Protein AF-0000000079823232 (afdb_homodimer)

Secondary structure (DSSP, 8-state):
--PPPPPEEEEESSEEETTS--EEEEESPPTT-EEEEEEEEE-TT--EEEEEEEEE--TTS-EETTTSPB-EES--B--TTHHHHT-EEPTTPPTT-------TTS-EEEEEEEEESS--TTSS---EEEEEEEEEESS-TT-EEEEE-STT--EEEEE-SSS-PEEEEEEE--TT-S---HHHHHHHHTT-EEEEE--SS-TTSSS-TTS----HHHHHHHHHHHHTSTTEEEEEEEEEE-THHHHHHHHHHHHHHTT--S---EEEE---S-HHHHHHHHHHTT-GGGEEEE--TT--S---SSSS---SEEEEE-SSS-EEEE----HHHHHHHHHHHHHHHHHHHIIIII-/--PPPPPEEEEESSEEETTS--EEEEESPPTT-EEEEEEEEE-TT--EEEEEEEEE--TTS-EETTTSPB-EES--B--TTHHHHT-EEPTTPPTT-------TTS-EEEEEEEEESS--TTSS---EEEEEEEEEESS-TT-EEEEE-STT--EEEEE-SSS-PEEEEEEE--TT-S---HHHHHHHHTT-EEEEE--SS-TTSSS-TTS----HHHHHHHHHHHHTSTTEEEEEEEEEE-THHHHHHHHHHHHHHTT--S---B-EE---S-HHHHHHHHHHTT-GGG--EE--TT--S---SSSS---SEEEEE-SSS-EEEE----HHHHHHHHHHHHHHHHHHHIIIII-

Organism: NCBI:txid1841481

InterPro domains:
  IPR006862 Acyl-CoA thioester hydrolase/bile acid-CoA amino acid N-acetyltransferase [PF04775] (19-150)
  IPR014940 BAAT/Acyl-CoA thioester hydrolase C-terminal [PF08840] (217-260)
  IPR014940 BAAT/Acyl-CoA thioester hydrolase C-terminal [PF08840] (276-353)
  IPR016662 Acyl-CoA thioesterase, long chain [PIRSF016521] (7-354)
  IPR029058 Alpha/Beta hydrolase fold [G3DSA:3.40.50.1820] (140-261)
  IPR029058 Alpha/Beta hydrolase fold [G3DSA:3.40.50.1820] (262-355)
  IPR029058 Alpha/Beta hydrolase fold [SSF53474] (69-354)
  IPR042490 Acyl-CoA thioester hydrolase/BAAT, N-terminal [G3DSA:2.60.40.2240] (2-139)

Foldseek 3Di:
DDDDAFKEWDWVPQEDALQDFIKIKIAPAAAQFKKKKKKWFAAPVRFIWIWMFIFTHHNRGMDILQPGFTPDTLDTGRDRLCRAQSIDGDPPTDPFDDGAHDDQPFWTKMKMFMWGHPDDPPPDDTDTRYIGIGTHHLADPQKDWAADPPPLWGKIKIAAHDQALFFEEEEAEDLLFDFGCSQQRNCNNVGYIYITTTQAQDPSHPDDRNDGPDDLVRVLVSLVVQLVDPSHPNLQYAYDYAHVGLVSRLVNCLVCCVVNVDLHQDEDEACVPPPVVSCVSCVVVVNNVSYDYDDQPQAFRDQDAASHYDDQKGFSDVPPHTDIDGRTGDSVSNRVSSSVVVVVVVVVSCVRRVD/DDDDAFKEWDWVPQEDALQDFIKIKIAPAAAQFKKKKKKWFAAPVRFIWIWMFIFTHHNRGMDILQPGFTPDTLDTGRDRLCRAQSIDGDPPTDPFDDGAHDDQPFWTKMKMFMWGHPDDPPPDDTDTRYIGIGTHHLADPQKDWAADPPPQWGKIKIAAHDQALFFEEEEAEDLLFDFGCSQQRNCNNVGHIYITTTQAQDPSHPDDRNDGPDDLVRVLVSLVVQLVDPSHPNLQYEYEYAAVGLVSRLVNCLVCVVVNVHPHQYDDAPHPPPPPVSCVSCVVVVNNVSDDYDDQPQAFRDQDAASHYDDQKGFSDVPPHTDIDGRTGDSPSNRVVSSVVVVVVVVVSCVRRVD

Sequence (710 aa):
MIQLPAPLLTAAPARALIDEQISIKGRFLPPHCPVTVCARMHSEDDDLWEAFAHYNTNADGTVNLTKDHSVGGSYLGCEPMGLFWGLQPAPGAREGLRLRKKNVEIPYVVHMSLLEGHVSPGEGQSTELAAVTTERWYTAPGVKRIKIRQNGIVGTLFLPPGPGPFPAMLDLWGMGGALVEYRSALFASRGYASLSIAYIGHKELPGPQNRINVGASYFNSAFDLLRDHRQVCADRVGIIGLSFGVYLALRIATETGAKVRQKVQCLFLNLQLDQYIIEETLRAADKSQLFTRLSYPGAGHLIEPPYSPNSRISLWSVKPKKLITLWGGHLAPHAAAQEDAWKKILDFMENNLRRMIQLPAPLLTAAPARALIDEQISIKGRFLPPHCPVTVCARMHSEDDDLWEAFAHYNTNADGTVNLTKDHSVGGSYLGCEPMGLFWGLQPAPGAREGLRLRKKNVEIPYVVHMSLLEGHVSPGEGQSTELAAVTTERWYTAPGVKRIKIRQNGIVGTLFLPPGPGPFPAMLDLWGMGGALVEYRSALFASRGYASLSIAYIGHKELPGPQNRINVGASYFNSAFDLLRDHRQVCADRVGIIGLSFGVYLALRIATETGAKVRQKVQCLFLNLQLDQYIIEETLRAADKSQLFTRLSYPGAGHLIEPPYSPNSRISLWSVKPKKLITLWGGHLAPHAAAQEDAWKKILDFMENNLRR

Solvent-accessible surface area (backbone atoms only — not comparable to full-atom values): 37005 Å² total; per-residue (Å²): 129,89,67,73,42,39,37,47,40,46,50,48,60,36,38,40,48,40,77,53,87,45,41,42,37,38,36,75,41,67,51,68,34,52,26,17,44,34,28,36,32,58,47,98,86,65,48,53,30,35,18,35,33,20,37,61,24,36,86,84,8,31,41,39,36,63,74,41,53,27,80,31,71,64,48,69,40,64,44,48,53,41,56,38,32,38,26,35,71,35,93,87,53,74,82,40,63,66,86,69,76,80,63,49,88,51,56,49,56,38,43,32,38,35,30,61,33,76,63,56,90,88,65,69,91,73,52,69,39,18,18,36,32,35,37,35,21,37,48,46,62,60,46,43,81,41,84,38,79,55,96,84,36,47,33,38,38,20,36,32,40,52,65,42,28,20,22,31,33,40,42,31,55,41,85,86,32,33,74,67,47,44,69,30,32,37,37,8,55,70,58,23,24,14,39,19,48,39,62,28,42,37,89,90,48,67,73,63,45,90,42,71,69,68,57,70,67,55,56,52,49,50,50,46,54,53,35,66,33,87,44,31,21,58,82,20,64,48,70,46,46,37,73,59,11,37,58,51,41,52,50,48,45,60,62,42,42,73,69,40,89,62,89,71,75,48,83,50,73,48,62,79,57,64,53,62,52,52,50,47,51,29,46,72,65,73,42,51,88,39,62,47,84,50,81,48,80,51,34,32,56,80,75,48,75,30,56,43,48,70,56,37,45,25,55,73,34,67,73,91,56,73,35,73,42,79,41,40,46,40,72,68,46,25,47,52,40,13,46,53,50,44,53,48,50,53,50,49,46,46,57,66,36,65,92,131,88,67,73,42,39,36,46,40,47,52,48,59,36,36,38,49,38,78,51,88,46,42,42,37,40,36,75,41,69,51,69,33,53,25,17,46,35,28,37,33,57,48,98,84,67,48,53,30,35,18,36,31,20,36,61,23,36,86,85,6,31,42,40,37,64,75,40,53,27,80,30,71,63,48,69,42,65,43,50,52,42,56,37,33,38,25,36,72,34,91,86,51,77,81,40,64,66,83,69,77,80,62,50,89,52,57,49,57,37,43,32,37,34,30,61,32,75,65,56,90,87,65,69,94,73,52,69,39,19,19,34,32,34,36,36,22,36,47,47,63,60,47,42,79,42,83,37,80,55,96,85,39,46,34,39,38,20,36,32,40,52,66,41,30,20,22,32,33,41,42,32,56,41,85,86,32,34,74,67,48,43,68,30,31,38,38,9,55,70,57,22,24,14,38,20,50,41,63,28,44,40,89,89,48,66,75,60,44,88,43,71,69,68,57,69,68,54,56,53,48,49,51,48,53,55,38,67,33,88,43,30,22,57,83,20,55,37,47,42,33,38,73,58,11,37,58,51,42,52,50,46,46,59,61,41,42,74,72,40,90,61,85,68,59,60,66,61,68,51,59,82,57,61,58,59,55,55,51,48,50,29,45,71,67,73,41,51,87,62,62,62,85,60,84,52,81,51,34,31,50,80,74,50,74,29,56,44,50,69,55,38,45,26,56,73,34,66,74,93,55,74,36,73,43,78,42,41,45,41,71,67,45,26,47,52,40,13,44,53,50,46,53,49,51,54,50,50,46,46,58,67,35,67,93

pLDDT: mean 89.73, std 12.45, range [43.75, 98.94]

Structure (mmCIF, N/CA/C/O backbone):
data_AF-0000000079823232-model_v1
#
loop_
_entity.id
_entity.type
_entity.pdbx_description
1 polymer 'Bile acid-CoA:amino acid N-acyltransferase-like'
#
loop_
_atom_site.group_PDB
_atom_site.id
_atom_site.type_symbol
_atom_site.label_atom_id
_atom_site.label_alt_id
_atom_site.label_comp_id
_atom_site.label_asym_id
_atom_site.label_entity_id
_atom_site.label_seq_id
_atom_site.pdbx_PDB_ins_code
_atom_site.Cartn_x
_atom_site.Cartn_y
_atom_site.Cartn_z
_atom_site.occupancy
_atom_site.B_iso_or_equiv
_atom_site.auth_seq_id
_atom_site.auth_comp_id
_atom_site.auth_asym_id
_atom_site.auth_atom_id
_atom_site.pdbx_PDB_model_num
ATOM 1 N N . MET A 1 1 ? 25.531 -28.984 -12.523 1 52.41 1 MET A N 1
ATOM 2 C CA . MET A 1 1 ? 25.469 -28.375 -11.195 1 52.41 1 MET A CA 1
ATOM 3 C C . MET A 1 1 ? 24.094 -27.766 -10.945 1 52.41 1 MET A C 1
ATOM 5 O O . MET A 1 1 ? 23.516 -27.156 -11.844 1 52.41 1 MET A O 1
ATOM 9 N N . ILE A 1 2 ? 23.391 -28.188 -9.922 1 69 2 ILE A N 1
ATOM 10 C CA . ILE A 1 2 ? 22.047 -27.766 -9.602 1 69 2 ILE A CA 1
ATOM 11 C C . ILE A 1 2 ? 22.031 -26.25 -9.336 1 69 2 ILE A C 1
ATOM 13 O O . ILE A 1 2 ? 22.812 -25.75 -8.523 1 69 2 ILE A O 1
ATOM 17 N N . GLN A 1 3 ? 21.484 -25.484 -10.227 1 81.5 3 GLN A N 1
ATOM 18 C CA . GLN A 1 3 ? 21.344 -24.031 -10.047 1 81.5 3 GLN A CA 1
ATOM 19 C C . GLN A 1 3 ? 20.328 -23.703 -8.961 1 81.5 3 GLN A C 1
ATOM 21 O O . GLN A 1 3 ? 19.25 -24.297 -8.906 1 81.5 3 GLN A O 1
ATOM 26 N N . LEU A 1 4 ? 20.781 -22.922 -7.898 1 88.31 4 LEU A N 1
ATOM 27 C CA . LEU A 1 4 ? 19.891 -22.453 -6.852 1 88.31 4 LEU A CA 1
ATOM 28 C C . LEU A 1 4 ? 19.281 -21.094 -7.207 1 88.31 4 LEU A C 1
ATOM 30 O O . LEU A 1 4 ? 19.953 -20.266 -7.832 1 88.31 4 LEU A O 1
ATOM 34 N N . PRO A 1 5 ? 18.031 -20.906 -6.832 1 94.69 5 PRO A N 1
ATOM 35 C CA . PRO A 1 5 ? 17.438 -19.594 -7.082 1 94.69 5 PRO A CA 1
ATOM 36 C C . PRO A 1 5 ? 18.172 -18.469 -6.352 1 94.69 5 PRO A C 1
ATOM 38 O O . PRO A 1 5 ? 18.797 -18.703 -5.324 1 94.69 5 PRO A O 1
ATOM 41 N N . ALA A 1 6 ? 18.031 -17.297 -6.895 1 96.38 6 ALA A N 1
ATOM 42 C CA . ALA A 1 6 ? 18.562 -16.109 -6.246 1 96.38 6 ALA A CA 1
ATOM 43 C C . ALA A 1 6 ? 17.828 -15.82 -4.938 1 96.38 6 ALA A C 1
ATOM 45 O O . ALA A 1 6 ? 16.688 -16.25 -4.75 1 96.38 6 ALA A O 1
ATOM 46 N N . PRO A 1 7 ? 18.469 -15.141 -4 1 97.81 7 PRO A N 1
ATOM 47 C CA . PRO A 1 7 ? 17.797 -14.695 -2.773 1 97.81 7 PRO A CA 1
ATOM 48 C C . PRO A 1 7 ? 16.562 -13.836 -3.045 1 97.81 7 PRO A C 1
ATOM 50 O O . PRO A 1 7 ? 16.297 -13.484 -4.195 1 97.81 7 PRO A O 1
ATOM 53 N N . LEU A 1 8 ? 15.852 -13.641 -1.99 1 98.31 8 LEU A N 1
ATOM 54 C CA . LEU A 1 8 ? 14.617 -12.859 -2.074 1 98.31 8 LEU A CA 1
ATOM 55 C C . LEU A 1 8 ? 14.695 -11.625 -1.187 1 98.31 8 LEU A C 1
ATOM 57 O O . LEU A 1 8 ? 15.141 -11.703 -0.04 1 98.31 8 LEU A O 1
ATOM 61 N N . LEU A 1 9 ? 14.359 -10.453 -1.717 1 98.75 9 LEU A N 1
ATOM 62 C CA . LEU A 1 9 ? 14.18 -9.219 -0.961 1 98.75 9 LEU A CA 1
ATOM 63 C C . LEU A 1 9 ? 12.719 -8.773 -0.996 1 98.75 9 LEU A C 1
ATOM 65 O O . LEU A 1 9 ? 12.117 -8.695 -2.066 1 98.75 9 LEU A O 1
ATOM 69 N N . THR A 1 10 ? 12.141 -8.516 0.191 1 98.31 10 THR A N 1
ATOM 70 C CA . THR A 1 10 ? 10.727 -8.141 0.249 1 98.31 10 THR A CA 1
ATOM 71 C C . THR A 1 10 ? 10.547 -6.848 1.041 1 98.31 10 THR A C 1
ATOM 73 O O . THR A 1 10 ? 11.375 -6.508 1.888 1 98.31 10 THR A O 1
ATOM 76 N N . ALA A 1 11 ? 9.57 -6.109 0.674 1 98.12 11 ALA A N 1
ATOM 77 C CA . ALA A 1 11 ? 9.07 -4.949 1.41 1 98.12 11 ALA A CA 1
ATOM 78 C C . ALA A 1 11 ? 7.586 -5.113 1.742 1 98.12 11 ALA A C 1
ATOM 80 O O . ALA A 1 11 ? 6.77 -5.379 0.857 1 98.12 11 ALA A O 1
ATOM 81 N N . ALA A 1 12 ? 7.254 -4.965 2.951 1 96.5 12 ALA A N 1
ATOM 82 C CA . ALA A 1 12 ? 5.875 -5.16 3.389 1 96.5 12 ALA A CA 1
ATOM 83 C C . ALA A 1 12 ? 5.441 -4.055 4.344 1 96.5 12 ALA A C 1
ATOM 85 O O . ALA A 1 12 ? 5.977 -3.932 5.449 1 96.5 12 ALA A O 1
ATOM 86 N N . PRO A 1 13 ? 4.438 -3.213 4.039 1 96.44 13 PRO A N 1
ATOM 87 C CA . PRO A 1 13 ? 3.807 -3.232 2.717 1 96.44 13 PRO A CA 1
ATOM 88 C C . PRO A 1 13 ? 4.695 -2.629 1.632 1 96.44 13 PRO A C 1
ATOM 90 O O . PRO A 1 13 ? 5.578 -1.821 1.931 1 96.44 13 PRO A O 1
ATOM 93 N N . ALA A 1 14 ? 4.449 -2.99 0.4 1 97.88 14 ALA A N 1
ATOM 94 C CA . ALA A 1 14 ? 5.223 -2.469 -0.724 1 97.88 14 ALA A CA 1
ATOM 95 C C . ALA A 1 14 ? 4.762 -1.062 -1.101 1 97.88 14 ALA A C 1
ATOM 97 O O . ALA A 1 14 ? 5.508 -0.306 -1.727 1 97.88 14 ALA A O 1
ATOM 98 N N . ARG A 1 15 ? 3.531 -0.755 -0.81 1 98.56 15 ARG A N 1
ATOM 99 C CA . ARG A 1 15 ? 2.957 0.576 -0.976 1 98.56 15 ARG A CA 1
ATOM 100 C C . ARG A 1 15 ? 2.449 1.123 0.354 1 98.56 15 ARG A C 1
ATOM 102 O O . ARG A 1 15 ? 1.581 0.52 0.989 1 98.56 15 ARG A O 1
ATOM 109 N N . ALA A 1 16 ? 3.033 2.254 0.768 1 98.06 16 ALA A N 1
ATOM 110 C CA . ALA A 1 16 ? 2.664 2.799 2.072 1 98.06 16 ALA A CA 1
ATOM 111 C C . ALA A 1 16 ? 2.75 4.32 2.074 1 98.06 16 ALA A C 1
ATOM 113 O O . ALA A 1 16 ? 3.416 4.914 1.221 1 98.06 16 ALA A O 1
ATOM 114 N N . LEU A 1 17 ? 2.037 4.902 2.947 1 98.25 17 LEU A N 1
ATOM 115 C CA . LEU A 1 17 ? 2.23 6.328 3.199 1 98.25 17 LEU A CA 1
ATOM 116 C C . LEU A 1 17 ? 3.643 6.602 3.705 1 98.25 17 LEU A C 1
ATOM 118 O O . LEU A 1 17 ? 4.258 5.742 4.336 1 98.25 17 LEU A O 1
ATOM 122 N N . ILE A 1 18 ? 4.086 7.77 3.502 1 98.12 18 ILE A N 1
ATOM 123 C CA . ILE A 1 18 ? 5.469 8.156 3.766 1 98.12 18 ILE A CA 1
ATOM 124 C C . ILE A 1 18 ? 5.758 8.047 5.262 1 98.12 18 ILE A C 1
ATOM 126 O O . ILE A 1 18 ? 6.887 7.77 5.664 1 98.12 18 ILE A O 1
ATOM 130 N N . ASP A 1 19 ? 4.723 8.219 6.094 1 98 19 ASP A N 1
ATOM 131 C CA . ASP A 1 19 ? 4.938 8.25 7.539 1 98 19 ASP A CA 1
ATOM 132 C C . ASP A 1 19 ? 4.672 6.879 8.164 1 98 19 ASP A C 1
ATOM 134 O O . ASP A 1 19 ? 4.504 6.766 9.375 1 98 19 ASP A O 1
ATOM 138 N N . GLU A 1 20 ? 4.535 5.867 7.363 1 97.5 20 GLU A N 1
ATOM 139 C CA . GLU A 1 20 ? 4.375 4.5 7.844 1 97.5 20 GLU A CA 1
ATOM 140 C C . GLU A 1 20 ? 5.68 3.719 7.73 1 97.5 20 GLU A C 1
ATOM 142 O O . GLU A 1 20 ? 6.383 3.818 6.723 1 97.5 20 GLU A O 1
ATOM 147 N N . GLN A 1 21 ? 5.973 3.006 8.781 1 97.75 21 GLN A N 1
ATOM 148 C CA . GLN A 1 21 ? 7.117 2.105 8.695 1 97.75 21 GLN A CA 1
ATOM 149 C C . GLN A 1 21 ? 6.785 0.868 7.867 1 97.75 21 GLN A C 1
ATOM 151 O O . GLN A 1 21 ? 5.641 0.409 7.859 1 97.75 21 GLN A O 1
ATOM 156 N N . ILE A 1 22 ? 7.73 0.386 7.164 1 97.62 22 ILE A N 1
ATOM 157 C CA . ILE A 1 22 ? 7.59 -0.881 6.457 1 97.62 22 ILE A CA 1
ATOM 158 C C . ILE A 1 22 ? 8.734 -1.816 6.84 1 97.62 22 ILE A C 1
ATOM 160 O O . ILE A 1 22 ? 9.742 -1.379 7.402 1 97.62 22 ILE A O 1
ATOM 164 N N . SER A 1 23 ? 8.555 -3.041 6.59 1 97.88 23 SER A N 1
ATOM 165 C CA . SER A 1 23 ? 9.562 -4.055 6.875 1 97.88 23 SER A CA 1
ATOM 166 C C . SER A 1 23 ? 10.273 -4.5 5.602 1 97.88 23 SER A C 1
ATOM 168 O O . SER A 1 23 ? 9.633 -4.898 4.633 1 97.88 23 SER A O 1
ATOM 170 N N . ILE A 1 24 ? 11.586 -4.387 5.613 1 98.62 24 ILE A N 1
ATOM 171 C CA . ILE A 1 24 ? 12.422 -4.883 4.527 1 98.62 24 ILE A CA 1
ATOM 172 C C . ILE A 1 24 ? 13.188 -6.121 4.988 1 98.62 24 ILE A C 1
ATOM 174 O O . ILE A 1 24 ? 13.875 -6.086 6.008 1 98.62 24 ILE A O 1
ATOM 178 N N . LYS A 1 25 ? 13.062 -7.211 4.211 1 98.62 25 LYS A N 1
ATOM 179 C CA . LYS A 1 25 ? 13.656 -8.469 4.645 1 98.62 25 LYS A CA 1
ATOM 180 C C . LYS A 1 25 ? 14.312 -9.203 3.477 1 98.62 25 LYS A C 1
ATOM 182 O O . LYS A 1 25 ? 13.75 -9.266 2.381 1 98.62 25 LYS A O 1
ATOM 187 N N . GLY A 1 26 ? 15.531 -9.648 3.684 1 98.69 26 GLY A N 1
ATOM 188 C CA . GLY A 1 26 ? 16.188 -10.578 2.787 1 98.69 26 GLY A CA 1
ATOM 189 C C . GLY A 1 26 ? 16.156 -12.008 3.277 1 98.69 26 GLY A C 1
ATOM 190 O O . GLY A 1 26 ? 16.297 -12.266 4.477 1 98.69 26 GLY A O 1
ATOM 191 N N . ARG A 1 27 ? 15.93 -12.938 2.324 1 98.25 27 ARG A N 1
ATOM 192 C CA . ARG A 1 27 ? 15.859 -14.352 2.67 1 98.25 27 ARG A CA 1
ATOM 193 C C . ARG A 1 27 ? 16.625 -15.203 1.662 1 98.25 27 ARG A C 1
ATOM 195 O O . ARG A 1 27 ? 16.938 -14.742 0.561 1 98.25 27 ARG A O 1
ATOM 202 N N . PHE A 1 28 ? 16.859 -16.453 2.105 1 97.62 28 PHE A N 1
ATOM 203 C CA . PHE A 1 28 ? 17.531 -17.469 1.295 1 97.62 28 PHE A CA 1
ATOM 204 C C . PHE A 1 28 ? 18.969 -17.062 0.982 1 97.62 28 PHE A C 1
ATOM 206 O O . PHE A 1 28 ? 19.438 -17.234 -0.145 1 97.62 28 PHE A O 1
ATOM 213 N N . LEU A 1 29 ? 19.562 -16.391 1.953 1 97.94 29 LEU A N 1
ATOM 214 C CA . LEU A 1 29 ? 20.953 -15.984 1.868 1 97.94 29 LEU A CA 1
ATOM 215 C C . LEU A 1 29 ? 21.844 -16.953 2.631 1 97.94 29 LEU A C 1
ATOM 217 O O . LEU A 1 29 ? 21.375 -17.688 3.502 1 97.94 29 LEU A O 1
ATOM 221 N N . PRO A 1 30 ? 23.172 -17.031 2.258 1 96.81 30 PRO A N 1
ATOM 222 C CA . PRO A 1 30 ? 24.078 -17.781 3.133 1 96.81 30 PRO A CA 1
ATOM 223 C C . PRO A 1 30 ? 24.156 -17.188 4.535 1 96.81 30 PRO A C 1
ATOM 225 O O . PRO A 1 30 ? 24.078 -15.961 4.699 1 96.81 30 PRO A O 1
ATOM 228 N N . PRO A 1 31 ? 24.312 -18.016 5.586 1 98 31 PRO A N 1
ATOM 229 C CA . PRO A 1 31 ? 24.391 -17.516 6.965 1 98 31 PRO A CA 1
ATOM 230 C C . PRO A 1 31 ? 25.688 -16.766 7.254 1 98 31 PRO A C 1
ATOM 232 O O . PRO A 1 31 ? 26.734 -17.109 6.707 1 98 31 PRO A O 1
ATOM 235 N N . HIS A 1 32 ? 25.609 -15.773 8.117 1 98.25 32 HIS A N 1
ATOM 236 C CA . HIS A 1 32 ? 26.734 -15.016 8.656 1 98.25 32 HIS A CA 1
ATOM 237 C C . HIS A 1 32 ? 27.609 -14.461 7.535 1 98.25 32 HIS A C 1
ATOM 239 O O . HIS A 1 32 ? 28.828 -14.555 7.59 1 98.25 32 HIS A O 1
ATOM 245 N N . CYS A 1 33 ? 26.984 -13.992 6.504 1 98.06 33 CYS A N 1
ATOM 246 C CA . CYS A 1 33 ? 27.688 -13.406 5.371 1 98.06 33 CYS A CA 1
ATOM 247 C C . CYS A 1 33 ? 27.422 -11.914 5.266 1 98.06 33 CYS A C 1
ATOM 249 O O . CYS A 1 33 ? 26.312 -11.453 5.582 1 98.06 33 CYS A O 1
ATOM 251 N N . PRO A 1 34 ? 28.406 -11.156 4.84 1 98.56 34 PRO A N 1
ATOM 252 C CA . PRO A 1 34 ? 28.203 -9.719 4.641 1 98.56 34 PRO A CA 1
ATOM 253 C C . PRO A 1 34 ? 27.328 -9.406 3.434 1 98.56 34 PRO A C 1
ATOM 255 O O . PRO A 1 34 ? 27.5 -10 2.367 1 98.56 34 PRO A O 1
ATOM 258 N N . VAL A 1 35 ? 26.359 -8.562 3.607 1 98.69 35 VAL A N 1
ATOM 259 C CA . VAL A 1 35 ? 25.516 -8.086 2.514 1 98.69 35 VAL A CA 1
ATOM 260 C C . VAL A 1 35 ? 25.297 -6.582 2.652 1 98.69 35 VAL A C 1
ATOM 262 O O . VAL A 1 35 ? 25.438 -6.023 3.742 1 98.69 35 VAL A O 1
ATOM 265 N N . THR A 1 36 ? 24.969 -5.902 1.58 1 98.69 36 THR A N 1
ATOM 266 C CA . THR A 1 36 ? 24.594 -4.496 1.537 1 98.69 36 THR A CA 1
ATOM 267 C C . THR A 1 36 ? 23.172 -4.332 0.998 1 98.69 36 THR A C 1
ATOM 269 O O . THR A 1 36 ? 22.812 -4.961 0.002 1 98.69 36 THR A O 1
ATOM 272 N N . VAL A 1 37 ? 22.375 -3.652 1.687 1 98.75 37 VAL A N 1
ATOM 273 C CA . VAL A 1 37 ? 21.094 -3.229 1.134 1 98.75 37 VAL A CA 1
ATOM 274 C C . VAL A 1 37 ? 21.172 -1.763 0.714 1 98.75 37 VAL A C 1
ATOM 276 O O . VAL A 1 37 ? 21.594 -0.906 1.5 1 98.75 37 VAL A O 1
ATOM 279 N N . CYS A 1 38 ? 20.781 -1.51 -0.512 1 98.12 38 CYS A N 1
ATOM 280 C CA . CYS A 1 38 ? 20.875 -0.175 -1.091 1 98.12 38 CYS A CA 1
ATOM 281 C C . CYS A 1 38 ? 19.516 0.321 -1.557 1 98.12 38 CYS A C 1
ATOM 283 O O . CYS A 1 38 ? 18.703 -0.461 -2.051 1 98.12 38 CYS A O 1
ATOM 285 N N . ALA A 1 39 ? 19.25 1.568 -1.344 1 98.44 39 ALA A N 1
ATOM 286 C CA . ALA A 1 39 ? 18.047 2.238 -1.851 1 98.44 39 ALA A CA 1
ATOM 287 C C . ALA A 1 39 ? 18.422 3.355 -2.824 1 98.44 39 ALA A C 1
ATOM 289 O O . ALA A 1 39 ? 19.344 4.137 -2.562 1 98.44 39 ALA A O 1
ATOM 290 N N . ARG A 1 40 ? 17.703 3.404 -3.924 1 97.88 40 ARG A N 1
ATOM 291 C CA . ARG A 1 40 ? 17.859 4.461 -4.918 1 97.88 40 ARG A CA 1
ATOM 292 C C . ARG A 1 40 ? 16.516 5.008 -5.352 1 97.88 40 ARG A C 1
ATOM 294 O O . ARG A 1 40 ? 15.547 4.254 -5.5 1 97.88 40 ARG A O 1
ATOM 301 N N . MET A 1 41 ? 16.438 6.254 -5.527 1 97.44 41 MET A N 1
ATOM 302 C CA . MET A 1 41 ? 15.219 6.902 -5.988 1 97.44 41 MET A CA 1
ATOM 303 C C . MET A 1 41 ? 15.547 8.156 -6.801 1 97.44 41 MET A C 1
ATOM 305 O O . MET A 1 41 ? 16.562 8.812 -6.559 1 97.44 41 MET A O 1
ATOM 309 N N . HIS A 1 42 ? 14.727 8.43 -7.801 1 97.25 42 HIS A N 1
ATOM 310 C CA . HIS A 1 42 ? 14.805 9.695 -8.531 1 97.25 42 HIS A CA 1
ATOM 311 C C . HIS A 1 42 ? 13.711 10.656 -8.086 1 97.25 42 HIS A C 1
ATOM 313 O O . HIS A 1 42 ? 12.539 10.281 -7.988 1 97.25 42 HIS A O 1
ATOM 319 N N . SER A 1 43 ? 14.172 11.828 -7.781 1 96.06 43 SER A N 1
ATOM 320 C CA . SER A 1 43 ? 13.188 12.867 -7.484 1 96.06 43 SER A CA 1
ATOM 321 C C . SER A 1 43 ? 12.422 13.273 -8.734 1 96.06 43 SER A C 1
ATOM 323 O O . SER A 1 43 ? 12.695 12.781 -9.828 1 96.06 43 SER A O 1
ATOM 325 N N . GLU A 1 44 ? 11.445 14.133 -8.57 1 96.19 44 GLU A N 1
ATOM 326 C CA . GLU A 1 44 ? 10.641 14.617 -9.688 1 96.19 44 GLU A CA 1
ATOM 327 C C . GLU A 1 44 ? 11.477 15.461 -10.641 1 96.19 44 GLU A C 1
ATOM 329 O O . GLU A 1 44 ? 11.102 15.633 -11.805 1 96.19 44 GLU A O 1
ATOM 334 N N . ASP A 1 45 ? 12.641 15.969 -10.219 1 94.19 45 ASP A N 1
ATOM 335 C CA . ASP A 1 45 ? 13.578 16.719 -11.062 1 94.19 45 ASP A CA 1
ATOM 336 C C . ASP A 1 45 ? 14.656 15.797 -11.633 1 94.19 45 ASP A C 1
ATOM 338 O O . ASP A 1 45 ? 15.68 16.266 -12.133 1 94.19 45 ASP A O 1
ATOM 342 N N . ASP A 1 46 ? 14.547 14.547 -11.336 1 95.19 46 ASP A N 1
ATOM 343 C CA . ASP A 1 46 ? 15.383 13.484 -11.883 1 95.19 46 ASP A CA 1
ATOM 344 C C . ASP A 1 46 ? 16.75 13.453 -11.211 1 95.19 46 ASP A C 1
ATOM 346 O O . ASP A 1 46 ? 17.734 13.008 -11.812 1 95.19 46 ASP A O 1
ATOM 350 N N . ASP A 1 47 ? 16.828 14.055 -10.047 1 95.75 47 ASP A N 1
ATOM 351 C CA . ASP A 1 47 ? 18.031 13.883 -9.242 1 95.75 47 ASP A CA 1
ATOM 352 C C . ASP A 1 47 ? 18.062 12.508 -8.586 1 95.75 47 ASP A C 1
ATOM 354 O O . ASP A 1 47 ? 17.047 12.023 -8.086 1 95.75 47 ASP A O 1
ATOM 358 N N . LEU A 1 48 ? 19.203 11.914 -8.57 1 96.19 48 LEU A N 1
ATOM 359 C CA . LEU A 1 48 ? 19.359 10.586 -7.973 1 96.19 48 LEU A CA 1
ATOM 360 C C . LEU A 1 48 ? 19.703 10.695 -6.488 1 96.19 48 LEU A C 1
ATOM 362 O O . LEU A 1 48 ? 20.609 11.445 -6.109 1 96.19 48 LEU A O 1
ATOM 366 N N . TRP A 1 49 ? 18.969 10.023 -5.648 1 96.88 49 TRP A N 1
ATOM 367 C CA . TRP A 1 49 ? 19.203 9.891 -4.215 1 96.88 49 TRP A CA 1
ATOM 368 C C . TRP A 1 49 ? 19.547 8.445 -3.857 1 96.88 49 TRP A C 1
ATOM 370 O O . TRP A 1 49 ? 18.953 7.508 -4.402 1 96.88 49 TRP A O 1
ATOM 380 N N . GLU A 1 50 ? 20.5 8.297 -2.928 1 96.56 50 GLU A N 1
ATOM 381 C CA . GLU A 1 50 ? 20.969 6.949 -2.605 1 96.56 50 GLU A CA 1
ATOM 382 C C . GLU A 1 50 ? 21.281 6.816 -1.118 1 96.56 50 GLU A C 1
ATOM 384 O O . GLU A 1 50 ? 21.719 7.777 -0.483 1 96.56 50 GLU A O 1
ATOM 389 N N . ALA A 1 51 ? 21.031 5.715 -0.582 1 97.44 51 ALA A N 1
ATOM 390 C CA . ALA A 1 51 ? 21.453 5.281 0.749 1 97.44 51 ALA A CA 1
ATOM 391 C C . ALA A 1 51 ? 21.781 3.795 0.76 1 97.44 51 ALA A C 1
ATOM 393 O O . ALA A 1 51 ? 21.312 3.037 -0.093 1 97.44 51 ALA A O 1
ATOM 394 N N . PHE A 1 52 ? 22.641 3.387 1.591 1 97.88 52 PHE A N 1
ATOM 395 C CA . PHE A 1 52 ? 22.953 1.966 1.72 1 97.88 52 PHE A CA 1
ATOM 396 C C . PHE A 1 52 ? 23.391 1.635 3.141 1 97.88 52 PHE A C 1
ATOM 398 O O . PHE A 1 52 ? 23.797 2.523 3.893 1 97.88 52 PHE A O 1
ATOM 405 N N . ALA A 1 53 ? 23.281 0.409 3.531 1 98.5 53 ALA A N 1
ATOM 406 C CA . ALA A 1 53 ? 23.656 -0.073 4.855 1 98.5 53 ALA A CA 1
ATOM 407 C C . ALA A 1 53 ? 24.234 -1.483 4.777 1 98.5 53 ALA A C 1
ATOM 409 O O . ALA A 1 53 ? 23.828 -2.287 3.939 1 98.5 53 ALA A O 1
ATOM 410 N N . HIS A 1 54 ? 25.188 -1.727 5.625 1 98.69 54 HIS A N 1
ATOM 411 C CA . HIS A 1 54 ? 25.859 -3.016 5.699 1 98.69 54 HIS A CA 1
ATOM 412 C C . HIS A 1 54 ? 25.266 -3.889 6.801 1 98.69 54 HIS A C 1
ATOM 414 O O . HIS A 1 54 ? 25.094 -3.434 7.93 1 98.69 54 HIS A O 1
ATOM 420 N N . TYR A 1 55 ? 24.969 -5.148 6.461 1 98.81 55 TYR A N 1
ATOM 421 C CA . TYR A 1 55 ? 24.469 -6.129 7.41 1 98.81 55 TYR A CA 1
ATOM 422 C C . TYR A 1 55 ? 25.234 -7.441 7.309 1 98.81 55 TYR A C 1
ATOM 424 O O . TYR A 1 55 ? 25.922 -7.688 6.316 1 98.81 55 TYR A O 1
ATOM 432 N N . ASN A 1 56 ? 25.203 -8.148 8.359 1 98.81 56 ASN A N 1
ATOM 433 C CA . ASN A 1 56 ? 25.531 -9.57 8.336 1 98.81 56 ASN A CA 1
ATOM 434 C C . ASN A 1 56 ? 24.281 -10.43 8.461 1 98.81 56 ASN A C 1
ATOM 436 O O . ASN A 1 56 ? 23.453 -10.203 9.352 1 98.81 56 ASN A O 1
ATOM 440 N N . THR A 1 57 ? 24.172 -11.375 7.551 1 98.75 57 THR A N 1
ATOM 441 C CA . THR A 1 57 ? 22.984 -12.219 7.605 1 98.75 57 THR A CA 1
ATOM 442 C C . THR A 1 57 ? 22.969 -13.047 8.883 1 98.75 57 THR A C 1
ATOM 444 O O . THR A 1 57 ? 24.016 -13.375 9.43 1 98.75 57 THR A O 1
ATOM 447 N N . ASN A 1 58 ? 21.797 -13.375 9.344 1 98.69 58 ASN A N 1
ATOM 448 C CA . ASN A 1 58 ? 21.594 -14.203 10.523 1 98.69 58 ASN A CA 1
ATOM 449 C C . ASN A 1 58 ? 21.906 -15.672 10.242 1 98.69 58 ASN A C 1
ATOM 451 O O . ASN A 1 58 ? 22.156 -16.047 9.094 1 98.69 58 ASN A O 1
ATOM 455 N N . ALA A 1 59 ? 21.797 -16.531 11.297 1 98.38 59 ALA A N 1
ATOM 456 C CA . ALA A 1 59 ? 22.094 -17.969 11.211 1 98.38 59 ALA A CA 1
ATOM 457 C C . ALA A 1 59 ? 21.125 -18.672 10.266 1 98.38 59 ALA A C 1
ATOM 459 O O . ALA A 1 59 ? 21.469 -19.672 9.648 1 98.38 59 ALA A O 1
ATOM 460 N N . ASP A 1 60 ? 20.016 -18.141 10.109 1 97.62 60 ASP A N 1
ATOM 461 C CA . ASP A 1 60 ? 19.016 -18.766 9.266 1 97.62 60 ASP A CA 1
ATOM 462 C C . ASP A 1 60 ? 19.031 -18.203 7.852 1 97.62 60 ASP A C 1
ATOM 464 O O . ASP A 1 60 ? 18.109 -18.438 7.066 1 97.62 60 ASP A O 1
ATOM 468 N N . GLY A 1 61 ? 19.984 -17.359 7.551 1 97.94 61 GLY A N 1
ATOM 469 C CA . GLY A 1 61 ? 20.141 -16.828 6.203 1 97.94 61 GLY A CA 1
ATOM 470 C C . GLY A 1 61 ? 19.219 -15.672 5.906 1 97.94 61 GLY A C 1
ATOM 471 O O . GLY A 1 61 ? 18.75 -15.523 4.773 1 97.94 61 GLY A O 1
ATOM 472 N N . THR A 1 62 ? 18.906 -14.875 6.922 1 98.62 62 THR A N 1
ATOM 473 C CA . THR A 1 62 ? 17.984 -13.758 6.734 1 98.62 62 THR A CA 1
ATOM 474 C C . THR A 1 62 ? 18.641 -12.453 7.184 1 98.62 62 THR A C 1
ATOM 476 O O . THR A 1 62 ? 19.625 -12.461 7.926 1 98.62 62 THR A O 1
ATOM 479 N N . VAL A 1 63 ? 18.172 -11.398 6.688 1 98.75 63 VAL A N 1
ATOM 480 C CA . VAL A 1 63 ? 18.406 -10.055 7.211 1 98.75 63 VAL A CA 1
ATOM 481 C C . VAL A 1 63 ? 17.078 -9.312 7.324 1 98.75 63 VAL A C 1
ATOM 483 O O . VAL A 1 63 ? 16.234 -9.375 6.414 1 98.75 63 VAL A O 1
ATOM 486 N N . ASN A 1 64 ? 16.797 -8.797 8.406 1 98.75 64 ASN A N 1
ATOM 487 C CA . ASN A 1 64 ? 15.586 -8.039 8.711 1 98.75 64 ASN A CA 1
ATOM 488 C C . ASN A 1 64 ? 15.914 -6.641 9.211 1 98.75 64 ASN A C 1
ATOM 490 O O . ASN A 1 64 ? 16.375 -6.469 10.344 1 98.75 64 ASN A O 1
ATOM 494 N N . LEU A 1 65 ? 15.586 -5.645 8.461 1 98.56 65 LEU A N 1
ATOM 495 C CA . LEU A 1 65 ? 16.047 -4.293 8.758 1 98.56 65 LEU A CA 1
ATOM 496 C C . LEU A 1 65 ? 15.297 -3.715 9.953 1 98.56 65 LEU A C 1
ATOM 498 O O . LEU A 1 65 ? 15.703 -2.699 10.516 1 98.56 65 LEU A O 1
ATOM 502 N N . THR A 1 66 ? 14.203 -4.305 10.32 1 97.88 66 THR A N 1
ATOM 503 C CA . THR A 1 66 ? 13.445 -3.852 11.477 1 97.88 66 THR A CA 1
ATOM 504 C C . THR A 1 66 ? 14.125 -4.277 12.773 1 97.88 66 THR A C 1
ATOM 506 O O . THR A 1 66 ? 13.93 -3.652 13.82 1 97.88 66 THR A O 1
ATOM 509 N N . LYS A 1 67 ? 14.93 -5.332 12.703 1 98.06 67 LYS A N 1
ATOM 510 C CA . LYS A 1 67 ? 15.445 -5.895 13.953 1 98.06 67 LYS A CA 1
ATOM 511 C C . LYS A 1 67 ? 16.969 -5.945 13.945 1 98.06 67 LYS A C 1
ATOM 513 O O . LYS A 1 67 ? 17.609 -5.883 15 1 98.06 67 LYS A O 1
ATOM 518 N N . ASP A 1 68 ? 17.547 -6.109 12.789 1 98.5 68 ASP A N 1
ATOM 519 C CA . ASP A 1 68 ? 19 -6.328 12.695 1 98.5 68 ASP A CA 1
ATOM 520 C C . ASP A 1 68 ? 19.75 -5 12.695 1 98.5 68 ASP A C 1
ATOM 522 O O . ASP A 1 68 ? 19.203 -3.967 12.305 1 98.5 68 ASP A O 1
ATOM 526 N N . HIS A 1 69 ? 21 -5.02 13.07 1 98.25 69 HIS A N 1
ATOM 527 C CA . HIS A 1 69 ? 21.828 -3.826 13.195 1 98.25 69 HIS A CA 1
ATOM 528 C C . HIS A 1 69 ? 22.719 -3.639 11.969 1 98.25 69 HIS A C 1
ATOM 530 O O . HIS A 1 69 ? 23.469 -4.547 11.594 1 98.25 69 HIS A O 1
ATOM 536 N N . SER A 1 70 ? 22.578 -2.473 11.406 1 98.5 70 SER A N 1
ATOM 537 C CA . SER A 1 70 ? 23.562 -2.109 10.383 1 98.5 70 SER A CA 1
ATOM 538 C C . SER A 1 70 ? 24.938 -1.867 11 1 98.5 70 SER A C 1
ATOM 540 O O . SER A 1 70 ? 25.047 -1.222 12.047 1 98.5 70 SER A O 1
ATOM 542 N N . VAL A 1 71 ? 25.969 -2.285 10.328 1 98.5 71 VAL A N 1
ATOM 543 C CA . VAL A 1 71 ? 27.312 -2.162 10.875 1 98.5 71 VAL A CA 1
ATOM 544 C C . VAL A 1 71 ? 28.125 -1.159 10.047 1 98.5 71 VAL A C 1
ATOM 546 O O . VAL A 1 71 ? 29.312 -0.981 10.273 1 98.5 71 VAL A O 1
ATOM 549 N N . GLY A 1 72 ? 27.469 -0.523 9.078 1 97.75 72 GLY A N 1
ATOM 550 C CA . GLY A 1 72 ? 28.125 0.469 8.242 1 97.75 72 GLY A CA 1
ATOM 551 C C . GLY A 1 72 ? 27.219 1.016 7.148 1 97.75 72 GLY A C 1
ATOM 552 O O . GLY A 1 72 ? 26.078 0.58 7.004 1 97.75 72 GLY A O 1
ATOM 553 N N . GLY A 1 73 ? 27.766 1.974 6.43 1 96.81 73 GLY A N 1
ATOM 554 C CA . GLY A 1 73 ? 27.016 2.635 5.375 1 96.81 73 GLY A CA 1
ATOM 555 C C . GLY A 1 73 ? 26.484 3.998 5.781 1 96.81 73 GLY A C 1
ATOM 556 O O . GLY A 1 73 ? 27.172 4.758 6.461 1 96.81 73 GLY A O 1
ATOM 557 N N . SER A 1 74 ? 25.281 4.281 5.348 1 96.19 74 SER A N 1
ATOM 558 C CA . SER A 1 74 ? 24.688 5.594 5.559 1 96.19 74 SER A CA 1
ATOM 559 C C . SER A 1 74 ? 24.281 5.793 7.016 1 96.19 74 SER A C 1
ATOM 561 O O . SER A 1 74 ? 24.109 6.926 7.469 1 96.19 74 SER A O 1
ATOM 563 N N . TYR A 1 75 ? 24.109 4.715 7.715 1 96.69 75 TYR A N 1
ATOM 564 C CA . TYR A 1 75 ? 23.734 4.766 9.125 1 96.69 75 TYR A CA 1
ATOM 565 C C . TYR A 1 75 ? 24.188 3.51 9.852 1 96.69 75 TYR A C 1
ATOM 567 O O . TYR A 1 75 ? 24.594 2.525 9.227 1 96.69 75 TYR A O 1
ATOM 575 N N . LEU A 1 76 ? 24.125 3.568 11.203 1 97.38 76 LEU A N 1
ATOM 576 C CA . LEU A 1 76 ? 24.453 2.455 12.086 1 97.38 76 LEU A CA 1
ATOM 577 C C . LEU A 1 76 ? 23.266 2.115 12.992 1 97.38 76 LEU A C 1
ATOM 579 O O . LEU A 1 76 ? 22.391 2.953 13.227 1 97.38 76 LEU A O 1
ATOM 583 N N . GLY A 1 77 ? 23.25 0.82 13.406 1 97.56 77 GLY A N 1
ATOM 584 C CA . GLY A 1 77 ? 22.266 0.425 14.406 1 97.56 77 GLY A CA 1
ATOM 585 C C . GLY A 1 77 ? 20.984 -0.105 13.805 1 97.56 77 GLY A C 1
ATOM 586 O O . GLY A 1 77 ? 20.953 -0.476 12.625 1 97.56 77 GLY A O 1
ATOM 587 N N . CYS A 1 78 ? 20.016 -0.296 14.648 1 97.94 78 CYS A N 1
ATOM 588 C CA . CYS A 1 78 ? 18.719 -0.811 14.211 1 97.94 78 CYS A CA 1
ATOM 589 C C . CYS A 1 78 ? 17.812 0.32 13.75 1 97.94 78 CYS A C 1
ATOM 591 O O . CYS A 1 78 ? 17.203 1.015 14.57 1 97.94 78 CYS A O 1
ATOM 593 N N . GLU A 1 79 ? 17.75 0.527 12.477 1 97.56 79 GLU A N 1
ATOM 594 C CA . GLU A 1 79 ? 17 1.61 11.852 1 97.56 79 GLU A CA 1
ATOM 595 C C . GLU A 1 79 ? 16.078 1.08 10.758 1 97.56 79 GLU A C 1
ATOM 597 O O . GLU A 1 79 ? 16.422 1.085 9.578 1 97.56 79 GLU A O 1
ATOM 602 N N . PRO A 1 80 ? 14.867 0.737 11.156 1 97.56 80 PRO A N 1
ATOM 603 C CA . PRO A 1 80 ? 13.953 0.134 10.188 1 97.56 80 PRO A CA 1
ATOM 604 C C . PRO A 1 80 ? 13.758 0.998 8.938 1 97.56 80 PRO A C 1
ATOM 606 O O . PRO A 1 80 ? 13.562 0.47 7.84 1 97.56 80 PRO A O 1
ATOM 609 N N . MET A 1 81 ? 13.836 2.305 9.117 1 98.5 81 MET A N 1
ATOM 610 C CA . MET A 1 81 ? 13.555 3.205 8 1 98.5 81 MET A CA 1
ATOM 611 C C . MET A 1 81 ? 14.82 3.936 7.555 1 98.5 81 MET A C 1
ATOM 613 O O . MET A 1 81 ? 14.742 4.957 6.875 1 98.5 81 MET A O 1
ATOM 617 N N . GLY A 1 82 ? 15.93 3.424 7.902 1 98.38 82 GLY A N 1
ATOM 618 C CA . GLY A 1 82 ? 17.203 4.082 7.637 1 98.38 82 GLY A CA 1
ATOM 619 C C . GLY A 1 82 ? 17.453 4.316 6.156 1 98.38 82 GLY A C 1
ATOM 620 O O . GLY A 1 82 ? 18.016 5.34 5.773 1 98.38 82 GLY A O 1
ATOM 621 N N . LEU A 1 83 ? 17.031 3.408 5.309 1 98.5 83 LEU A N 1
ATOM 622 C CA . LEU A 1 83 ? 17.266 3.494 3.875 1 98.5 83 LEU A CA 1
ATOM 623 C C . LEU A 1 83 ? 16.422 4.59 3.242 1 98.5 83 LEU A C 1
ATOM 625 O O . LEU A 1 83 ? 16.609 4.938 2.076 1 98.5 83 LEU A O 1
ATOM 629 N N . PHE A 1 84 ? 15.469 5.129 4.008 1 98.38 84 PHE A N 1
ATOM 630 C CA . PHE A 1 84 ? 14.609 6.195 3.502 1 98.38 84 PHE A CA 1
ATOM 631 C C . PHE A 1 84 ? 15.086 7.555 4.004 1 98.38 84 PHE A C 1
ATOM 633 O O . PHE A 1 84 ? 15.406 8.438 3.209 1 98.38 84 PHE A O 1
ATOM 640 N N . TRP A 1 85 ? 15.18 7.668 5.328 1 97.5 85 TRP A N 1
ATOM 641 C CA . TRP A 1 85 ? 15.641 8.953 5.84 1 97.5 85 TRP A CA 1
ATOM 642 C C . TRP A 1 85 ? 17.125 9.156 5.551 1 97.5 85 TRP A C 1
ATOM 644 O O . TRP A 1 85 ? 17.625 10.289 5.594 1 97.5 85 TRP A O 1
ATOM 654 N N . GLY A 1 86 ? 17.891 8.094 5.199 1 97.19 86 GLY A N 1
ATOM 655 C CA . GLY A 1 86 ? 19.312 8.156 4.922 1 97.19 86 GLY A CA 1
ATOM 656 C C . GLY A 1 86 ? 19.625 8.531 3.488 1 97.19 86 GLY A C 1
ATOM 657 O O . GLY A 1 86 ? 20.781 8.75 3.139 1 97.19 86 GLY A O 1
ATOM 658 N N . LEU A 1 87 ? 18.641 8.633 2.656 1 97.25 87 LEU A N 1
ATOM 659 C CA . LEU A 1 87 ? 18.859 9.008 1.264 1 97.25 87 LEU A CA 1
ATOM 660 C C . LEU A 1 87 ? 19.531 10.375 1.168 1 97.25 87 LEU A C 1
ATOM 662 O O . LEU A 1 87 ? 19.109 11.328 1.828 1 97.25 87 LEU A O 1
ATOM 666 N N . GLN A 1 88 ? 20.531 10.461 0.397 1 95.31 88 GLN A N 1
ATOM 667 C CA . GLN A 1 88 ? 21.266 11.68 0.074 1 95.31 88 GLN A CA 1
ATOM 668 C C . GLN A 1 88 ? 21.5 11.797 -1.428 1 95.31 88 GLN A C 1
ATOM 670 O O . GLN A 1 88 ? 21.438 10.797 -2.15 1 95.31 88 GLN A O 1
ATOM 675 N N . PRO A 1 89 ? 21.688 12.992 -1.875 1 94.81 89 PRO A N 1
ATOM 676 C CA . PRO A 1 89 ? 22.062 13.094 -3.285 1 94.81 89 PRO A CA 1
ATOM 677 C C . PRO A 1 89 ? 23.266 12.219 -3.637 1 94.81 89 PRO A C 1
ATOM 679 O O . PRO A 1 89 ? 24.25 12.172 -2.881 1 94.81 89 PRO A O 1
ATOM 682 N N . ALA A 1 90 ? 23.172 11.508 -4.707 1 93.25 90 ALA A N 1
ATOM 683 C CA . ALA A 1 90 ? 24.25 10.625 -5.125 1 93.25 90 ALA A CA 1
ATOM 684 C C . ALA A 1 90 ? 25.531 11.414 -5.402 1 93.25 90 ALA A C 1
ATOM 686 O O . ALA A 1 90 ? 25.469 12.625 -5.633 1 93.25 90 ALA A O 1
ATOM 687 N N . PRO A 1 91 ? 26.688 10.727 -5.383 1 89.19 91 PRO A N 1
ATOM 688 C CA . PRO A 1 91 ? 27.938 11.414 -5.727 1 89.19 91 PRO A CA 1
ATOM 689 C C . PRO A 1 91 ? 27.875 12.086 -7.098 1 89.19 91 PRO A C 1
ATOM 691 O O . PRO A 1 91 ? 27.375 11.5 -8.062 1 89.19 91 PRO A O 1
ATOM 694 N N . GLY A 1 92 ? 28.266 13.266 -7.156 1 88.44 92 GLY A N 1
ATOM 695 C CA . GLY A 1 92 ? 28.281 14.008 -8.414 1 88.44 92 GLY A CA 1
ATOM 696 C C . GLY A 1 92 ? 27.047 14.859 -8.617 1 88.44 92 GLY A C 1
ATOM 697 O O . GLY A 1 92 ? 26.938 15.586 -9.609 1 88.44 92 GLY A O 1
ATOM 698 N N . ALA A 1 93 ? 26.156 14.742 -7.703 1 89.56 93 ALA A N 1
ATOM 699 C CA . ALA A 1 93 ? 24.938 15.547 -7.809 1 89.56 93 ALA A CA 1
ATOM 700 C C . ALA A 1 93 ? 25.234 17.031 -7.598 1 89.56 93 ALA A C 1
ATOM 702 O O . ALA A 1 93 ? 26.312 17.391 -7.086 1 89.56 93 ALA A O 1
ATOM 703 N N . ARG A 1 94 ? 24.297 17.859 -8.008 1 86.38 94 ARG A N 1
ATOM 704 C CA . ARG A 1 94 ? 24.422 19.297 -7.773 1 86.38 94 ARG A CA 1
ATOM 705 C C . ARG A 1 94 ? 24.406 19.609 -6.285 1 86.38 94 ARG A C 1
ATOM 707 O O . ARG A 1 94 ? 23.875 18.844 -5.48 1 86.38 94 ARG A O 1
ATOM 714 N N . GLU A 1 95 ? 25 20.656 -5.977 1 83.5 95 GLU A N 1
ATOM 715 C CA . GLU A 1 95 ? 25.125 21.062 -4.578 1 83.5 95 GLU A CA 1
ATOM 716 C C . GLU A 1 95 ? 23.812 21.625 -4.043 1 83.5 95 GLU A C 1
ATOM 718 O O . GLU A 1 95 ? 23.062 22.281 -4.773 1 83.5 95 GLU A O 1
ATOM 723 N N . GLY A 1 96 ? 23.609 21.344 -2.766 1 88.94 96 GLY A N 1
ATOM 724 C CA . GLY A 1 96 ? 22.547 22.031 -2.035 1 88.94 96 GLY A CA 1
ATOM 725 C C . GLY A 1 96 ? 21.172 21.469 -2.334 1 88.94 96 GLY A C 1
ATOM 726 O O . GLY A 1 96 ? 20.172 22.188 -2.268 1 88.94 96 GLY A O 1
ATOM 727 N N . LEU A 1 97 ? 21.141 20.219 -2.672 1 91.81 97 LEU A N 1
ATOM 728 C CA . LEU A 1 97 ? 19.844 19.609 -2.982 1 91.81 97 LEU A CA 1
ATOM 729 C C . LEU A 1 97 ? 19.062 19.328 -1.707 1 91.81 97 LEU A C 1
ATOM 731 O O . LEU A 1 97 ? 19.625 18.891 -0.703 1 91.81 97 LEU A O 1
ATOM 735 N N . ARG A 1 98 ? 17.781 19.672 -1.761 1 92.56 98 ARG A N 1
ATOM 736 C CA . ARG A 1 98 ? 16.797 19.297 -0.758 1 92.56 98 ARG A CA 1
ATOM 737 C C . ARG A 1 98 ? 15.586 18.625 -1.405 1 92.56 98 ARG A C 1
ATOM 739 O O . ARG A 1 98 ? 15 19.172 -2.346 1 92.56 98 ARG A O 1
ATOM 746 N N . LEU A 1 99 ? 15.289 17.484 -0.906 1 93.19 99 LEU A N 1
ATOM 747 C CA . LEU A 1 99 ? 14.141 16.781 -1.477 1 93.19 99 LEU A CA 1
ATOM 748 C C . LEU A 1 99 ? 12.836 17.422 -1.012 1 93.19 99 LEU A C 1
ATOM 750 O O . LEU A 1 99 ? 12.586 17.531 0.192 1 93.19 99 LEU A O 1
ATOM 754 N N . ARG A 1 100 ? 12.023 17.859 -1.896 1 92 100 ARG A N 1
ATOM 755 C CA . ARG A 1 100 ? 10.68 18.375 -1.645 1 92 100 ARG A CA 1
ATOM 756 C C . ARG A 1 100 ? 9.664 17.734 -2.594 1 92 100 ARG A C 1
ATOM 758 O O . ARG A 1 100 ? 9.852 17.766 -3.812 1 92 100 ARG A O 1
ATOM 765 N N . LYS A 1 101 ? 8.688 17.234 -2.008 1 96.56 101 LYS A N 1
ATOM 766 C CA . LYS A 1 101 ? 7.648 16.625 -2.838 1 96.56 101 LYS A CA 1
ATOM 767 C C . LYS A 1 101 ? 6.867 17.688 -3.604 1 96.56 101 LYS A C 1
ATOM 769 O O . LYS A 1 101 ? 6.395 18.672 -3.014 1 96.56 101 LYS A O 1
ATOM 774 N N . LYS A 1 102 ? 6.719 17.531 -4.891 1 95.81 102 LYS A N 1
ATOM 775 C CA . LYS A 1 102 ? 6 18.5 -5.723 1 95.81 102 LYS A CA 1
ATOM 776 C C . LYS A 1 102 ? 4.582 18.016 -6.023 1 95.81 102 LYS A C 1
ATOM 778 O O . LYS A 1 102 ? 3.609 18.703 -5.734 1 95.81 102 LYS A O 1
ATOM 783 N N . ASN A 1 103 ? 4.48 16.844 -6.602 1 98.12 103 ASN A N 1
ATOM 784 C CA . ASN A 1 103 ? 3.189 16.234 -6.91 1 98.12 103 ASN A CA 1
ATOM 785 C C . ASN A 1 103 ? 2.795 15.195 -5.867 1 98.12 103 ASN A C 1
ATOM 787 O O . ASN A 1 103 ? 3.291 14.062 -5.891 1 98.12 103 ASN A O 1
ATOM 791 N N . VAL A 1 104 ? 1.853 15.555 -5.035 1 98.44 104 VAL A N 1
ATOM 792 C CA . VAL A 1 104 ? 1.505 14.695 -3.914 1 98.44 104 VAL A CA 1
ATOM 793 C C . VAL A 1 104 ? 0.589 13.57 -4.395 1 98.44 104 VAL A C 1
ATOM 795 O O . VAL A 1 104 ? 0.22 12.688 -3.617 1 98.44 104 VAL A O 1
ATOM 798 N N . GLU A 1 105 ? 0.233 13.492 -5.664 1 97.81 105 GLU A N 1
ATOM 799 C CA . GLU A 1 105 ? -0.692 12.492 -6.191 1 97.81 105 GLU A CA 1
ATOM 800 C C . GLU A 1 105 ? 0.058 11.297 -6.766 1 97.81 105 GLU A C 1
ATOM 802 O O . GLU A 1 105 ? -0.558 10.312 -7.184 1 97.81 105 GLU A O 1
ATOM 807 N N . ILE A 1 106 ? 1.328 11.375 -6.828 1 98.12 106 ILE A N 1
ATOM 808 C CA . ILE A 1 106 ? 2.152 10.25 -7.25 1 98.12 106 ILE A CA 1
ATOM 809 C C . ILE A 1 106 ? 3.15 9.898 -6.148 1 98.12 106 ILE A C 1
ATOM 811 O O . ILE A 1 106 ? 3.549 10.766 -5.367 1 98.12 106 ILE A O 1
ATOM 815 N N . PRO A 1 107 ? 3.561 8.672 -6.082 1 98.31 107 PRO A N 1
ATOM 816 C CA . PRO A 1 107 ? 4.48 8.273 -5.012 1 98.31 107 PRO A CA 1
ATOM 817 C C . PRO A 1 107 ? 5.945 8.531 -5.375 1 98.31 107 PRO A C 1
ATOM 819 O O . PRO A 1 107 ? 6.258 8.812 -6.531 1 98.31 107 PRO A O 1
ATOM 822 N N . TYR A 1 108 ? 6.801 8.555 -4.367 1 98.31 108 TYR A N 1
ATOM 823 C CA . TYR A 1 108 ? 8.195 8.219 -4.613 1 98.31 108 TYR A CA 1
ATOM 824 C C . TYR A 1 108 ? 8.359 6.73 -4.895 1 98.31 108 TYR A C 1
ATOM 826 O O . TYR A 1 108 ? 7.848 5.891 -4.148 1 98.31 108 TYR A O 1
ATOM 834 N N . VAL A 1 109 ? 8.953 6.434 -5.965 1 98.62 109 VAL A N 1
ATOM 835 C CA . VAL A 1 109 ? 9.305 5.051 -6.273 1 98.62 109 VAL A CA 1
ATOM 836 C C . VAL A 1 109 ? 10.742 4.773 -5.84 1 98.62 109 VAL A C 1
ATOM 838 O O . VAL A 1 109 ? 11.68 5.387 -6.355 1 98.62 109 VAL A O 1
ATOM 841 N N . VAL A 1 110 ? 10.922 3.904 -4.883 1 98.62 110 VAL A N 1
ATOM 842 C CA . VAL A 1 110 ? 12.242 3.596 -4.332 1 98.62 110 VAL A CA 1
ATOM 843 C C . VAL A 1 110 ? 12.656 2.188 -4.746 1 98.62 110 VAL A C 1
ATOM 845 O O . VAL A 1 110 ? 11.961 1.213 -4.445 1 98.62 110 VAL A O 1
ATOM 848 N N . HIS A 1 111 ? 13.766 2.092 -5.422 1 98.56 111 HIS A N 1
ATOM 849 C CA . HIS A 1 111 ? 14.336 0.813 -5.824 1 98.56 111 HIS A CA 1
ATOM 850 C C . HIS A 1 111 ? 15.352 0.319 -4.801 1 98.56 111 HIS A C 1
ATOM 852 O O . HIS A 1 111 ? 16.328 1.007 -4.508 1 98.56 111 HIS A O 1
ATOM 858 N N . MET A 1 112 ? 15.141 -0.84 -4.289 1 98.62 112 MET A N 1
ATOM 859 C CA . MET A 1 112 ? 16.047 -1.401 -3.293 1 98.62 112 MET A CA 1
ATOM 860 C C . MET A 1 112 ? 16.75 -2.646 -3.83 1 98.62 112 MET A C 1
ATOM 862 O O . MET A 1 112 ? 16.109 -3.494 -4.461 1 98.62 112 MET A O 1
ATOM 866 N N . SER A 1 113 ? 18.031 -2.721 -3.545 1 98.25 113 SER A N 1
ATOM 867 C CA . SER A 1 113 ? 18.844 -3.844 -4.008 1 98.25 113 SER A CA 1
ATOM 868 C C . SER A 1 113 ? 19.594 -4.492 -2.857 1 98.25 113 SER A C 1
ATOM 870 O O . SER A 1 113 ? 20.078 -3.799 -1.96 1 98.25 113 SER A O 1
ATOM 872 N N . LEU A 1 114 ? 19.609 -5.762 -2.893 1 98.62 114 LEU A N 1
ATOM 873 C CA . LEU A 1 114 ? 20.469 -6.566 -2.037 1 98.62 114 LEU A CA 1
ATOM 874 C C . LEU A 1 114 ? 21.766 -6.938 -2.766 1 98.62 114 LEU A C 1
ATOM 876 O O . LEU A 1 114 ? 21.719 -7.602 -3.805 1 98.62 114 LEU A O 1
ATOM 880 N N . LEU A 1 115 ? 22.906 -6.516 -2.211 1 98.31 115 LEU A N 1
ATOM 881 C CA . LEU A 1 115 ? 24.203 -6.719 -2.855 1 98.31 115 LEU A CA 1
ATOM 882 C C . LEU A 1 115 ? 25.078 -7.664 -2.037 1 98.31 115 LEU A C 1
ATOM 884 O O . LEU A 1 115 ? 25 -7.68 -0.807 1 98.31 115 LEU A O 1
ATOM 888 N N . GLU A 1 116 ? 25.938 -8.344 -2.744 1 97.5 116 GLU A N 1
ATOM 889 C CA . GLU A 1 116 ? 26.891 -9.25 -2.1 1 97.5 116 GLU A CA 1
ATOM 890 C C . GLU A 1 116 ? 28.031 -8.477 -1.442 1 97.5 116 GLU A C 1
ATOM 892 O O . GLU A 1 116 ? 28.625 -7.605 -2.066 1 97.5 116 GLU A O 1
ATOM 897 N N . GLY A 1 117 ? 28.25 -8.781 -0.145 1 97.44 117 GLY A N 1
ATOM 898 C CA . GLY A 1 117 ? 29.375 -8.18 0.563 1 97.44 117 GLY A CA 1
ATOM 899 C C . GLY A 1 117 ? 29.062 -6.801 1.111 1 97.44 117 GLY A C 1
ATOM 900 O O . GLY A 1 117 ? 27.953 -6.277 0.91 1 97.44 117 GLY A O 1
ATOM 901 N N . HIS A 1 118 ? 29.906 -6.309 1.954 1 97.5 118 HIS A N 1
ATOM 902 C CA . HIS A 1 118 ? 29.875 -4.914 2.369 1 97.5 118 HIS A CA 1
ATOM 903 C C . HIS A 1 118 ? 30.531 -4.016 1.322 1 97.5 118 HIS A C 1
ATOM 905 O O . HIS A 1 118 ? 31.75 -3.854 1.31 1 97.5 118 HIS A O 1
ATOM 911 N N . VAL A 1 119 ? 29.641 -3.463 0.465 1 96.5 119 VAL A N 1
ATOM 912 C CA . VAL A 1 119 ? 30.156 -2.67 -0.651 1 96.5 119 VAL A CA 1
ATOM 913 C C . VAL A 1 119 ? 29.531 -1.279 -0.625 1 96.5 119 VAL A C 1
ATOM 915 O O . VAL A 1 119 ? 28.5 -1.067 0.025 1 96.5 119 VAL A O 1
ATOM 918 N N . SER A 1 120 ? 30.203 -0.31 -1.225 1 90.88 120 SER A N 1
ATOM 919 C CA . SER A 1 120 ? 29.641 1.009 -1.494 1 90.88 120 SER A CA 1
ATOM 920 C C . SER A 1 120 ? 29.078 1.094 -2.912 1 90.88 120 SER A C 1
ATOM 922 O O . SER A 1 120 ? 29.828 0.997 -3.885 1 90.88 120 SER A O 1
ATOM 924 N N . PRO A 1 121 ? 27.734 1.332 -2.84 1 81.25 121 PRO A N 1
ATOM 925 C CA . PRO A 1 121 ? 27.141 1.348 -4.18 1 81.25 121 PRO A CA 1
ATOM 926 C C . PRO A 1 121 ? 27.766 2.414 -5.082 1 81.25 121 PRO A C 1
ATOM 928 O O . PRO A 1 121 ? 28.094 3.506 -4.613 1 81.25 121 PRO A O 1
ATOM 931 N N . GLY A 1 122 ? 28.078 2.189 -6.332 1 76.69 122 GLY A N 1
ATOM 932 C CA . GLY A 1 122 ? 28.656 3.109 -7.293 1 76.69 122 GLY A CA 1
ATOM 933 C C . GLY A 1 122 ? 30.172 2.953 -7.426 1 76.69 122 GLY A C 1
ATOM 934 O O . GLY A 1 122 ? 30.766 3.488 -8.359 1 76.69 122 GLY A O 1
ATOM 935 N N . GLU A 1 123 ? 30.734 2.398 -6.273 1 75.38 123 GLU A N 1
ATOM 936 C CA . GLU A 1 123 ? 32.188 2.201 -6.305 1 75.38 123 GLU A CA 1
ATOM 937 C C . GLU A 1 123 ? 32.531 0.789 -6.766 1 75.38 123 GLU A C 1
ATOM 939 O O . GLU A 1 123 ? 32.406 -0.166 -5.992 1 75.38 123 GLU A O 1
ATOM 944 N N . GLY A 1 124 ? 32.656 0.605 -7.969 1 74.06 124 GLY A N 1
ATOM 945 C CA . GLY A 1 124 ? 33.156 -0.672 -8.469 1 74.06 124 GLY A CA 1
ATOM 946 C C . GLY A 1 124 ? 32.031 -1.62 -8.859 1 74.06 124 GLY A C 1
ATOM 947 O O . GLY A 1 124 ? 30.875 -1.224 -8.914 1 74.06 124 GLY A O 1
ATOM 948 N N . GLN A 1 125 ? 32.469 -2.873 -9.078 1 80.38 125 GLN A N 1
ATOM 949 C CA . GLN A 1 125 ? 31.516 -3.895 -9.531 1 80.38 125 GLN A CA 1
ATOM 950 C C . GLN A 1 125 ? 30.812 -4.555 -8.344 1 80.38 125 GLN A C 1
ATOM 952 O O . GLN A 1 125 ? 31.469 -4.934 -7.367 1 80.38 125 GLN A O 1
ATOM 957 N N . SER A 1 126 ? 29.5 -4.406 -8.125 1 90.12 126 SER A N 1
ATOM 958 C CA . SER A 1 126 ? 28.719 -5.098 -7.109 1 90.12 126 SER A CA 1
ATOM 959 C C . SER A 1 126 ? 27.781 -6.125 -7.746 1 90.12 126 SER A C 1
ATOM 961 O O . SER A 1 126 ? 27.344 -5.949 -8.883 1 90.12 126 SER A O 1
ATOM 963 N N . THR A 1 127 ? 27.703 -7.242 -7.082 1 95.44 127 THR A N 1
ATOM 964 C CA . THR A 1 127 ? 26.781 -8.281 -7.527 1 95.44 127 THR A CA 1
ATOM 965 C C . THR A 1 127 ? 25.406 -8.102 -6.867 1 95.44 127 THR A C 1
ATOM 967 O O . THR A 1 127 ? 25.297 -8.188 -5.645 1 95.44 127 THR A O 1
ATOM 970 N N . GLU A 1 128 ? 24.453 -7.84 -7.637 1 97.44 128 GLU A N 1
ATOM 971 C CA . GLU A 1 128 ? 23.094 -7.73 -7.137 1 97.44 128 GLU A CA 1
ATOM 972 C C . GLU A 1 128 ? 22.453 -9.109 -6.965 1 97.44 128 GLU A C 1
ATOM 974 O O . GLU A 1 128 ? 22.375 -9.883 -7.918 1 97.44 128 GLU A O 1
ATOM 979 N N . LEU A 1 129 ? 21.969 -9.383 -5.762 1 97.94 129 LEU A N 1
ATOM 980 C CA . LEU A 1 129 ? 21.438 -10.695 -5.43 1 97.94 129 LEU A CA 1
ATOM 981 C C . LEU A 1 129 ? 19.906 -10.703 -5.559 1 97.94 129 LEU A C 1
ATOM 983 O O . LEU A 1 129 ? 19.328 -11.734 -5.91 1 97.94 129 LEU A O 1
ATOM 987 N N . ALA A 1 130 ? 19.281 -9.68 -5.207 1 98.56 130 ALA A N 1
ATOM 988 C CA . ALA A 1 130 ? 17.828 -9.523 -5.211 1 98.56 130 ALA A CA 1
ATOM 989 C C . ALA A 1 130 ? 17.438 -8.055 -5.238 1 98.56 130 ALA A C 1
ATOM 991 O O . ALA A 1 130 ? 18.266 -7.176 -4.996 1 98.56 130 ALA A O 1
ATOM 992 N N . ALA A 1 131 ? 16.188 -7.781 -5.551 1 98.75 131 ALA A N 1
ATOM 993 C CA . ALA A 1 131 ? 15.695 -6.41 -5.574 1 98.75 131 ALA A CA 1
ATOM 994 C C . ALA A 1 131 ? 14.211 -6.359 -5.242 1 98.75 131 ALA A C 1
ATOM 996 O O . ALA A 1 131 ? 13.508 -7.367 -5.367 1 98.75 131 ALA A O 1
ATOM 997 N N . VAL A 1 132 ? 13.773 -5.25 -4.766 1 98.69 132 VAL A N 1
ATOM 998 C CA . VAL A 1 132 ? 12.359 -4.961 -4.555 1 98.69 132 VAL A CA 1
ATOM 999 C C . VAL A 1 132 ? 12.094 -3.479 -4.797 1 98.69 132 VAL A C 1
ATOM 1001 O O . VAL A 1 132 ? 12.984 -2.645 -4.629 1 98.69 132 VAL A O 1
ATOM 1004 N N . THR A 1 133 ? 10.977 -3.145 -5.297 1 98.75 133 THR A N 1
ATOM 1005 C CA . THR A 1 133 ? 10.547 -1.763 -5.477 1 98.75 133 THR A CA 1
ATOM 1006 C C . THR A 1 133 ? 9.43 -1.414 -4.504 1 98.75 133 THR A C 1
ATOM 1008 O O . THR A 1 133 ? 8.508 -2.211 -4.293 1 98.75 133 THR A O 1
ATOM 1011 N N . THR A 1 134 ? 9.477 -0.299 -3.871 1 98.31 134 THR A N 1
ATOM 1012 C CA . THR A 1 134 ? 8.438 0.162 -2.959 1 98.31 134 THR A CA 1
ATOM 1013 C C . THR A 1 134 ? 7.945 1.551 -3.357 1 98.31 134 THR A C 1
ATOM 1015 O O . THR A 1 134 ? 8.68 2.316 -3.988 1 98.31 134 THR A O 1
ATOM 1018 N N . GLU A 1 135 ? 6.695 1.852 -3.043 1 98.75 135 GLU A N 1
ATOM 1019 C CA . GLU A 1 135 ? 6.098 3.164 -3.258 1 98.75 135 GLU A CA 1
ATOM 1020 C C . GLU A 1 135 ? 5.809 3.863 -1.931 1 98.75 135 GLU A C 1
ATOM 1022 O O . GLU A 1 135 ? 5.199 3.275 -1.033 1 98.75 135 GLU A O 1
ATOM 1027 N N . ARG A 1 136 ? 6.262 5.078 -1.826 1 98.5 136 ARG A N 1
ATOM 1028 C CA . ARG A 1 136 ? 5.98 5.926 -0.673 1 98.5 136 ARG A CA 1
ATOM 1029 C C . ARG A 1 136 ? 5.039 7.066 -1.047 1 98.5 136 ARG A C 1
ATOM 1031 O O . ARG A 1 136 ? 5.367 7.895 -1.897 1 98.5 136 ARG A O 1
ATOM 1038 N N . TRP A 1 137 ? 3.904 7.141 -0.438 1 98.69 137 TRP A N 1
ATOM 1039 C CA . TRP A 1 137 ? 2.838 8.062 -0.816 1 98.69 137 TRP A CA 1
ATOM 1040 C C . TRP A 1 137 ? 2.645 9.141 0.248 1 98.69 137 TRP A C 1
ATOM 1042 O O . TRP A 1 137 ? 2.773 8.867 1.443 1 98.69 137 TRP A O 1
ATOM 1052 N N . TYR A 1 138 ? 2.236 10.297 -0.222 1 98.56 138 TYR A N 1
ATOM 1053 C CA . TYR A 1 138 ? 1.819 11.336 0.715 1 98.56 138 TYR A CA 1
ATOM 1054 C C . TYR A 1 138 ? 0.3 11.398 0.819 1 98.56 138 TYR A C 1
ATOM 1056 O O . TYR A 1 138 ? -0.241 12.016 1.739 1 98.56 138 TYR A O 1
ATOM 1064 N N . THR A 1 139 ? -0.37 10.797 -0.158 1 98.75 139 THR A N 1
ATOM 1065 C CA . THR A 1 139 ? -1.826 10.875 -0.224 1 98.75 139 THR A CA 1
ATOM 1066 C C . THR A 1 139 ? -2.441 9.477 -0.215 1 98.75 139 THR A C 1
ATOM 1068 O O . THR A 1 139 ? -2.074 8.625 -1.029 1 98.75 139 THR A O 1
ATOM 1071 N N . ALA A 1 140 ? -3.314 9.25 0.686 1 98.62 140 ALA A N 1
ATOM 1072 C CA . ALA A 1 140 ? -4.074 8 0.715 1 98.62 140 ALA A CA 1
ATOM 1073 C C . ALA A 1 140 ? -5.16 7.996 -0.355 1 98.62 140 ALA A C 1
ATOM 1075 O O . ALA A 1 140 ? -5.609 9.055 -0.798 1 98.62 140 ALA A O 1
ATOM 1076 N N . PRO A 1 141 ? -5.617 6.75 -0.757 1 98.5 141 PRO A N 1
ATOM 1077 C CA . PRO A 1 141 ? -6.754 6.703 -1.68 1 98.5 141 PRO A CA 1
ATOM 1078 C C . PRO A 1 141 ? -8 7.383 -1.114 1 98.5 141 PRO A C 1
ATOM 1080 O O . PRO A 1 141 ? -8.289 7.254 0.078 1 98.5 141 PRO A O 1
ATOM 1083 N N . GLY A 1 142 ? -8.688 8.164 -1.971 1 98.38 142 GLY A N 1
ATOM 1084 C CA . GLY A 1 142 ? -9.953 8.75 -1.57 1 98.38 142 GLY A CA 1
ATOM 1085 C C . GLY A 1 142 ? -9.812 10.188 -1.085 1 98.38 142 GLY A C 1
ATOM 1086 O O . GLY A 1 142 ? -10.805 10.914 -0.995 1 98.38 142 GLY A O 1
ATOM 1087 N N . VAL A 1 143 ? -8.57 10.602 -0.726 1 98.81 143 VAL A N 1
ATOM 1088 C CA . VAL A 1 143 ? -8.344 11.992 -0.334 1 98.81 143 VAL A CA 1
ATOM 1089 C C . VAL A 1 143 ? -8.602 12.914 -1.524 1 98.81 143 VAL A C 1
ATOM 1091 O O . VAL A 1 143 ? -8.188 12.609 -2.648 1 98.81 143 VAL A O 1
ATOM 1094 N N . LYS A 1 144 ? -9.258 13.992 -1.26 1 98.81 144 LYS A N 1
ATOM 1095 C CA . LYS A 1 144 ? -9.531 14.977 -2.307 1 98.81 144 LYS A CA 1
ATOM 1096 C C . LYS A 1 144 ? -8.547 16.141 -2.234 1 98.81 144 LYS A C 1
ATOM 1098 O O . LYS A 1 144 ? -8.234 16.641 -1.146 1 98.81 144 LYS A O 1
ATOM 1103 N N . ARG A 1 145 ? -8.031 16.484 -3.301 1 98.88 145 ARG A N 1
ATOM 1104 C CA . ARG A 1 145 ? -7.191 17.656 -3.494 1 98.88 145 ARG A CA 1
ATOM 1105 C C . ARG A 1 145 ? -7.949 18.75 -4.242 1 98.88 145 ARG A C 1
ATOM 1107 O O . ARG A 1 145 ? -8.352 18.562 -5.391 1 98.88 145 ARG A O 1
ATOM 1114 N N . ILE A 1 146 ? -8.148 19.922 -3.619 1 98.62 146 ILE A N 1
ATOM 1115 C CA . ILE A 1 146 ? -8.969 20.984 -4.195 1 98.62 146 ILE A CA 1
ATOM 1116 C C . ILE A 1 146 ? -8.148 22.266 -4.301 1 98.62 146 ILE A C 1
ATOM 1118 O O . ILE A 1 146 ? -7.715 22.828 -3.287 1 98.62 146 ILE A O 1
ATOM 1122 N N . LYS A 1 147 ? -7.949 22.812 -5.465 1 97.88 147 LYS A N 1
ATOM 1123 C CA . LYS A 1 147 ? -7.277 24.094 -5.672 1 97.88 147 LYS A CA 1
ATOM 1124 C C . LYS A 1 147 ? -8.148 25.25 -5.191 1 97.88 147 LYS A C 1
ATOM 1126 O O . LYS A 1 147 ? -9.328 25.328 -5.547 1 97.88 147 LYS A O 1
ATOM 1131 N N . ILE A 1 148 ? -7.598 26.062 -4.375 1 98.19 148 ILE A N 1
ATOM 1132 C CA . ILE A 1 148 ? -8.32 27.203 -3.842 1 98.19 148 ILE A CA 1
ATOM 1133 C C . ILE A 1 148 ? -7.766 28.5 -4.449 1 98.19 148 ILE A C 1
ATOM 1135 O O . ILE A 1 148 ? -6.574 28.781 -4.332 1 98.19 148 ILE A O 1
ATOM 1139 N N . ARG A 1 149 ? -8.555 29.219 -5.152 1 96.38 149 ARG A N 1
ATOM 1140 C CA . ARG A 1 149 ? -8.281 30.562 -5.66 1 96.38 149 ARG A CA 1
ATOM 1141 C C . ARG A 1 149 ? -9.445 31.5 -5.371 1 96.38 149 ARG A C 1
ATOM 1143 O O . ARG A 1 149 ? -10.031 32.094 -6.289 1 96.38 149 ARG A O 1
ATOM 1150 N N . GLN A 1 150 ? -9.805 31.531 -4.137 1 91.25 150 GLN A N 1
ATOM 1151 C CA . GLN A 1 150 ? -10.953 32.312 -3.695 1 91.25 150 GLN A CA 1
ATOM 1152 C C . GLN A 1 150 ? -10.531 33.406 -2.717 1 91.25 150 GLN A C 1
ATOM 1154 O O . GLN A 1 150 ? -9.68 33.188 -1.857 1 91.25 150 GLN A O 1
ATOM 1159 N N . ASN A 1 151 ? -11.133 34.594 -2.867 1 88.38 151 ASN A N 1
ATOM 1160 C CA . ASN A 1 151 ? -10.898 35.688 -1.951 1 88.38 151 ASN A CA 1
ATOM 1161 C C . ASN A 1 151 ? -9.414 36.062 -1.874 1 88.38 151 ASN A C 1
ATOM 1163 O O . ASN A 1 151 ? -8.898 36.344 -0.795 1 88.38 151 ASN A O 1
ATOM 1167 N N . GLY A 1 152 ? -8.75 35.844 -2.943 1 92 152 GLY A N 1
ATOM 1168 C CA . GLY A 1 152 ? -7.34 36.188 -3.008 1 92 152 GLY A CA 1
ATOM 1169 C C . GLY A 1 152 ? -6.441 35.094 -2.43 1 92 152 GLY A C 1
ATOM 1170 O O . GLY A 1 152 ? -5.215 35.219 -2.492 1 92 152 GLY A O 1
ATOM 1171 N N . ILE A 1 153 ? -7.043 34.094 -1.885 1 96.19 153 ILE A N 1
ATOM 1172 C CA . ILE A 1 153 ? -6.273 33.031 -1.247 1 96.19 153 ILE A CA 1
ATOM 1173 C C . ILE A 1 153 ? -5.699 32.094 -2.311 1 96.19 153 ILE A C 1
ATOM 1175 O O . ILE A 1 153 ? -6.414 31.656 -3.219 1 96.19 153 ILE A O 1
ATOM 1179 N N . VAL A 1 154 ? -4.422 31.875 -2.242 1 97.75 154 VAL A N 1
ATOM 1180 C CA . VAL A 1 154 ? -3.748 30.891 -3.082 1 97.75 154 VAL A CA 1
ATOM 1181 C C . VAL A 1 154 ? -3.354 29.672 -2.244 1 97.75 154 VAL A C 1
ATOM 1183 O O . VAL A 1 154 ? -2.428 29.734 -1.432 1 97.75 154 VAL A O 1
ATOM 1186 N N . GLY A 1 155 ? -4.109 28.562 -2.379 1 98.38 155 GLY A N 1
ATOM 1187 C CA . GLY A 1 155 ? -3.824 27.406 -1.562 1 98.38 155 GLY A CA 1
ATOM 1188 C C . GLY A 1 155 ? -4.43 26.125 -2.115 1 98.38 155 GLY A C 1
ATOM 1189 O O . GLY A 1 155 ? -4.922 26.109 -3.246 1 98.38 155 GLY A O 1
ATOM 1190 N N . THR A 1 156 ? -4.227 25.062 -1.494 1 98.81 156 THR A N 1
ATOM 1191 C CA . THR A 1 156 ? -4.824 23.766 -1.786 1 98.81 156 THR A CA 1
ATOM 1192 C C . THR A 1 156 ? -5.457 23.172 -0.534 1 98.81 156 THR A C 1
ATOM 1194 O O . THR A 1 156 ? -4.82 23.094 0.52 1 98.81 156 THR A O 1
ATOM 1197 N N . LEU A 1 157 ? -6.723 22.828 -0.668 1 98.88 157 LEU A N 1
ATOM 1198 C CA . LEU A 1 157 ? -7.449 22.156 0.404 1 98.88 157 LEU A CA 1
ATOM 1199 C C . LEU A 1 157 ? -7.453 20.641 0.196 1 98.88 157 LEU A C 1
ATOM 1201 O O . LEU A 1 157 ? -7.75 20.156 -0.901 1 98.88 157 LEU A O 1
ATOM 1205 N N . PHE A 1 158 ? -7.098 19.922 1.189 1 98.94 158 PHE A N 1
ATOM 1206 C CA . PHE A 1 158 ? -7.176 18.453 1.188 1 98.94 158 PHE A CA 1
ATOM 1207 C C . PHE A 1 158 ? -8.266 17.969 2.139 1 98.94 158 PHE A C 1
ATOM 1209 O O . PHE A 1 158 ? -8.32 18.391 3.295 1 98.94 158 PHE A O 1
ATOM 1216 N N . LEU A 1 159 ? -9.141 17.109 1.677 1 98.88 159 LEU A N 1
ATOM 1217 C CA . LEU A 1 159 ? -10.227 16.547 2.477 1 98.88 159 LEU A CA 1
ATOM 1218 C C . LEU A 1 159 ? -10.102 15.039 2.586 1 98.88 159 LEU A C 1
ATOM 1220 O O . LEU A 1 159 ? -9.852 14.359 1.589 1 98.88 159 LEU A O 1
ATOM 1224 N N . PRO A 1 160 ? -10.211 14.492 3.834 1 98.69 160 PRO A N 1
ATOM 1225 C CA . PRO A 1 160 ? -10.328 13.039 3.965 1 98.69 160 PRO A CA 1
ATOM 1226 C C . PRO A 1 160 ? -11.539 12.469 3.232 1 98.69 160 PRO A C 1
ATOM 1228 O O . PRO A 1 160 ? -12.445 13.219 2.861 1 98.69 160 PRO A O 1
ATOM 1231 N N . PRO A 1 161 ? -11.492 11.148 3.008 1 98.12 161 PRO A N 1
ATOM 1232 C CA . PRO A 1 161 ? -12.734 10.539 2.523 1 98.12 161 PRO A CA 1
ATOM 1233 C C . PRO A 1 161 ? -13.852 10.578 3.561 1 98.12 161 PRO A C 1
ATOM 1235 O O . PRO A 1 161 ? -13.586 10.523 4.762 1 98.12 161 PRO A O 1
ATOM 1238 N N . GLY A 1 162 ? -15.148 10.625 3.033 1 97.25 162 GLY A N 1
ATOM 1239 C CA . GLY A 1 162 ? -16.297 10.641 3.928 1 97.25 162 GLY A CA 1
ATOM 1240 C C . GLY A 1 162 ? -16.969 12 3.998 1 97.25 162 GLY A C 1
ATOM 1241 O O . GLY A 1 162 ? -16.5 12.969 3.404 1 97.25 162 GLY A O 1
ATOM 1242 N N . PRO A 1 163 ? -17.969 12.078 4.762 1 96.94 163 PRO A N 1
ATOM 1243 C CA . PRO A 1 163 ? -18.797 13.289 4.75 1 96.94 163 PRO A CA 1
ATOM 1244 C C . PRO A 1 163 ? -18.234 14.391 5.645 1 96.94 163 PRO A C 1
ATOM 1246 O O . PRO A 1 163 ? -18.484 15.57 5.41 1 96.94 163 PRO A O 1
ATOM 1249 N N . GLY A 1 164 ? -17.375 13.984 6.613 1 96.75 164 GLY A N 1
ATOM 1250 C CA . GLY A 1 164 ? -17.031 14.93 7.656 1 96.75 164 GLY A CA 1
ATOM 1251 C C . GLY A 1 164 ? -18.141 15.164 8.656 1 96.75 164 GLY A C 1
ATOM 1252 O O . GLY A 1 164 ? -19.016 14.305 8.828 1 96.75 164 GLY A O 1
ATOM 1253 N N . PRO A 1 165 ? -18.266 16.359 9.367 1 97.5 165 PRO A N 1
ATOM 1254 C CA . PRO A 1 165 ? -17.234 17.391 9.336 1 97.5 165 PRO A CA 1
ATOM 1255 C C . PRO A 1 165 ? -15.898 16.906 9.914 1 97.5 165 PRO A C 1
ATOM 1257 O O . PRO A 1 165 ? -15.891 16.141 10.883 1 97.5 165 PRO A O 1
ATOM 1260 N N . PHE A 1 166 ? -14.828 17.344 9.352 1 98.19 166 PHE A N 1
ATOM 1261 C CA . PHE A 1 166 ? -13.477 16.969 9.75 1 98.19 166 PHE A CA 1
ATOM 1262 C C . PHE A 1 166 ? -12.859 18.047 10.633 1 98.19 166 PHE A C 1
ATOM 1264 O O . PHE A 1 166 ? -13.109 19.234 10.438 1 98.19 166 PHE A O 1
ATOM 1271 N N . PRO A 1 167 ? -12.125 17.641 11.641 1 96.75 167 PRO A N 1
ATOM 1272 C CA . PRO A 1 167 ? -11.18 18.641 12.148 1 96.75 167 PRO A CA 1
ATOM 1273 C C . PRO A 1 167 ? -10.172 19.078 11.086 1 96.75 167 PRO A C 1
ATOM 1275 O O . PRO A 1 167 ? -10.008 18.406 10.062 1 96.75 167 PRO A O 1
ATOM 1278 N N . ALA A 1 168 ? -9.547 20.234 11.375 1 96.12 168 ALA A N 1
ATOM 1279 C CA . ALA A 1 168 ? -8.781 20.766 10.25 1 96.12 168 ALA A CA 1
ATOM 1280 C C . ALA A 1 168 ? -7.527 21.484 10.734 1 96.12 168 ALA A C 1
ATOM 1282 O O . ALA A 1 168 ? -7.422 21.844 11.906 1 96.12 168 ALA A O 1
ATOM 1283 N N . MET A 1 169 ? -6.594 21.625 9.82 1 95.44 169 MET A N 1
ATOM 1284 C CA . MET A 1 169 ? -5.332 22.328 10.07 1 95.44 169 MET A CA 1
ATOM 1285 C C . MET A 1 169 ? -5.035 23.328 8.961 1 95.44 169 MET A C 1
ATOM 1287 O O . MET A 1 169 ? -5.082 22.984 7.777 1 95.44 169 MET A O 1
ATOM 1291 N N . LEU A 1 170 ? -4.77 24.547 9.375 1 95.12 170 LEU 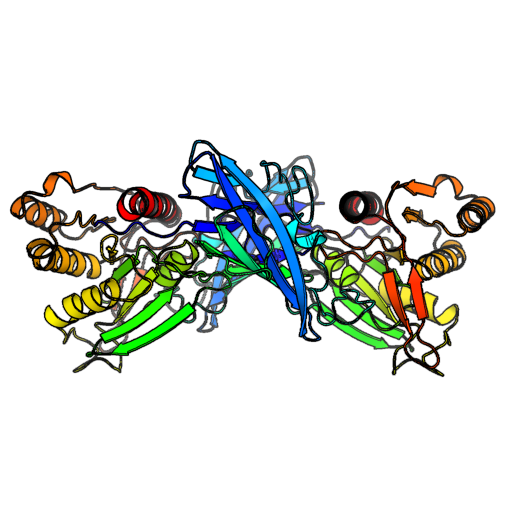A N 1
ATOM 1292 C CA . LEU A 1 170 ? -4.113 25.484 8.469 1 95.12 170 LEU A CA 1
ATOM 1293 C C . LEU A 1 170 ? -2.602 25.266 8.469 1 95.12 170 LEU A C 1
ATOM 1295 O O . LEU A 1 170 ? -1.968 25.281 9.523 1 95.12 170 LEU A O 1
ATOM 1299 N N . ASP A 1 171 ? -2.027 25.031 7.332 1 95.5 171 ASP A N 1
ATOM 1300 C CA . ASP A 1 171 ? -0.636 24.625 7.188 1 95.5 171 ASP A CA 1
ATOM 1301 C C . ASP A 1 171 ? 0.217 25.75 6.605 1 95.5 171 ASP A C 1
ATOM 1303 O O . ASP A 1 171 ? 0.07 26.094 5.434 1 95.5 171 ASP A O 1
ATOM 1307 N N . LEU A 1 172 ? 1.134 26.266 7.406 1 93 172 LEU A N 1
ATOM 1308 C CA . LEU A 1 172 ? 1.98 27.391 7.035 1 93 172 LEU A CA 1
ATOM 1309 C C . LEU A 1 172 ? 3.447 26.969 6.98 1 93 172 LEU A C 1
ATOM 1311 O O . LEU A 1 172 ? 4.02 26.578 7.996 1 93 172 LEU A O 1
ATOM 1315 N N . TRP A 1 173 ? 4.031 27.062 5.812 1 92.75 173 TRP A N 1
ATOM 1316 C CA . TRP A 1 173 ? 5.434 26.703 5.625 1 92.75 173 TRP A CA 1
ATOM 1317 C C . TRP A 1 173 ? 6.332 27.922 5.75 1 92.75 173 TRP A C 1
ATOM 1319 O O . TRP A 1 173 ? 5.887 29 6.176 1 92.75 173 TRP A O 1
ATOM 1329 N N . GLY A 1 174 ? 7.582 27.812 5.43 1 87.81 174 GLY A N 1
ATOM 1330 C CA . GLY A 1 174 ? 8.547 28.875 5.645 1 87.81 174 GLY A CA 1
ATOM 1331 C C . GLY A 1 174 ? 8.734 29.766 4.426 1 87.81 174 GLY A C 1
ATOM 1332 O O . GLY A 1 174 ? 7.879 29.812 3.543 1 87.81 174 GLY A O 1
ATOM 1333 N N . MET A 1 175 ? 9.828 30.438 4.43 1 86.06 175 MET A N 1
ATOM 1334 C CA . MET A 1 175 ? 10.102 31.484 3.434 1 86.06 175 MET A CA 1
ATOM 1335 C C . MET A 1 175 ? 10.641 30.859 2.146 1 86.06 175 MET A C 1
ATOM 1337 O O . MET A 1 175 ? 10.961 31.594 1.198 1 86.06 175 MET A O 1
ATOM 1341 N N . GLY A 1 176 ? 10.773 29.547 2.16 1 83.62 176 GLY A N 1
ATOM 1342 C CA . GLY A 1 176 ? 11.203 28.891 0.935 1 83.62 176 GLY A CA 1
ATOM 1343 C C . GLY A 1 176 ? 10.211 29.031 -0.2 1 83.62 176 GLY A C 1
ATOM 1344 O O . GLY A 1 176 ? 10.555 28.828 -1.365 1 83.62 176 GLY A O 1
ATOM 1345 N N . GLY A 1 177 ? 9.062 29.375 0.157 1 85.88 177 GLY A N 1
ATOM 1346 C CA . GLY A 1 177 ? 8.047 29.781 -0.802 1 85.88 177 GLY A CA 1
ATOM 1347 C C . GLY A 1 177 ? 7.379 28.609 -1.49 1 85.88 177 GLY A C 1
ATOM 1348 O O . GLY A 1 177 ? 7.363 27.5 -0.957 1 85.88 177 GLY A O 1
ATOM 1349 N N . ALA A 1 178 ? 6.594 29 -2.566 1 90.56 178 ALA A N 1
ATOM 1350 C CA . ALA A 1 178 ? 5.809 28.031 -3.344 1 90.56 178 ALA A CA 1
ATOM 1351 C C . ALA A 1 178 ? 4.645 27.484 -2.523 1 90.56 178 ALA A C 1
ATOM 1353 O O . ALA A 1 178 ? 4.375 27.969 -1.418 1 90.56 178 ALA A O 1
ATOM 1354 N N . LEU A 1 179 ? 3.857 26.781 -3.111 1 96.56 179 LEU A N 1
ATOM 1355 C CA . LEU A 1 179 ? 2.762 26.078 -2.451 1 96.56 179 LEU A CA 1
ATOM 1356 C C . LEU A 1 179 ? 3.156 24.641 -2.119 1 96.56 179 LEU A C 1
ATOM 1358 O O . LEU A 1 179 ? 3.141 23.766 -2.994 1 96.56 179 LEU A O 1
ATOM 1362 N N . VAL A 1 180 ? 3.553 24.391 -0.872 1 96.69 180 VAL A N 1
ATOM 1363 C CA . VAL A 1 180 ? 3.982 23.078 -0.407 1 96.69 180 VAL A CA 1
ATOM 1364 C C . VAL A 1 180 ? 2.777 22.297 0.101 1 96.69 180 VAL A C 1
ATOM 1366 O O . VAL A 1 180 ? 2.078 22.734 1.013 1 96.69 180 VAL A O 1
ATOM 1369 N N . GLU A 1 181 ? 2.566 21.094 -0.415 1 98.44 181 GLU A N 1
ATOM 1370 C CA . GLU A 1 181 ? 1.282 20.438 -0.213 1 98.44 181 GLU A CA 1
ATOM 1371 C C . GLU A 1 181 ? 1.442 19.156 0.614 1 98.44 181 GLU A C 1
ATOM 1373 O O . GLU A 1 181 ? 0.463 18.625 1.139 1 98.44 181 GLU A O 1
ATOM 1378 N N . TYR A 1 182 ? 2.604 18.594 0.749 1 98.06 182 TYR A N 1
ATOM 1379 C CA . TYR A 1 182 ? 2.723 17.172 1.107 1 98.06 182 TYR A CA 1
ATOM 1380 C C . TYR A 1 182 ? 2.389 16.969 2.578 1 98.06 182 TYR A C 1
ATOM 1382 O O . TYR A 1 182 ? 1.894 15.898 2.957 1 98.06 182 TYR A O 1
ATOM 1390 N N . ARG A 1 183 ? 2.666 17.906 3.482 1 97.44 183 ARG A N 1
ATOM 1391 C CA . ARG A 1 183 ? 2.244 17.75 4.871 1 97.44 183 ARG A CA 1
ATOM 1392 C C . ARG A 1 183 ? 0.724 17.781 4.988 1 97.44 183 ARG A C 1
ATOM 1394 O O . ARG A 1 183 ? 0.133 16.969 5.699 1 97.44 183 ARG A O 1
ATOM 1401 N N . SER A 1 184 ? 0.072 18.688 4.297 1 98.38 184 SER A N 1
ATOM 1402 C CA . SER A 1 184 ? -1.385 18.797 4.293 1 98.38 184 SER A CA 1
ATOM 1403 C C . SER A 1 184 ? -2.023 17.531 3.727 1 98.38 184 SER A C 1
ATOM 1405 O O . SER A 1 184 ? -3.047 17.062 4.23 1 98.38 184 SER A O 1
ATOM 1407 N N . ALA A 1 185 ? -1.424 17 2.658 1 98.81 185 ALA A N 1
ATOM 1408 C CA . ALA A 1 185 ? -1.912 15.75 2.086 1 98.81 185 ALA A CA 1
ATOM 1409 C C . ALA A 1 185 ? -1.855 14.617 3.111 1 98.81 185 ALA A C 1
ATOM 1411 O O . ALA A 1 185 ? -2.787 13.82 3.215 1 98.81 185 ALA A O 1
ATOM 1412 N N . LEU A 1 186 ? -0.803 14.586 3.85 1 98.44 186 LEU A N 1
ATOM 1413 C CA . LEU A 1 186 ? -0.638 13.562 4.875 1 98.44 186 LEU A CA 1
ATOM 1414 C C . LEU A 1 186 ? -1.668 13.734 5.988 1 98.44 186 LEU A C 1
ATOM 1416 O O . LEU A 1 186 ? -2.211 12.75 6.496 1 98.44 186 LEU A O 1
ATOM 1420 N N . PHE A 1 187 ? -1.968 15 6.375 1 98.12 187 PHE A N 1
ATOM 1421 C CA . PHE A 1 187 ? -2.99 15.25 7.383 1 98.12 187 PHE A CA 1
ATOM 1422 C C . PHE A 1 187 ? -4.344 14.711 6.926 1 98.12 187 PHE A C 1
ATOM 1424 O O . PHE A 1 187 ? -5.035 14.031 7.688 1 98.12 187 PHE A O 1
ATOM 1431 N N . ALA A 1 188 ? -4.695 15.008 5.707 1 98.81 188 ALA A N 1
ATOM 1432 C CA . ALA A 1 188 ? -5.969 14.523 5.184 1 98.81 188 ALA A CA 1
ATOM 1433 C C . ALA A 1 188 ? -6.004 13 5.137 1 98.81 188 ALA A C 1
ATOM 1435 O O . ALA A 1 188 ? -7.047 12.391 5.375 1 98.81 188 ALA A O 1
ATOM 1436 N N . SER A 1 189 ? -4.844 12.414 4.863 1 98.62 189 SER A N 1
ATOM 1437 C CA . SER A 1 189 ? -4.723 10.961 4.824 1 98.62 189 SER A CA 1
ATOM 1438 C C . SER A 1 189 ? -4.895 10.352 6.211 1 98.62 189 SER A C 1
ATOM 1440 O O . SER A 1 189 ? -5.105 9.148 6.344 1 98.62 189 SER A O 1
ATOM 1442 N N . ARG A 1 190 ? -4.797 11.227 7.207 1 97.38 190 ARG A N 1
ATOM 1443 C CA . ARG A 1 190 ? -4.949 10.781 8.594 1 97.38 190 ARG A CA 1
ATOM 1444 C C . ARG A 1 190 ? -6.258 11.289 9.188 1 97.38 190 ARG A C 1
ATOM 1446 O O . ARG A 1 190 ? -6.449 11.25 10.406 1 97.38 190 ARG A O 1
ATOM 1453 N N . GLY A 1 191 ? -7.129 11.867 8.367 1 98.06 191 GLY A N 1
ATOM 1454 C CA . GLY A 1 191 ? -8.477 12.172 8.828 1 98.06 191 GLY A CA 1
ATOM 1455 C C . GLY A 1 191 ? -8.656 13.633 9.203 1 98.06 191 GLY A C 1
ATOM 1456 O O . GLY A 1 191 ? -9.641 13.992 9.859 1 98.06 191 GLY A O 1
ATOM 1457 N N . TYR A 1 192 ? -7.723 14.539 8.867 1 98 192 TYR A N 1
ATOM 1458 C CA . TYR A 1 192 ? -7.82 15.969 9.141 1 98 192 TYR A CA 1
ATOM 1459 C C . TYR A 1 192 ? -7.844 16.766 7.844 1 98 192 TYR A C 1
ATOM 1461 O O . TYR A 1 192 ? -6.926 16.672 7.027 1 98 192 TYR A O 1
ATOM 1469 N N . ALA A 1 193 ? -8.852 17.547 7.648 1 98.5 193 ALA A N 1
ATOM 1470 C CA . ALA A 1 193 ? -8.773 18.5 6.543 1 98.5 193 ALA A CA 1
ATOM 1471 C C . ALA A 1 193 ? -7.598 19.453 6.719 1 98.5 193 ALA A C 1
ATOM 1473 O O . ALA A 1 193 ? -7.195 19.75 7.844 1 98.5 193 ALA A O 1
ATOM 1474 N N . SER A 1 194 ? -7.047 19.844 5.59 1 98.44 194 SER A N 1
ATOM 1475 C CA . SER A 1 194 ? -5.898 20.734 5.719 1 98.44 194 SER A CA 1
ATOM 1476 C C . SER A 1 194 ? -5.797 21.672 4.527 1 98.44 194 SER A C 1
ATOM 1478 O O . SER A 1 194 ? -5.961 21.25 3.379 1 98.44 194 SER A O 1
ATOM 1480 N N . LEU A 1 195 ? -5.562 22.922 4.789 1 98.12 195 LEU A N 1
ATOM 1481 C CA . LEU A 1 195 ? -5.355 23.953 3.779 1 98.12 195 LEU A CA 1
ATOM 1482 C C . LEU A 1 195 ? -3.92 24.469 3.811 1 98.12 195 LEU A C 1
ATOM 1484 O O . LEU A 1 195 ? -3.48 25.031 4.812 1 98.12 195 LEU A O 1
ATOM 1488 N N . SER A 1 196 ? -3.205 24.188 2.799 1 98.06 196 SER A N 1
ATOM 1489 C CA . SER A 1 196 ? -1.9 24.797 2.586 1 98.06 196 SER A CA 1
ATOM 1490 C C . SER A 1 196 ? -2.018 26.062 1.733 1 98.06 196 SER A C 1
ATOM 1492 O O . SER A 1 196 ? -2.74 26.078 0.734 1 98.06 196 SER A O 1
ATOM 1494 N N . ILE A 1 197 ? -1.289 27.125 2.143 1 97.19 197 ILE A N 1
ATOM 1495 C CA . ILE A 1 197 ? -1.397 28.344 1.366 1 97.19 197 ILE A CA 1
ATOM 1496 C C . ILE A 1 197 ? -0.003 28.859 1.002 1 97.19 197 ILE A C 1
ATOM 1498 O O . ILE A 1 197 ? 0.959 28.625 1.738 1 97.19 197 ILE A O 1
ATOM 1502 N N . ALA A 1 198 ? 0.079 29.516 -0.087 1 96.81 198 ALA A N 1
ATOM 1503 C CA . ALA A 1 198 ? 1.274 30.25 -0.499 1 96.81 198 ALA A CA 1
ATOM 1504 C C . ALA A 1 198 ? 1.186 31.719 -0.092 1 96.81 198 ALA A C 1
ATOM 1506 O O . ALA A 1 198 ? 0.117 32.312 -0.174 1 96.81 198 ALA A O 1
ATOM 1507 N N . TYR A 1 199 ? 2.303 32.25 0.379 1 94.81 199 TYR A N 1
ATOM 1508 C CA . TYR A 1 199 ? 2.301 33.656 0.689 1 94.81 199 TYR A CA 1
ATOM 1509 C C . TYR A 1 199 ? 3.619 34.312 0.284 1 94.81 199 TYR A C 1
ATOM 1511 O O . TYR A 1 199 ? 3.838 35.5 0.537 1 94.81 199 TYR A O 1
ATOM 1519 N N . ILE A 1 200 ? 4.43 33.469 -0.34 1 92.25 200 ILE A N 1
ATOM 1520 C CA . ILE A 1 200 ? 5.641 33.938 -1.003 1 92.25 200 ILE A CA 1
ATOM 1521 C C . ILE A 1 200 ? 6.051 32.969 -2.094 1 92.25 200 ILE A C 1
ATOM 1523 O O . ILE A 1 200 ? 5.762 31.766 -2 1 92.25 200 ILE A O 1
ATOM 1527 N N . GLY A 1 201 ? 6.617 33.469 -3.16 1 90.56 201 GLY A N 1
ATOM 1528 C CA . GLY A 1 201 ? 7.242 32.625 -4.16 1 90.56 201 GLY A CA 1
ATOM 1529 C C . GLY A 1 201 ? 6.234 31.859 -5.016 1 90.56 201 GLY A C 1
ATOM 1530 O O . GLY A 1 201 ? 6.445 30.703 -5.348 1 90.56 201 GLY A O 1
ATOM 1531 N N . HIS A 1 202 ? 5.121 32.5 -5.25 1 93.31 202 HIS A N 1
ATOM 1532 C CA . HIS A 1 202 ? 4.105 31.891 -6.102 1 93.31 202 HIS A CA 1
ATOM 1533 C C . HIS A 1 202 ? 3.574 32.906 -7.121 1 93.31 202 HIS A C 1
ATOM 1535 O O . HIS A 1 202 ? 3.287 34.031 -6.785 1 93.31 202 HIS A O 1
ATOM 1541 N N . LYS A 1 203 ? 3.365 32.438 -8.312 1 91.62 203 LYS A N 1
ATOM 1542 C CA . LYS A 1 203 ? 3.068 33.312 -9.445 1 91.62 203 LYS A CA 1
ATOM 1543 C C . LYS A 1 203 ? 1.693 33.969 -9.297 1 91.62 203 LYS A C 1
ATOM 1545 O O . LYS A 1 203 ? 1.442 35.031 -9.852 1 91.62 203 LYS A O 1
ATOM 1550 N N . GLU A 1 204 ? 0.818 33.312 -8.547 1 93.56 204 GLU A N 1
ATOM 1551 C CA . GLU A 1 204 ? -0.549 33.844 -8.484 1 93.56 204 GLU A CA 1
ATOM 1552 C C . GLU A 1 204 ? -0.723 34.812 -7.316 1 93.56 204 GLU A C 1
ATOM 1554 O O . GLU A 1 204 ? -1.811 35.344 -7.109 1 93.56 204 GLU A O 1
ATOM 1559 N N . LEU A 1 205 ? 0.332 35 -6.559 1 92.75 205 LEU A N 1
ATOM 1560 C CA . LEU A 1 205 ? 0.318 36 -5.496 1 92.75 205 LEU A CA 1
ATOM 1561 C C . LEU A 1 205 ? 0.558 37.375 -6.059 1 92.75 205 LEU A C 1
ATOM 1563 O O . LEU A 1 205 ? 1.229 37.531 -7.082 1 92.75 205 LEU A O 1
ATOM 1567 N N . PRO A 1 206 ? 0.049 38.375 -5.402 1 90.56 206 PRO A N 1
ATOM 1568 C CA . PRO A 1 206 ? 0.323 39.75 -5.852 1 90.56 206 PRO A CA 1
ATOM 1569 C C . PRO A 1 206 ? 1.766 40.188 -5.594 1 90.56 206 PRO A C 1
ATOM 1571 O O . PRO A 1 206 ? 2.402 39.688 -4.66 1 90.56 206 PRO A O 1
ATOM 1574 N N . GLY A 1 207 ? 2.26 41.125 -6.457 1 88.56 207 GLY A N 1
ATOM 1575 C CA . GLY A 1 207 ? 3.574 41.688 -6.262 1 88.56 207 GLY A CA 1
ATOM 1576 C C . GLY A 1 207 ? 4.711 40.781 -6.66 1 88.56 207 GLY A C 1
ATOM 1577 O O . GLY A 1 207 ? 4.48 39.75 -7.293 1 88.56 207 GLY A O 1
ATOM 1578 N N . PRO A 1 208 ? 5.883 41.25 -6.219 1 88.25 208 PRO A N 1
ATOM 1579 C CA . PRO A 1 208 ? 7.059 40.438 -6.551 1 88.25 208 PRO A CA 1
ATOM 1580 C C . PRO A 1 208 ? 7.105 39.125 -5.773 1 88.25 208 PRO A C 1
ATOM 1582 O O . PRO A 1 208 ? 6.715 39.062 -4.605 1 88.25 208 PRO A O 1
ATOM 1585 N N . GLN A 1 209 ? 7.648 38.125 -6.344 1 86.5 209 GLN A N 1
ATOM 1586 C CA . GLN A 1 209 ? 7.605 36.781 -5.789 1 86.5 209 GLN A CA 1
ATOM 1587 C C . GLN A 1 209 ? 8.648 36.594 -4.688 1 86.5 209 GLN A C 1
ATOM 1589 O O . GLN A 1 209 ? 8.578 35.656 -3.908 1 86.5 209 GLN A O 1
ATOM 1594 N N . ASN A 1 210 ? 9.578 37.5 -4.652 1 84.62 210 ASN A N 1
ATOM 1595 C CA . ASN A 1 210 ? 10.68 37.312 -3.719 1 84.62 210 ASN A CA 1
ATOM 1596 C C . ASN A 1 210 ? 10.414 38.031 -2.391 1 84.62 210 ASN A C 1
ATOM 1598 O O . ASN A 1 210 ? 11.32 38.188 -1.578 1 84.62 210 ASN A O 1
ATOM 1602 N N . ARG A 1 211 ? 9.203 38.469 -2.217 1 87.81 211 ARG A N 1
ATOM 1603 C CA . ARG A 1 211 ? 8.836 39.094 -0.953 1 87.81 211 ARG A CA 1
ATOM 1604 C C . ARG A 1 211 ? 7.395 38.75 -0.571 1 87.81 211 ARG A C 1
ATOM 1606 O O . ARG A 1 211 ? 6.609 38.312 -1.415 1 87.81 211 ARG A O 1
ATOM 1613 N N . ILE A 1 212 ? 7.102 38.875 0.682 1 89.56 212 ILE A N 1
ATOM 1614 C CA . ILE A 1 212 ? 5.742 38.688 1.171 1 89.56 212 ILE A CA 1
ATOM 1615 C C . ILE A 1 212 ? 4.93 39.969 0.933 1 89.56 212 ILE A C 1
ATOM 1617 O O . ILE A 1 212 ? 5.25 41.031 1.472 1 89.56 212 ILE A O 1
ATOM 1621 N N . ASN A 1 213 ? 3.869 39.812 0.163 1 88.81 213 ASN A N 1
ATOM 1622 C CA . ASN A 1 213 ? 3.053 40.969 -0.196 1 88.81 213 ASN A CA 1
ATOM 1623 C C . ASN A 1 213 ? 1.626 40.844 0.332 1 88.81 213 ASN A C 1
ATOM 1625 O O . ASN A 1 213 ? 0.715 41.5 -0.147 1 88.81 213 ASN A O 1
ATOM 1629 N N . VAL A 1 214 ? 1.468 39.906 1.173 1 88.81 214 VAL A N 1
ATOM 1630 C CA . VAL A 1 214 ? 0.162 39.719 1.798 1 88.81 214 VAL A CA 1
ATOM 1631 C C . VAL A 1 214 ? 0.251 40.031 3.287 1 88.81 214 VAL A C 1
ATOM 1633 O O . VAL A 1 214 ? 1.33 39.969 3.881 1 88.81 214 VAL A O 1
ATOM 1636 N N . GLY A 1 215 ? -0.922 40.5 3.85 1 87.38 215 GLY A N 1
ATOM 1637 C CA . GLY A 1 215 ? -0.931 40.938 5.242 1 87.38 215 GLY A CA 1
ATOM 1638 C C . GLY A 1 215 ? -1.817 40.062 6.117 1 87.38 215 GLY A C 1
ATOM 1639 O O . GLY A 1 215 ? -2.18 38.938 5.734 1 87.38 215 GLY A O 1
ATOM 1640 N N . ALA A 1 216 ? -2.113 40.562 7.25 1 87.31 216 ALA A N 1
ATOM 1641 C CA . ALA A 1 216 ? -2.877 39.844 8.266 1 87.31 216 ALA A CA 1
ATOM 1642 C C . ALA A 1 216 ? -4.234 39.406 7.727 1 87.31 216 ALA A C 1
ATOM 1644 O O . ALA A 1 216 ? -4.715 38.312 8.047 1 87.31 216 ALA A O 1
ATOM 1645 N N . SER A 1 217 ? -4.82 40.219 6.898 1 90.69 217 SER A N 1
ATOM 1646 C CA . SER A 1 217 ? -6.141 39.938 6.359 1 90.69 217 SER A CA 1
ATOM 1647 C C . SER A 1 217 ? -6.109 38.656 5.496 1 90.69 217 SER A C 1
ATOM 1649 O O . SER A 1 217 ? -7.082 37.906 5.457 1 90.69 217 SER A O 1
ATOM 1651 N N . TYR A 1 218 ? -4.992 38.375 4.785 1 93.81 218 TYR A N 1
ATOM 1652 C CA . TYR A 1 218 ? -4.82 37.219 3.947 1 93.81 218 TYR A CA 1
ATOM 1653 C C . TYR A 1 218 ? -4.852 35.938 4.781 1 93.81 218 TYR A C 1
ATOM 1655 O O . TYR A 1 218 ? -5.586 35 4.465 1 93.81 218 TYR A O 1
ATOM 1663 N N . PHE A 1 219 ? -4.172 35.969 5.836 1 91.56 219 PHE A N 1
ATOM 1664 C CA . PHE A 1 219 ? -4.051 34.812 6.695 1 91.56 219 PHE A CA 1
ATOM 1665 C C . PHE A 1 219 ? -5.348 34.562 7.461 1 91.56 219 PHE A C 1
ATOM 1667 O O . PHE A 1 219 ? -5.781 33.406 7.602 1 91.56 219 PHE A O 1
ATOM 1674 N N . ASN A 1 220 ? -5.969 35.656 7.938 1 89.25 220 ASN A N 1
ATOM 1675 C CA . ASN A 1 220 ? -7.254 35.5 8.617 1 89.25 220 ASN A CA 1
ATOM 1676 C C . ASN A 1 220 ? -8.328 34.969 7.676 1 89.25 220 ASN A C 1
ATOM 1678 O O . ASN A 1 220 ? -9.148 34.156 8.07 1 89.25 220 ASN A O 1
ATOM 1682 N N . SER A 1 221 ? -8.258 35.469 6.449 1 93.19 221 SER A N 1
ATOM 1683 C CA . SER A 1 221 ? -9.219 35 5.457 1 93.19 221 SER A CA 1
ATOM 1684 C C . SER A 1 221 ? -9.023 33.531 5.152 1 93.19 221 SER A C 1
ATOM 1686 O O . SER A 1 221 ? -10 32.812 4.941 1 93.19 221 SER A O 1
ATOM 1688 N N . ALA A 1 222 ? -7.781 33.094 5.086 1 94.5 222 ALA A N 1
ATOM 1689 C CA . ALA A 1 222 ? -7.492 31.688 4.855 1 94.5 222 ALA A CA 1
ATOM 1690 C C . ALA A 1 222 ? -8.023 30.812 6 1 94.5 222 ALA A C 1
ATOM 1692 O O . ALA A 1 222 ? -8.617 29.766 5.766 1 94.5 222 ALA A O 1
ATOM 1693 N N . PHE A 1 223 ? -7.809 31.297 7.195 1 91.88 223 PHE A N 1
ATOM 1694 C CA . PHE A 1 223 ? -8.305 30.594 8.367 1 91.88 223 PHE A CA 1
ATOM 1695 C C . PHE A 1 223 ? -9.828 30.484 8.336 1 91.88 223 PHE A C 1
ATOM 1697 O O . PHE A 1 223 ? -10.391 29.422 8.57 1 91.88 223 PHE A O 1
ATOM 1704 N N . ASP A 1 224 ? -10.477 31.594 8.016 1 91.75 224 ASP A N 1
ATOM 1705 C CA . ASP A 1 224 ? -11.93 31.625 7.953 1 91.75 224 ASP A CA 1
ATOM 1706 C C . ASP A 1 224 ? -12.461 30.734 6.836 1 91.75 224 ASP A C 1
ATOM 1708 O O . ASP A 1 224 ? -13.484 30.062 7 1 91.75 224 ASP A O 1
ATOM 1712 N N . LEU A 1 225 ? -11.781 30.781 5.738 1 95.56 225 LEU A N 1
ATOM 1713 C CA . LEU A 1 225 ? -12.172 29.922 4.621 1 95.56 225 LEU A CA 1
ATOM 1714 C C . LEU A 1 225 ? -12.188 28.453 5.043 1 95.56 225 LEU A C 1
ATOM 1716 O O . LEU A 1 225 ? -13.125 27.719 4.73 1 95.56 225 LEU A O 1
ATOM 1720 N N . LEU A 1 226 ? -11.141 28.047 5.738 1 94.94 226 LEU A N 1
ATOM 1721 C CA . LEU A 1 226 ? -11.039 26.672 6.234 1 94.94 226 LEU A CA 1
ATOM 1722 C C . LEU A 1 226 ? -12.125 26.391 7.266 1 94.94 226 LEU A C 1
ATOM 1724 O O . LEU A 1 226 ? -12.852 25.406 7.152 1 94.94 226 LEU A O 1
ATOM 1728 N N . ARG A 1 227 ? -12.273 27.266 8.156 1 91.69 227 ARG A N 1
ATOM 1729 C CA . ARG A 1 227 ? -13.219 27.125 9.258 1 91.69 227 ARG A CA 1
ATOM 1730 C C . ARG A 1 227 ? -14.656 27.047 8.75 1 91.69 227 ARG A C 1
ATOM 1732 O O . ARG A 1 227 ? -15.469 26.297 9.289 1 91.69 227 ARG A O 1
ATOM 1739 N N . ASP A 1 228 ? -14.945 27.766 7.738 1 93.81 228 ASP A N 1
ATOM 1740 C CA . ASP A 1 228 ? -16.312 27.922 7.266 1 93.81 228 ASP A CA 1
ATOM 1741 C C . ASP A 1 228 ? -16.656 26.844 6.23 1 93.81 228 ASP A C 1
ATOM 1743 O O . ASP A 1 228 ? -17.797 26.766 5.77 1 93.81 228 ASP A O 1
ATOM 1747 N N . HIS A 1 229 ? -15.703 26.078 5.863 1 96.06 229 HIS A N 1
ATOM 1748 C CA . HIS A 1 229 ? -15.992 25.031 4.898 1 96.06 229 HIS A CA 1
ATOM 1749 C C . HIS A 1 229 ? -17.031 24.047 5.441 1 96.06 229 HIS A C 1
ATOM 1751 O O . HIS A 1 229 ? -16.984 23.672 6.609 1 96.06 229 HIS A O 1
ATOM 1757 N N . ARG A 1 230 ? -17.891 23.547 4.609 1 96.81 230 ARG A N 1
ATOM 1758 C CA . ARG A 1 230 ? -19.062 22.766 5.02 1 96.81 230 ARG A CA 1
ATOM 1759 C C . ARG A 1 230 ? -18.625 21.438 5.621 1 96.81 230 ARG A C 1
ATOM 1761 O O . ARG A 1 230 ? -19.328 20.859 6.457 1 96.81 230 ARG A O 1
ATOM 1768 N N . GLN A 1 231 ? -17.453 20.938 5.293 1 98.06 231 GLN A N 1
ATOM 1769 C CA . GLN A 1 231 ? -17.016 19.625 5.781 1 98.06 231 GLN A CA 1
ATOM 1770 C C . GLN A 1 231 ? -16.016 19.781 6.922 1 98.06 231 GLN A C 1
ATOM 1772 O O . GLN A 1 231 ? -15.352 18.812 7.309 1 98.06 231 GLN A O 1
ATOM 1777 N N . VAL A 1 232 ? -15.875 20.953 7.379 1 96.69 232 VAL A N 1
ATOM 1778 C CA . VAL A 1 232 ? -14.922 21.172 8.461 1 96.69 232 VAL A CA 1
ATOM 1779 C C . VAL A 1 232 ? -15.68 21.531 9.742 1 96.69 232 VAL A C 1
ATOM 1781 O O . VAL A 1 232 ? -16.672 22.266 9.711 1 96.69 232 VAL A O 1
ATOM 1784 N N . CYS A 1 233 ? -15.211 20.906 10.773 1 94.69 233 CYS A N 1
ATOM 1785 C CA . CYS A 1 233 ? -15.719 21.266 12.094 1 94.69 233 CYS A CA 1
ATOM 1786 C C . CYS A 1 233 ? -15.156 22.594 12.547 1 94.69 233 CYS A C 1
ATOM 1788 O O . CYS A 1 233 ? -14.016 22.688 12.992 1 94.69 233 CYS A O 1
ATOM 1790 N N . ALA A 1 234 ? -15.945 23.594 12.609 1 90.06 234 ALA A N 1
ATOM 1791 C CA . ALA A 1 234 ? -15.516 24.984 12.773 1 90.06 234 ALA A CA 1
ATOM 1792 C C . ALA A 1 234 ? -14.82 25.188 14.109 1 90.06 234 ALA A C 1
ATOM 1794 O O . ALA A 1 234 ? -13.906 26.016 14.227 1 90.06 234 ALA A O 1
ATOM 1795 N N . ASP A 1 235 ? -15.195 24.406 15.086 1 87.25 235 ASP A N 1
ATOM 1796 C CA . ASP A 1 235 ? -14.656 24.594 16.438 1 87.25 235 ASP A CA 1
ATOM 1797 C C . ASP A 1 235 ? -13.406 23.75 16.641 1 87.25 235 ASP A C 1
ATOM 1799 O O . ASP A 1 235 ? -12.836 23.734 17.75 1 87.25 235 ASP A O 1
ATOM 1803 N N . ARG A 1 236 ? -13 23.047 15.648 1 91.94 236 ARG A N 1
ATOM 1804 C CA . ARG A 1 236 ? -11.875 22.109 15.766 1 91.94 236 ARG A CA 1
ATOM 1805 C C . ARG A 1 236 ? -10.852 22.359 14.656 1 91.94 236 ARG A C 1
ATOM 1807 O O . ARG A 1 236 ? -10.531 21.438 13.898 1 91.94 236 ARG A O 1
ATOM 1814 N N . VAL A 1 237 ? -10.336 23.609 14.609 1 91.38 237 VAL A N 1
ATOM 1815 C CA . VAL A 1 237 ? -9.367 23.984 13.594 1 91.38 237 VAL A CA 1
ATOM 1816 C C . VAL A 1 237 ? -8.07 24.453 14.266 1 91.38 237 VAL A C 1
ATOM 1818 O O . VAL A 1 237 ? -8.102 25.234 15.211 1 91.38 237 VAL A O 1
ATOM 1821 N N . GLY A 1 238 ? -6.984 23.875 13.867 1 89.06 238 GLY A N 1
ATOM 1822 C CA . GLY A 1 238 ? -5.664 24.25 14.352 1 89.06 238 GLY A CA 1
ATOM 1823 C C . GLY A 1 238 ? -4.793 24.875 13.273 1 89.06 238 GLY A C 1
ATOM 1824 O O . GLY A 1 238 ? -5.211 24.984 12.117 1 89.06 238 GLY A O 1
ATOM 1825 N N . ILE A 1 239 ? -3.641 25.391 13.711 1 90.31 239 ILE A N 1
ATOM 1826 C CA . ILE A 1 239 ? -2.639 25.953 12.82 1 90.31 239 ILE A CA 1
ATOM 1827 C C . ILE A 1 239 ? -1.288 25.281 13.062 1 90.31 239 ILE A C 1
ATOM 1829 O O . ILE A 1 239 ? -0.899 25.062 14.211 1 90.31 239 ILE A O 1
ATOM 1833 N N . ILE A 1 240 ? -0.671 24.891 12.016 1 91 240 ILE A N 1
ATOM 1834 C CA . ILE A 1 240 ? 0.691 24.375 12.109 1 91 240 ILE A CA 1
ATOM 1835 C C . ILE A 1 240 ? 1.621 25.219 11.234 1 91 240 ILE A C 1
ATOM 1837 O O . ILE A 1 240 ? 1.249 25.625 10.133 1 91 240 ILE A O 1
ATOM 1841 N N . GLY A 1 241 ? 2.768 25.5 11.742 1 89.5 241 GLY A N 1
ATOM 1842 C CA . GLY A 1 241 ? 3.76 26.266 11.016 1 89.5 241 GLY A CA 1
ATOM 1843 C C . GLY A 1 241 ? 5.152 25.672 11.078 1 89.5 241 GLY A C 1
ATOM 1844 O O . GLY A 1 241 ? 5.484 24.953 12.031 1 89.5 241 GLY A O 1
ATOM 1845 N N . LEU A 1 242 ? 5.941 25.906 10.117 1 88.06 242 LEU A N 1
ATOM 1846 C CA . LEU A 1 242 ? 7.363 25.594 10.062 1 88.06 242 LEU A CA 1
ATOM 1847 C C . LEU A 1 242 ? 8.18 26.844 9.734 1 88.06 242 LEU A C 1
ATOM 1849 O O . LEU A 1 242 ? 7.84 27.594 8.82 1 88.06 242 LEU A O 1
ATOM 1853 N N . SER A 1 243 ? 9.328 27.047 10.531 1 86.69 243 SER A N 1
ATOM 1854 C CA . SER A 1 243 ? 10.18 28.219 10.344 1 86.69 243 SER A CA 1
ATOM 1855 C C . SER A 1 243 ? 9.375 29.516 10.43 1 86.69 243 SER A C 1
ATOM 1857 O O . SER A 1 243 ? 8.672 29.75 11.414 1 86.69 243 SER A O 1
ATOM 1859 N N . PHE A 1 244 ? 9.336 30.375 9.32 1 84 244 PHE A N 1
ATOM 1860 C CA . PHE A 1 244 ? 8.586 31.625 9.32 1 84 244 PHE A CA 1
ATOM 1861 C C . PHE A 1 244 ? 7.098 31.359 9.523 1 84 244 PHE A C 1
ATOM 1863 O O . PHE A 1 244 ? 6.387 32.188 10.094 1 84 244 PHE A O 1
ATOM 1870 N N . GLY A 1 245 ? 6.656 30.203 9.172 1 86.69 245 GLY A N 1
ATOM 1871 C CA . GLY A 1 245 ? 5.266 29.812 9.352 1 86.69 245 GLY A CA 1
ATOM 1872 C C . GLY A 1 245 ? 4.852 29.766 10.812 1 86.69 245 GLY A C 1
ATOM 1873 O O . GLY A 1 245 ? 3.684 29.969 11.141 1 86.69 245 GLY A O 1
ATOM 1874 N N . VAL A 1 246 ? 5.762 29.531 11.633 1 82 246 VAL A N 1
ATOM 1875 C CA . VAL A 1 246 ? 5.48 29.5 13.062 1 82 246 VAL A CA 1
ATOM 1876 C C . VAL A 1 246 ? 5.129 30.906 13.539 1 82 246 VAL A C 1
ATOM 1878 O O . VAL A 1 246 ? 4.191 31.094 14.32 1 82 246 VAL A O 1
ATOM 1881 N N . TYR A 1 247 ? 5.914 31.875 13.094 1 79.75 247 TYR A N 1
ATOM 1882 C CA . TYR A 1 247 ? 5.645 33.281 13.43 1 79.75 247 TYR A CA 1
ATOM 1883 C C . TYR A 1 247 ? 4.25 33.688 12.984 1 79.75 247 TYR A C 1
ATOM 1885 O O . TYR A 1 247 ? 3.508 34.312 13.734 1 79.75 247 TYR A O 1
ATOM 1893 N N . LEU A 1 248 ? 3.936 33.25 11.828 1 82.38 248 LEU A N 1
ATOM 1894 C CA . LEU A 1 248 ? 2.623 33.594 11.281 1 82.38 248 LEU A CA 1
ATOM 1895 C C . LEU A 1 248 ? 1.516 32.906 12.086 1 82.38 248 LEU A C 1
ATOM 1897 O O . LEU A 1 248 ? 0.473 33.531 12.344 1 82.38 248 LEU A O 1
ATOM 1901 N N . ALA A 1 249 ? 1.771 31.672 12.414 1 84.12 249 ALA A N 1
ATOM 1902 C CA . ALA A 1 249 ? 0.792 30.922 13.203 1 84.12 249 ALA A CA 1
ATOM 1903 C C . ALA A 1 249 ? 0.513 31.625 14.531 1 84.12 249 ALA A C 1
ATOM 1905 O O . ALA A 1 249 ? -0.643 31.75 14.945 1 84.12 249 ALA A O 1
ATOM 1906 N N . LEU A 1 250 ? 1.512 32.125 15.148 1 78.25 250 LEU A N 1
ATOM 1907 C CA . LEU A 1 250 ? 1.374 32.812 16.422 1 78.25 250 LEU A CA 1
ATOM 1908 C C . LEU A 1 250 ? 0.611 34.125 16.234 1 78.25 250 LEU A C 1
ATOM 1910 O O . LEU A 1 250 ? -0.223 34.469 17.078 1 78.25 250 LEU A O 1
ATOM 1914 N N . ARG A 1 251 ? 0.935 34.781 15.195 1 78.19 251 ARG A N 1
ATOM 1915 C CA . ARG A 1 251 ? 0.267 36.031 14.93 1 78.19 251 ARG A CA 1
ATOM 1916 C C . ARG A 1 251 ? -1.226 35.844 14.695 1 78.19 251 ARG A C 1
ATOM 1918 O O . ARG A 1 251 ? -2.053 36.562 15.242 1 78.19 251 ARG A O 1
ATOM 1925 N N . ILE A 1 252 ? -1.501 34.812 13.891 1 78.88 252 ILE A N 1
ATOM 1926 C CA . ILE A 1 252 ? -2.898 34.531 13.602 1 78.88 252 ILE A CA 1
ATOM 1927 C C . ILE A 1 252 ? -3.619 34.125 14.891 1 78.88 252 ILE A C 1
ATOM 1929 O O . ILE A 1 252 ? -4.734 34.594 15.148 1 78.88 252 ILE A O 1
ATOM 1933 N N . ALA A 1 253 ? -3 33.312 15.664 1 75.5 253 ALA A N 1
ATOM 1934 C CA . ALA A 1 253 ? -3.598 32.844 16.906 1 75.5 253 ALA A CA 1
ATOM 1935 C C . ALA A 1 253 ? -3.871 34.031 17.859 1 75.5 253 ALA A C 1
ATOM 1937 O O . ALA A 1 253 ? -4.887 34.031 18.562 1 75.5 253 ALA A O 1
ATOM 1938 N N . THR A 1 254 ? -2.963 34.906 17.875 1 70.88 254 THR A N 1
ATOM 1939 C CA . THR A 1 254 ? -3.111 36.062 18.781 1 70.88 254 THR A CA 1
ATOM 1940 C C . THR A 1 254 ? -4.199 37 18.266 1 70.88 254 THR A C 1
ATOM 1942 O O . THR A 1 254 ? -4.938 37.594 19.062 1 70.88 254 THR A O 1
ATOM 1945 N N . GLU A 1 255 ? -4.191 37.125 17.016 1 70.56 255 GLU A N 1
ATOM 1946 C CA . GLU A 1 255 ? -5.188 38.031 16.422 1 70.56 255 GLU A CA 1
ATOM 1947 C C . GLU A 1 255 ? -6.578 37.406 16.469 1 70.56 255 GLU A C 1
ATOM 1949 O O . GLU A 1 255 ? -7.566 38.094 16.719 1 70.56 255 GLU A O 1
ATOM 1954 N N . THR A 1 256 ? -6.551 36.125 16.016 1 61.53 256 THR A N 1
ATOM 1955 C CA . THR A 1 256 ? -7.82 35.406 15.961 1 61.53 256 THR A CA 1
ATOM 1956 C C . THR A 1 256 ? -8.297 35.031 17.359 1 61.53 256 THR A C 1
ATOM 1958 O O . THR A 1 256 ? -9.492 34.938 17.609 1 61.53 256 THR A O 1
ATOM 1961 N N . GLY A 1 257 ? -7.383 34.375 18.234 1 56.19 257 GLY A N 1
ATOM 1962 C CA . GLY A 1 257 ? -7.707 34.062 19.609 1 56.19 257 GLY A CA 1
ATOM 1963 C C . GLY A 1 257 ? -8.484 35.156 20.312 1 56.19 257 GLY A C 1
ATOM 1964 O O . GLY A 1 257 ? -9.266 34.906 21.219 1 56.19 257 GLY A O 1
ATOM 1965 N N . ALA A 1 258 ? -8.188 36.312 19.875 1 45.47 258 ALA A N 1
ATOM 1966 C CA . ALA A 1 258 ? -9.023 37.375 20.391 1 45.47 258 ALA A CA 1
ATOM 1967 C C . ALA A 1 258 ? -10.477 37.219 19.984 1 45.47 258 ALA A C 1
ATOM 1969 O O . ALA A 1 258 ? -11.391 37.688 20.656 1 45.47 258 ALA A O 1
ATOM 1970 N N . LYS A 1 259 ? -10.602 36.531 18.922 1 47.38 259 LYS A N 1
ATOM 1971 C CA . LYS A 1 259 ? -11.969 36.281 18.469 1 47.38 259 LYS A CA 1
ATOM 1972 C C . LYS A 1 259 ? -12.453 34.906 18.906 1 47.38 259 LYS A C 1
ATOM 1974 O O . LYS A 1 259 ? -13.664 34.656 19.016 1 47.38 259 LYS A O 1
ATOM 1979 N N . VAL A 1 260 ? -11.469 33.906 18.938 1 47 260 VAL A N 1
ATOM 1980 C CA . VAL A 1 260 ? -11.867 32.531 19.172 1 47 260 VAL A CA 1
ATOM 1981 C C . VAL A 1 260 ? -11.57 32.125 20.625 1 47 260 VAL A C 1
ATOM 1983 O O . VAL A 1 260 ? -10.43 32.25 21.078 1 47 260 VAL A O 1
ATOM 1986 N N . ARG A 1 261 ? -12.414 32.469 21.5 1 43.75 261 ARG A N 1
ATOM 1987 C CA . ARG A 1 261 ? -12.367 32.062 22.906 1 43.75 261 ARG A CA 1
ATOM 1988 C C . ARG A 1 261 ? -11.68 30.719 23.094 1 43.75 261 ARG A C 1
ATOM 1990 O O . ARG A 1 261 ? -11.609 30.188 24.203 1 43.75 261 ARG A O 1
ATOM 1997 N N . GLN A 1 262 ? -11.344 29.812 21.969 1 46.47 262 GLN A N 1
ATOM 1998 C CA . GLN A 1 262 ? -11.102 28.391 22.203 1 46.47 262 GLN A CA 1
ATOM 1999 C C . GLN A 1 262 ? -9.609 28.109 22.391 1 46.47 262 GLN A C 1
ATOM 2001 O O . GLN A 1 262 ? -8.773 28.891 21.938 1 46.47 262 GLN A O 1
ATOM 2006 N N . LYS A 1 263 ? -9.242 27.156 23.297 1 45.25 263 LYS A N 1
ATOM 2007 C CA . LYS A 1 263 ? -7.969 26.578 23.719 1 45.25 263 LYS A CA 1
ATOM 2008 C C . LYS A 1 263 ? -7.043 26.344 22.531 1 45.25 263 LYS A C 1
ATOM 2010 O O . LYS A 1 263 ? -7.289 25.469 21.688 1 45.25 263 LYS A O 1
ATOM 2015 N N . VAL A 1 264 ? -6.465 27.422 22.062 1 50.53 264 VAL A N 1
ATOM 2016 C CA . VAL A 1 264 ? -5.402 27.25 21.078 1 50.53 264 VAL A CA 1
ATOM 2017 C C . VAL A 1 264 ? -4.234 26.5 21.703 1 50.53 264 VAL A C 1
ATOM 2019 O O . VAL A 1 264 ? -3.721 26.891 22.75 1 50.53 264 VAL A O 1
ATOM 2022 N N . GLN A 1 265 ? -4.09 25.156 21.469 1 54.22 265 GLN A N 1
ATOM 2023 C CA . GLN A 1 265 ? -2.885 24.438 21.875 1 54.22 265 GLN A CA 1
ATOM 2024 C C . GLN A 1 265 ? -1.79 24.547 20.812 1 54.22 265 GLN A C 1
ATOM 2026 O O . GLN A 1 265 ? -2.062 24.438 19.625 1 54.22 265 GLN A O 1
ATOM 2031 N N . CYS A 1 266 ? -0.74 25.203 21.312 1 55.5 266 CYS A N 1
ATOM 2032 C CA . CYS A 1 266 ? 0.402 25.406 20.438 1 55.5 266 CYS A CA 1
ATOM 2033 C C . CYS A 1 266 ? 1.5 24.391 20.719 1 55.5 266 CYS A C 1
ATOM 2035 O O . CYS A 1 266 ? 1.867 24.172 21.875 1 55.5 266 CYS A O 1
ATOM 2037 N N . LEU A 1 267 ? 1.759 23.531 19.781 1 52.16 267 LEU A N 1
ATOM 2038 C CA . LEU A 1 267 ? 2.943 22.672 19.844 1 52.16 267 LEU A CA 1
ATOM 2039 C C . LEU A 1 267 ? 4.094 23.281 19.047 1 52.16 267 LEU A C 1
ATOM 2041 O O . LEU A 1 267 ? 3.951 23.562 17.844 1 52.16 267 LEU A O 1
ATOM 2045 N N . PHE A 1 268 ? 5.113 23.719 19.844 1 55.59 268 PHE A N 1
ATOM 2046 C CA . PHE A 1 268 ? 6.285 24.312 19.188 1 55.59 268 PHE A CA 1
ATOM 2047 C C . PHE A 1 268 ? 7.42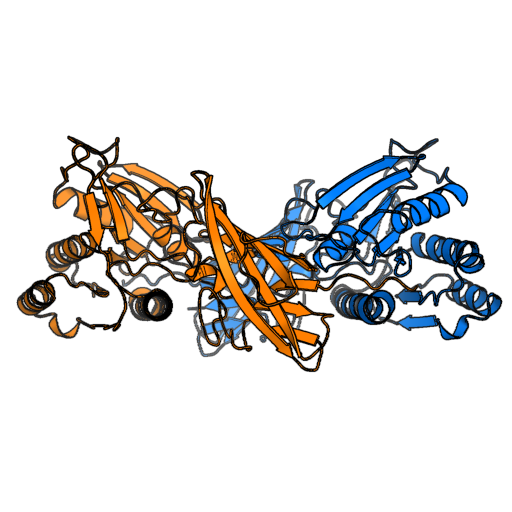6 23.297 19.125 1 55.59 268 PHE A C 1
ATOM 2049 O O . PHE A 1 268 ? 7.738 22.641 20.125 1 55.59 268 PHE A O 1
ATOM 2056 N N . LEU A 1 269 ? 7.977 22.969 17.922 1 52.41 269 LEU A N 1
ATOM 2057 C CA . LEU A 1 269 ? 9.102 22.062 17.719 1 52.41 269 LEU A CA 1
ATOM 2058 C C . LEU A 1 269 ? 10.367 22.844 17.344 1 52.41 269 LEU A C 1
ATOM 2060 O O . LEU A 1 269 ? 10.375 23.578 16.344 1 52.41 269 LEU A O 1
ATOM 2064 N N . ASN A 1 270 ? 11.602 22.656 17.969 1 51.84 270 ASN A N 1
ATOM 2065 C CA . ASN A 1 270 ? 13.008 23 17.75 1 51.84 270 ASN A CA 1
ATOM 2066 C C . ASN A 1 270 ? 13.18 24.438 17.281 1 51.84 270 ASN A C 1
ATOM 2068 O O . ASN A 1 270 ? 13.758 24.672 16.219 1 51.84 270 ASN A O 1
ATOM 2072 N N . LEU A 1 271 ? 12.57 25.375 17.766 1 50.66 271 LEU A N 1
ATOM 2073 C CA . LEU A 1 271 ? 12.734 26.75 17.266 1 50.66 271 LEU A CA 1
ATOM 2074 C C . LEU A 1 271 ? 14.047 27.344 17.766 1 50.66 271 LEU A C 1
ATOM 2076 O O . LEU A 1 271 ? 14.258 27.484 18.969 1 50.66 271 LEU A O 1
ATOM 2080 N N . GLN A 1 272 ? 15.117 26.938 17.156 1 47.78 272 GLN A N 1
ATOM 2081 C CA . GLN A 1 272 ? 16.281 27.688 17.594 1 47.78 272 GLN A CA 1
ATOM 2082 C C . GLN A 1 272 ? 15.984 29.188 17.656 1 47.78 272 GLN A C 1
ATOM 2084 O O . GLN A 1 272 ? 16.547 29.906 18.469 1 47.78 272 GLN A O 1
ATOM 2089 N N . LEU A 1 273 ? 15.32 29.531 16.656 1 49.09 273 LEU A N 1
ATOM 2090 C CA . LEU A 1 273 ? 15.211 30.984 16.719 1 49.09 273 LEU A CA 1
ATOM 2091 C C . LEU A 1 273 ? 14.531 31.406 18.016 1 49.09 273 LEU A C 1
ATOM 2093 O O . LEU A 1 273 ? 14.203 30.578 18.859 1 49.09 273 LEU A O 1
ATOM 2097 N N . ASP A 1 274 ? 13.648 32.531 18 1 53.72 274 ASP A N 1
ATOM 2098 C CA . ASP A 1 274 ? 13.406 33.438 19.125 1 53.72 274 ASP A CA 1
ATOM 2099 C C . ASP A 1 274 ? 12.43 32.812 20.125 1 53.72 274 ASP A C 1
ATOM 2101 O O . ASP A 1 274 ? 11.242 33.156 20.125 1 53.72 274 ASP A O 1
ATOM 2105 N N . GLN A 1 275 ? 12.844 31.625 20.547 1 58.56 275 GLN A N 1
ATOM 2106 C CA . GLN A 1 275 ? 12.148 31.094 21.719 1 58.56 275 GLN A CA 1
ATOM 2107 C C . GLN A 1 275 ? 11.633 32.219 22.625 1 58.56 275 GLN A C 1
ATOM 2109 O O . GLN A 1 275 ? 10.508 32.125 23.125 1 58.56 275 GLN A O 1
ATOM 2114 N N . TYR A 1 276 ? 12.555 33.094 22.625 1 60.69 276 TYR A N 1
ATOM 2115 C CA . TYR A 1 276 ? 12.234 34.156 23.547 1 60.69 276 TYR A CA 1
ATOM 2116 C C . TYR A 1 276 ? 11.008 34.938 23.078 1 60.69 276 TYR A C 1
ATOM 2118 O O . TYR A 1 276 ? 10.133 35.281 23.891 1 60.69 276 TYR A O 1
ATOM 2126 N N . ILE A 1 277 ? 10.961 34.969 21.828 1 64.44 277 ILE A N 1
ATOM 2127 C CA . ILE A 1 277 ? 9.859 35.781 21.297 1 64.44 277 ILE A CA 1
ATOM 2128 C C . ILE A 1 277 ? 8.547 35.031 21.453 1 64.44 277 ILE A C 1
ATOM 2130 O O . ILE A 1 277 ? 7.523 35.625 21.828 1 64.44 277 ILE A O 1
ATOM 2134 N N . ILE A 1 278 ? 8.633 33.719 21.297 1 68.25 278 ILE A N 1
ATOM 2135 C CA . ILE A 1 278 ? 7.414 32.906 21.406 1 68.25 278 ILE A CA 1
ATOM 2136 C C . ILE A 1 278 ? 6.941 32.875 22.859 1 68.25 278 ILE A C 1
ATOM 2138 O O . ILE A 1 278 ? 5.762 33.125 23.141 1 68.25 278 ILE A O 1
ATOM 2142 N N . GLU A 1 279 ? 7.918 32.656 23.656 1 67.44 279 GLU A N 1
ATOM 2143 C CA . GLU A 1 279 ? 7.578 32.594 25.062 1 67.44 279 GLU A CA 1
ATOM 2144 C C . GLU A 1 279 ? 7.051 33.938 25.578 1 67.44 279 GLU A C 1
ATOM 2146 O O . GLU A 1 279 ? 6.086 33.969 26.344 1 67.44 279 GLU A O 1
ATOM 2151 N N . GLU A 1 280 ? 7.672 34.875 25.109 1 71.75 280 GLU A N 1
ATOM 2152 C CA . GLU A 1 280 ? 7.266 36.219 25.531 1 71.75 280 GLU A CA 1
ATOM 2153 C C . GLU A 1 280 ? 5.875 36.562 25 1 71.75 280 GLU A C 1
ATOM 2155 O O . GLU A 1 280 ? 5.066 37.156 25.719 1 71.75 280 GLU A O 1
ATOM 2160 N N . THR A 1 281 ? 5.746 36.156 23.797 1 69.25 281 THR A N 1
ATOM 2161 C CA . THR A 1 281 ? 4.453 36.438 23.188 1 69.25 281 THR A CA 1
ATOM 2162 C C . THR A 1 281 ? 3.34 35.656 23.906 1 69.25 281 THR A C 1
ATOM 2164 O O . THR A 1 281 ? 2.283 36.25 24.203 1 69.25 281 THR A O 1
ATOM 2167 N N . LEU A 1 282 ? 3.596 34.438 24.234 1 71 282 LEU A N 1
ATOM 2168 C CA . LEU A 1 282 ? 2.586 33.625 24.906 1 71 282 LEU A CA 1
ATOM 2169 C C . LEU A 1 282 ? 2.379 34.094 26.344 1 71 282 LEU A C 1
ATOM 2171 O O . LEU A 1 282 ? 1.254 34.094 26.844 1 71 282 LEU A O 1
ATOM 2175 N N . ARG A 1 283 ? 3.42 34.5 26.938 1 71.5 283 ARG A N 1
ATOM 2176 C CA . ARG A 1 283 ? 3.326 35.062 28.281 1 71.5 283 ARG A CA 1
ATOM 2177 C C . ARG A 1 283 ? 2.506 36.344 28.281 1 71.5 283 ARG A C 1
ATOM 2179 O O . ARG A 1 283 ? 1.663 36.562 29.156 1 71.5 283 ARG A O 1
ATOM 2186 N N . ALA A 1 284 ? 2.801 37.062 27.297 1 71.19 284 ALA A N 1
ATOM 2187 C CA . ALA A 1 284 ? 2.08 38.312 27.172 1 71.19 284 ALA A CA 1
ATOM 2188 C C . ALA A 1 284 ? 0.588 38.062 26.969 1 71.19 284 ALA A C 1
ATOM 2190 O O . ALA A 1 284 ? -0.241 38.875 27.391 1 71.19 284 ALA A O 1
ATOM 2191 N N . ALA A 1 285 ? 0.323 37 26.344 1 66.19 285 ALA A N 1
ATOM 2192 C CA . ALA A 1 285 ? -1.073 36.656 26.078 1 66.19 285 ALA A CA 1
ATOM 2193 C C . ALA A 1 285 ? -1.662 35.812 27.203 1 66.19 285 ALA A C 1
ATOM 2195 O O . ALA A 1 285 ? -2.805 35.344 27.109 1 66.19 285 ALA A O 1
ATOM 2196 N N . ASP A 1 286 ? -0.918 35.625 28.359 1 68.38 286 ASP A N 1
ATOM 2197 C CA . ASP A 1 286 ? -1.31 34.812 29.516 1 68.38 286 ASP A CA 1
ATOM 2198 C C . ASP A 1 286 ? -1.688 33.406 29.094 1 68.38 286 ASP A C 1
ATOM 2200 O O . ASP A 1 286 ? -2.701 32.875 29.547 1 68.38 286 ASP A O 1
ATOM 2204 N N . LYS A 1 287 ? -0.996 32.844 28.141 1 69.31 287 LYS A N 1
ATOM 2205 C CA . LYS A 1 287 ? -1.277 31.5 27.625 1 69.31 287 LYS A CA 1
ATOM 2206 C C . LYS A 1 287 ? -0.034 30.625 27.688 1 69.31 287 LYS A C 1
ATOM 2208 O O . LYS A 1 287 ? 0.155 29.75 26.828 1 69.31 287 LYS A O 1
ATOM 2213 N N . SER A 1 288 ? 0.826 30.984 28.688 1 68.12 288 SER A N 1
ATOM 2214 C CA . SER A 1 288 ? 2.086 30.266 28.812 1 68.12 288 SER A CA 1
ATOM 2215 C C . SER A 1 288 ? 1.851 28.781 29.125 1 68.12 288 SER A C 1
ATOM 2217 O O . SER A 1 288 ? 2.68 27.938 28.797 1 68.12 288 SER A O 1
ATOM 2219 N N . GLN A 1 289 ? 0.712 28.5 29.688 1 66.38 289 GLN A N 1
ATOM 2220 C CA . GLN A 1 289 ? 0.41 27.125 30.078 1 66.38 289 GLN A CA 1
ATOM 2221 C C . GLN A 1 289 ? 0.084 26.266 28.875 1 66.38 289 GLN A C 1
ATOM 2223 O O . GLN A 1 289 ? 0.074 25.031 28.953 1 66.38 289 GLN A O 1
ATOM 2228 N N . LEU A 1 290 ? -0.032 26.969 27.812 1 69.19 290 LEU A N 1
ATOM 2229 C CA . LEU A 1 290 ? -0.414 26.25 26.609 1 69.19 290 LEU A CA 1
ATOM 2230 C C . LEU A 1 290 ? 0.812 25.906 25.781 1 69.19 290 LEU A C 1
ATOM 2232 O O . LEU A 1 290 ? 0.697 25.234 24.75 1 69.19 290 LEU A O 1
ATOM 2236 N N . PHE A 1 291 ? 1.93 26.266 26.391 1 72.69 291 PHE A N 1
ATOM 2237 C CA . PHE A 1 291 ? 3.17 26.094 25.641 1 72.69 291 PHE A CA 1
ATOM 2238 C C . PHE A 1 291 ? 3.877 24.812 26.047 1 72.69 291 PHE A C 1
ATOM 2240 O O . PHE A 1 291 ? 4.148 24.594 27.234 1 72.69 291 PHE A O 1
ATOM 2247 N N . THR A 1 292 ? 3.945 23.859 25.094 1 76.56 292 THR A N 1
ATOM 2248 C CA . THR A 1 292 ? 4.797 22.688 25.266 1 76.56 292 THR A CA 1
ATOM 2249 C C . THR A 1 292 ? 6.004 22.766 24.344 1 76.56 292 THR A C 1
ATOM 2251 O O . THR A 1 292 ? 5.852 22.969 23.141 1 76.56 292 THR A O 1
ATOM 2254 N N . ARG A 1 293 ? 7.152 22.656 24.984 1 78.12 293 ARG A N 1
ATOM 2255 C CA . ARG A 1 293 ? 8.391 22.672 24.219 1 78.12 293 ARG A CA 1
ATOM 2256 C C . ARG A 1 293 ? 8.977 21.281 24.078 1 78.12 293 ARG A C 1
ATOM 2258 O O . ARG A 1 293 ? 9.133 20.562 25.062 1 78.12 293 ARG A O 1
ATOM 2265 N N . LEU A 1 294 ? 9.273 20.922 22.797 1 83.5 294 LEU A N 1
ATOM 2266 C CA . LEU A 1 294 ? 10.016 19.703 22.516 1 83.5 294 LEU A CA 1
ATOM 2267 C C . LEU A 1 294 ? 11.414 20.016 22 1 83.5 294 LEU A C 1
ATOM 2269 O O . LEU A 1 294 ? 11.578 20.812 21.078 1 83.5 294 LEU A O 1
ATOM 2273 N N . SER A 1 295 ? 12.422 19.469 22.656 1 84.25 295 SER A N 1
ATOM 2274 C CA . SER A 1 295 ? 13.812 19.672 22.266 1 84.25 295 SER A CA 1
ATOM 2275 C C . SER A 1 295 ? 14.43 18.406 21.703 1 84.25 295 SER A C 1
ATOM 2277 O O . SER A 1 295 ? 14.266 17.328 22.281 1 84.25 295 SER A O 1
ATOM 2279 N N . TYR A 1 296 ? 15.086 18.578 20.609 1 89.06 296 TYR A N 1
ATOM 2280 C CA . TYR A 1 296 ? 15.719 17.453 19.938 1 89.06 296 TYR A CA 1
ATOM 2281 C C . TYR A 1 296 ? 17.203 17.734 19.688 1 89.06 296 TYR A C 1
ATOM 2283 O O . TYR A 1 296 ? 17.562 18.203 18.609 1 89.06 296 TYR A O 1
ATOM 2291 N N . PRO A 1 297 ? 17.953 17.375 20.656 1 88.62 297 PRO A N 1
ATOM 2292 C CA . PRO A 1 297 ? 19.391 17.578 20.438 1 88.62 297 PRO A CA 1
ATOM 2293 C C . PRO A 1 297 ? 19.891 16.875 19.172 1 88.62 297 PRO A C 1
ATOM 2295 O O . PRO A 1 297 ? 19.531 15.719 18.922 1 88.62 297 PRO A O 1
ATOM 2298 N N . GLY A 1 298 ? 20.672 17.625 18.375 1 91 298 GLY A N 1
ATOM 2299 C CA . GLY A 1 298 ? 21.266 17.062 17.172 1 91 298 GLY A CA 1
ATOM 2300 C C . GLY A 1 298 ? 20.375 17.219 15.953 1 91 298 GLY A C 1
ATOM 2301 O O . GLY A 1 298 ? 20.812 16.938 14.828 1 91 298 GLY A O 1
ATOM 2302 N N . ALA A 1 299 ? 19.172 17.641 16.125 1 91.62 299 ALA A N 1
ATOM 2303 C CA . ALA A 1 299 ? 18.281 17.891 15 1 91.62 299 ALA A CA 1
ATOM 2304 C C . ALA A 1 299 ? 18.484 19.297 14.438 1 91.62 299 ALA A C 1
ATOM 2306 O O . ALA A 1 299 ? 18.984 20.188 15.133 1 91.62 299 ALA A O 1
ATOM 2307 N N . GLY A 1 300 ? 18.156 19.406 13.195 1 90.69 300 GLY A N 1
ATOM 2308 C CA . GLY A 1 300 ? 18.219 20.719 12.555 1 90.69 300 GLY A CA 1
ATOM 2309 C C . GLY A 1 300 ? 16.891 21.453 12.555 1 90.69 300 GLY A C 1
ATOM 2310 O O . GLY A 1 300 ? 15.984 21.094 13.312 1 90.69 300 GLY A O 1
ATOM 2311 N N . HIS A 1 301 ? 16.781 22.453 11.766 1 86.62 301 HIS A N 1
ATOM 2312 C CA . HIS A 1 301 ? 15.68 23.406 11.766 1 86.62 301 HIS A CA 1
ATOM 2313 C C . HIS A 1 301 ? 14.438 22.828 11.102 1 86.62 301 HIS A C 1
ATOM 2315 O O . HIS A 1 301 ? 13.312 23.109 11.523 1 86.62 301 HIS A O 1
ATOM 2321 N N . LEU A 1 302 ? 14.609 21.969 10.117 1 89.38 302 LEU A N 1
ATOM 2322 C CA . LEU A 1 302 ? 13.508 21.562 9.25 1 89.38 302 LEU A CA 1
ATOM 2323 C C . LEU A 1 302 ? 12.922 20.234 9.695 1 89.38 302 LEU A C 1
ATOM 2325 O O . LEU A 1 302 ? 13.086 19.219 9.008 1 89.38 302 LEU A O 1
ATOM 2329 N N . ILE A 1 303 ? 12.156 20.266 10.758 1 91 303 ILE A N 1
ATOM 2330 C CA . ILE A 1 303 ? 11.492 19.062 11.234 1 91 303 ILE A CA 1
ATOM 2331 C C . ILE A 1 303 ? 10.211 18.844 10.438 1 91 303 ILE A C 1
ATOM 2333 O O . ILE A 1 303 ? 9.156 19.391 10.773 1 91 303 ILE A O 1
ATOM 2337 N N . GLU A 1 304 ? 10.312 18.016 9.453 1 92.81 304 GLU A N 1
ATOM 2338 C CA . GLU A 1 304 ? 9.227 17.672 8.539 1 92.81 304 GLU A CA 1
ATOM 2339 C C . GLU A 1 304 ? 8.742 16.234 8.781 1 92.81 304 GLU A C 1
ATOM 2341 O O . GLU A 1 304 ? 9.188 15.57 9.711 1 92.81 304 GLU A O 1
ATOM 2346 N N . PRO A 1 305 ? 7.66 15.781 8.07 1 95.12 305 PRO A N 1
ATOM 2347 C CA . PRO A 1 305 ? 7.203 14.406 8.266 1 95.12 305 PRO A CA 1
ATOM 2348 C C . PRO A 1 305 ? 8.328 13.383 8.125 1 95.12 305 PRO A C 1
ATOM 2350 O O . PRO A 1 305 ? 9.281 13.602 7.367 1 95.12 305 PRO A O 1
ATOM 2353 N N . PRO A 1 306 ? 8.188 12.281 8.773 1 97.5 306 PRO A N 1
ATOM 2354 C CA . PRO A 1 306 ? 9.312 11.352 8.898 1 97.5 306 PRO A CA 1
ATOM 2355 C C . PRO A 1 306 ? 9.508 10.492 7.645 1 97.5 306 PRO A C 1
ATOM 2357 O O . PRO A 1 306 ? 8.633 10.461 6.773 1 97.5 306 PRO A O 1
ATOM 2360 N N . TYR A 1 307 ? 10.688 9.883 7.586 1 97.88 307 TYR A N 1
ATOM 2361 C CA . TYR A 1 307 ? 11.086 8.805 6.688 1 97.88 307 TYR A CA 1
ATOM 2362 C C . TYR A 1 307 ? 11.258 9.328 5.262 1 97.88 307 TYR A C 1
ATOM 2364 O O . TYR A 1 307 ? 10.93 8.633 4.297 1 97.88 307 TYR A O 1
ATOM 2372 N N . SER A 1 308 ? 11.578 10.57 5.145 1 93.88 308 SER A N 1
ATOM 2373 C CA . SER A 1 308 ? 12.086 11.188 3.924 1 93.88 308 SER A CA 1
ATOM 2374 C C . SER A 1 308 ? 13.469 11.789 4.148 1 93.88 308 SER A C 1
ATOM 2376 O O . SER A 1 308 ? 13.867 12.047 5.285 1 93.88 308 SER A O 1
ATOM 2378 N N . PRO A 1 309 ? 14.156 11.992 3.072 1 92.38 309 PRO A N 1
ATOM 2379 C CA . PRO A 1 309 ? 15.484 12.586 3.225 1 92.38 309 PRO A CA 1
ATOM 2380 C C . PRO A 1 309 ? 15.453 13.938 3.934 1 92.38 309 PRO A C 1
ATOM 2382 O O . PRO A 1 309 ? 14.547 14.742 3.701 1 92.38 309 PRO A O 1
ATOM 2385 N N . ASN A 1 310 ? 16.406 14.062 4.867 1 90.06 310 ASN A N 1
ATOM 2386 C CA . ASN A 1 310 ? 16.578 15.367 5.508 1 90.06 310 ASN A CA 1
ATOM 2387 C C . ASN A 1 310 ? 17.859 16.047 5.035 1 90.06 310 ASN A C 1
ATOM 2389 O O . ASN A 1 310 ? 18.75 15.406 4.488 1 90.06 310 ASN A O 1
ATOM 2393 N N . SER A 1 311 ? 17.875 17.344 5.168 1 87.94 311 SER A N 1
ATOM 2394 C CA . SER A 1 311 ? 18.984 18.109 4.645 1 87.94 311 SER A CA 1
ATOM 2395 C C . SER A 1 311 ? 19.578 19.016 5.715 1 87.94 311 SER A C 1
ATOM 2397 O O . SER A 1 311 ? 18.859 19.812 6.324 1 87.94 311 SER A O 1
ATOM 2399 N N . ARG A 1 312 ? 20.844 18.891 5.844 1 88.25 312 ARG A N 1
ATOM 2400 C CA . ARG A 1 312 ? 21.578 19.766 6.75 1 88.25 312 ARG A CA 1
ATOM 2401 C C . ARG A 1 312 ? 21.828 21.125 6.094 1 88.25 312 ARG A C 1
ATOM 2403 O O . ARG A 1 312 ? 21.859 22.156 6.773 1 88.25 312 ARG A O 1
ATOM 2410 N N . ILE A 1 313 ? 22.047 21.062 4.797 1 89.94 313 ILE A N 1
ATOM 2411 C CA . ILE A 1 313 ? 22.359 22.25 4.008 1 89.94 313 ILE A CA 1
ATOM 2412 C C . ILE A 1 313 ? 21.594 22.203 2.684 1 89.94 313 ILE A C 1
ATOM 2414 O O . ILE A 1 313 ? 21.406 21.125 2.109 1 89.94 313 ILE A O 1
ATOM 2418 N N . SER A 1 314 ? 21.109 23.312 2.248 1 90.38 314 SER A N 1
ATOM 2419 C CA . SER A 1 314 ? 20.516 23.375 0.916 1 90.38 314 SER A CA 1
ATOM 2420 C C . SER A 1 314 ? 20.641 24.766 0.312 1 90.38 314 SER A C 1
ATOM 2422 O O . SER A 1 314 ? 20.906 25.734 1.026 1 90.38 314 SER A O 1
ATOM 2424 N N . LEU A 1 315 ? 20.484 24.766 -0.967 1 87.38 315 LEU A N 1
ATOM 2425 C CA . LEU A 1 315 ? 20.484 26.031 -1.69 1 87.38 315 LEU A CA 1
ATOM 2426 C C . LEU A 1 315 ? 19.203 26.828 -1.392 1 87.38 315 LEU A C 1
ATOM 2428 O O . LEU A 1 315 ? 18.109 26.281 -1.449 1 87.38 315 LEU A O 1
ATOM 2432 N N . TRP A 1 316 ? 19.359 28.031 -1.052 1 80 316 TRP A N 1
ATOM 2433 C CA . TRP A 1 316 ? 18.234 28.906 -0.766 1 80 316 TRP A CA 1
ATOM 2434 C C . TRP A 1 316 ? 17.875 29.75 -1.992 1 80 316 TRP A C 1
ATOM 2436 O O . TRP A 1 316 ? 16.688 29.891 -2.324 1 80 316 TRP A O 1
ATOM 2446 N N . SER A 1 317 ? 18.891 30.219 -2.604 1 75.94 317 SER A N 1
ATOM 2447 C CA . SER A 1 317 ? 18.703 31.031 -3.803 1 75.94 317 SER A CA 1
ATOM 2448 C C . SER A 1 317 ? 19.891 30.891 -4.758 1 75.94 317 SER A C 1
ATOM 2450 O O . SER A 1 317 ? 21 30.562 -4.336 1 75.94 317 SER A O 1
ATOM 2452 N N . VAL A 1 318 ? 19.531 30.891 -5.961 1 69.06 318 VAL A N 1
ATOM 2453 C CA . VAL A 1 318 ? 20.594 30.844 -6.965 1 69.06 318 VAL A CA 1
ATOM 2454 C C . VAL A 1 318 ? 20.891 32.25 -7.477 1 69.06 318 VAL A C 1
ATOM 2456 O O . VAL A 1 318 ? 22.062 32.594 -7.699 1 69.06 318 VAL A O 1
ATOM 2459 N N . LYS A 1 319 ? 19.797 33.062 -7.691 1 72.06 319 LYS A N 1
ATOM 2460 C CA . LYS A 1 319 ? 19.969 34.438 -8.18 1 72.06 319 LYS A CA 1
ATOM 2461 C C . LYS A 1 319 ? 19.453 35.438 -7.168 1 72.06 319 LYS A C 1
ATOM 2463 O O . LYS A 1 319 ? 18.484 35.188 -6.453 1 72.06 319 LYS A O 1
ATOM 2468 N N . PRO A 1 320 ? 19.969 36.406 -7.125 1 71.94 320 PRO A N 1
ATOM 2469 C CA . PRO A 1 320 ? 21.141 36.938 -7.824 1 71.94 320 PRO A CA 1
ATOM 2470 C C . PRO A 1 320 ? 22.453 36.344 -7.312 1 71.94 320 PRO A C 1
ATOM 2472 O O . PRO A 1 320 ? 23.469 36.438 -7.996 1 71.94 320 PRO A O 1
ATOM 2475 N N . LYS A 1 321 ? 22.516 35.969 -6 1 79.19 321 LYS A N 1
ATOM 2476 C CA . LYS A 1 321 ? 23.672 35.312 -5.41 1 79.19 321 LYS A CA 1
ATOM 2477 C C . LYS A 1 321 ? 23.297 33.938 -4.875 1 79.19 321 LYS A C 1
ATOM 2479 O O . LYS A 1 321 ? 22.219 33.75 -4.293 1 79.19 321 LYS A O 1
ATOM 2484 N N . LYS A 1 322 ? 24.188 33.031 -5.176 1 79.62 322 LYS A N 1
ATOM 2485 C CA . LYS A 1 322 ? 24.016 31.688 -4.645 1 79.62 322 LYS A CA 1
ATOM 2486 C C . LYS A 1 322 ? 24.109 31.688 -3.119 1 79.62 322 LYS A C 1
ATOM 2488 O O . LYS A 1 322 ? 25.141 32.062 -2.555 1 79.62 322 LYS A O 1
ATOM 2493 N N . LEU A 1 323 ? 23 31.438 -2.5 1 84.5 323 LEU A N 1
ATOM 2494 C CA . LEU A 1 323 ? 22.953 31.391 -1.043 1 84.5 323 LEU A CA 1
ATOM 2495 C C . LEU A 1 323 ? 22.656 29.984 -0.544 1 84.5 323 LEU A C 1
ATOM 2497 O O . LEU A 1 323 ? 21.656 29.391 -0.94 1 84.5 323 LEU A O 1
ATOM 2501 N N . ILE A 1 324 ? 23.594 29.5 0.275 1 88.31 324 ILE A N 1
ATOM 2502 C CA . ILE A 1 324 ? 23.438 28.203 0.904 1 88.31 324 ILE A CA 1
ATOM 2503 C C . ILE A 1 324 ? 23.047 28.375 2.367 1 88.31 324 ILE A C 1
ATOM 2505 O O . ILE A 1 324 ? 23.625 29.188 3.086 1 88.31 324 ILE A O 1
ATOM 2509 N N . THR A 1 325 ? 22 27.75 2.752 1 88.12 325 THR A N 1
ATOM 2510 C CA . THR A 1 325 ? 21.516 27.828 4.125 1 88.12 325 THR A CA 1
ATOM 2511 C C . THR A 1 325 ? 21.906 26.578 4.906 1 88.12 325 THR A C 1
ATOM 2513 O O . THR A 1 325 ? 21.766 25.453 4.406 1 88.12 325 THR A O 1
ATOM 2516 N N . LEU A 1 326 ? 22.422 26.828 6.059 1 89.31 326 LEU A N 1
ATOM 2517 C CA . LEU A 1 326 ? 22.688 25.734 6.996 1 89.31 326 LEU A CA 1
ATOM 2518 C C . LEU A 1 326 ? 21.5 25.531 7.941 1 89.31 326 LEU A C 1
ATOM 2520 O O . LEU A 1 326 ? 21.266 26.359 8.82 1 89.31 326 LEU A O 1
ATOM 2524 N N . TRP A 1 327 ? 20.812 24.438 7.777 1 89.38 327 TRP A N 1
ATOM 2525 C CA . TRP A 1 327 ? 19.656 24.141 8.609 1 89.38 327 TRP A CA 1
ATOM 2526 C C . TRP A 1 327 ? 20.078 23.438 9.898 1 89.38 327 TRP A C 1
ATOM 2528 O O . TRP A 1 327 ? 19.359 23.484 10.898 1 89.38 327 TRP A O 1
ATOM 2538 N N . GLY A 1 328 ? 21.281 22.781 9.797 1 88 328 GLY A N 1
ATOM 2539 C CA . GLY A 1 328 ? 21.812 22.047 10.945 1 88 328 GLY A CA 1
ATOM 2540 C C . GLY A 1 328 ? 21.297 20.625 11.031 1 88 328 GLY A C 1
ATOM 2541 O O . GLY A 1 328 ? 20.656 20.125 10.102 1 88 328 GLY A O 1
ATOM 2542 N N . GLY A 1 329 ? 21.859 19.938 12.148 1 89.69 329 GLY A N 1
ATOM 2543 C CA . GLY A 1 329 ? 21.422 18.594 12.438 1 89.69 329 GLY A CA 1
ATOM 2544 C C . GLY A 1 329 ? 22.312 17.531 11.828 1 89.69 329 GLY A C 1
ATOM 2545 O O . GLY A 1 329 ? 23.047 17.797 10.867 1 89.69 329 GLY A O 1
ATOM 2546 N N . HIS A 1 330 ? 22.219 16.453 12.5 1 92.19 330 HIS A N 1
ATOM 2547 C CA . HIS A 1 330 ? 22.828 15.234 11.984 1 92.19 330 HIS A CA 1
ATOM 2548 C C . HIS A 1 330 ? 21.766 14.281 11.438 1 92.19 330 HIS A C 1
ATOM 2550 O O . HIS A 1 330 ? 20.609 14.32 11.875 1 92.19 330 HIS A O 1
ATOM 2556 N N . LEU A 1 331 ? 22.172 13.523 10.547 1 92.94 331 LEU A N 1
ATOM 2557 C CA . LEU A 1 331 ? 21.25 12.711 9.773 1 92.94 331 LEU A CA 1
ATOM 2558 C C . LEU A 1 331 ? 20.359 11.875 10.695 1 92.94 331 LEU A C 1
ATOM 2560 O O . LEU A 1 331 ? 19.156 12.07 10.758 1 92.94 331 LEU A O 1
ATOM 2564 N N . ALA A 1 332 ? 20.953 11.023 11.5 1 95.12 332 ALA A N 1
ATOM 2565 C CA . ALA A 1 332 ? 20.188 10.062 12.305 1 95.12 332 ALA A CA 1
ATOM 2566 C C . ALA A 1 332 ? 19.438 10.773 13.422 1 95.12 332 ALA A C 1
ATOM 2568 O O . ALA A 1 332 ? 18.234 10.539 13.609 1 95.12 332 ALA A O 1
ATOM 2569 N N . PRO A 1 333 ? 20.062 11.719 14.164 1 94.5 333 PRO A N 1
ATOM 2570 C CA . PRO A 1 333 ? 19.312 12.43 15.195 1 94.5 333 PRO A CA 1
ATOM 2571 C C . PRO A 1 333 ? 18.156 13.242 14.625 1 94.5 333 PRO A C 1
ATOM 2573 O O . PRO A 1 333 ? 17.094 13.344 15.25 1 94.5 333 PRO A O 1
ATOM 2576 N N . HIS A 1 334 ? 18.375 13.852 13.5 1 94.5 334 HIS A N 1
ATOM 2577 C CA . HIS A 1 334 ? 17.297 14.609 12.875 1 94.5 334 HIS A CA 1
ATOM 2578 C C . HIS A 1 334 ? 16.141 13.695 12.477 1 94.5 334 HIS A C 1
ATOM 2580 O O . HIS A 1 334 ? 14.969 14.031 12.695 1 94.5 334 HIS A O 1
ATOM 2586 N N . ALA A 1 335 ? 16.5 12.539 11.922 1 96.5 335 ALA A N 1
ATOM 2587 C CA . ALA A 1 335 ? 15.477 11.57 11.547 1 96.5 335 ALA A CA 1
ATOM 2588 C C . ALA A 1 335 ? 14.68 11.109 12.766 1 96.5 335 ALA A C 1
ATOM 2590 O O . ALA A 1 335 ? 13.453 11 12.703 1 96.5 335 ALA A O 1
ATOM 2591 N N . ALA A 1 336 ? 15.359 10.859 13.797 1 96.06 336 ALA A N 1
ATOM 2592 C CA . ALA A 1 336 ? 14.703 10.461 15.039 1 96.06 336 ALA A CA 1
ATOM 2593 C C . ALA A 1 336 ? 13.766 11.562 15.547 1 96.06 336 ALA A C 1
ATOM 2595 O O . ALA A 1 336 ? 12.672 11.273 16.031 1 96.06 336 ALA A O 1
ATOM 2596 N N . ALA A 1 337 ? 14.211 12.773 15.438 1 93.88 337 ALA A N 1
ATOM 2597 C CA . ALA A 1 337 ? 13.391 13.914 15.836 1 93.88 337 ALA A CA 1
ATOM 2598 C C . ALA A 1 337 ? 12.125 14 14.984 1 93.88 337 ALA A C 1
ATOM 2600 O O . ALA A 1 337 ? 11.031 14.242 15.516 1 93.88 337 ALA A O 1
ATOM 2601 N N . GLN A 1 338 ? 12.289 13.805 13.68 1 95 338 GLN A N 1
ATOM 2602 C CA . GLN A 1 338 ? 11.133 13.844 12.789 1 95 338 GLN A CA 1
ATOM 2603 C C . GLN A 1 338 ? 10.102 12.781 13.172 1 95 338 GLN A C 1
ATOM 2605 O O . GLN A 1 338 ? 8.906 13.062 13.195 1 95 338 GLN A O 1
ATOM 2610 N N . GLU A 1 339 ? 10.555 11.609 13.438 1 96.5 339 GLU A N 1
ATOM 2611 C CA . GLU A 1 339 ? 9.664 10.516 13.797 1 96.5 339 GLU A CA 1
ATOM 2612 C C . GLU A 1 339 ? 8.922 10.812 15.102 1 96.5 339 GLU A C 1
ATOM 2614 O O . GLU A 1 339 ? 7.699 10.68 15.164 1 96.5 339 GLU A O 1
ATOM 2619 N N . ASP A 1 340 ? 9.648 11.234 16.094 1 94.88 340 ASP A N 1
ATOM 2620 C CA . ASP A 1 340 ? 9.055 11.508 17.391 1 94.88 340 ASP A CA 1
ATOM 2621 C C . ASP A 1 340 ? 8.102 12.703 17.312 1 94.88 340 ASP A C 1
ATOM 2623 O O . ASP A 1 340 ? 6.988 12.648 17.844 1 94.88 340 ASP A O 1
ATOM 2627 N N . ALA A 1 341 ? 8.531 13.75 16.688 1 93.06 341 ALA A N 1
ATOM 2628 C CA . ALA A 1 341 ? 7.723 14.961 16.562 1 93.06 341 ALA A CA 1
ATOM 2629 C C . ALA A 1 341 ? 6.414 14.68 15.836 1 93.06 341 ALA A C 1
ATOM 2631 O O . ALA A 1 341 ? 5.352 15.156 16.25 1 93.06 341 ALA A O 1
ATOM 2632 N N . TRP A 1 342 ? 6.512 13.93 14.789 1 95.5 342 TRP A N 1
ATOM 2633 C CA . TRP A 1 342 ? 5.316 13.625 14.016 1 95.5 342 TRP A CA 1
ATOM 2634 C C . TRP A 1 342 ? 4.305 12.852 14.852 1 95.5 342 TRP A C 1
ATOM 2636 O O . TRP A 1 342 ? 3.109 13.156 14.828 1 95.5 342 TRP A O 1
ATOM 2646 N N . LYS A 1 343 ? 4.809 11.883 15.539 1 95.44 343 LYS A N 1
ATOM 2647 C CA . LYS A 1 343 ? 3.936 11.133 16.438 1 95.44 343 LYS A CA 1
ATOM 2648 C C . LYS A 1 343 ? 3.264 12.062 17.438 1 95.44 343 LYS A C 1
ATOM 2650 O O . LYS A 1 343 ? 2.057 11.961 17.672 1 95.44 343 LYS A O 1
ATOM 2655 N N . LYS A 1 344 ? 3.938 12.953 17.984 1 92.5 344 LYS A N 1
ATOM 2656 C CA . LYS A 1 344 ? 3.418 13.859 19 1 92.5 344 LYS A CA 1
ATOM 2657 C C . LYS A 1 344 ? 2.461 14.875 18.391 1 92.5 344 LYS A C 1
ATOM 2659 O O . LYS A 1 344 ? 1.493 15.289 19.047 1 92.5 344 LYS A O 1
ATOM 2664 N N . ILE A 1 345 ? 2.744 15.32 17.203 1 92.44 345 ILE A N 1
ATOM 2665 C CA . ILE A 1 345 ? 1.837 16.203 16.484 1 92.44 345 ILE A CA 1
ATOM 2666 C C . ILE A 1 345 ? 0.491 15.516 16.281 1 92.44 345 ILE A C 1
ATOM 2668 O O . ILE A 1 345 ? -0.561 16.094 16.562 1 92.44 345 ILE A O 1
ATOM 2672 N N . LEU A 1 346 ? 0.529 14.281 15.789 1 94.75 346 LEU A N 1
ATOM 2673 C CA . LEU A 1 346 ? -0.704 13.539 15.555 1 94.75 346 LEU A CA 1
ATOM 2674 C C . LEU A 1 346 ? -1.453 13.297 16.859 1 94.75 346 LEU A C 1
ATOM 2676 O O . LEU A 1 346 ? -2.676 13.445 16.922 1 94.75 346 LEU A O 1
ATOM 2680 N N . ASP A 1 347 ? -0.716 12.969 17.922 1 93 347 ASP A N 1
ATOM 2681 C CA . ASP A 1 347 ? -1.333 12.781 19.219 1 93 347 ASP A CA 1
ATOM 2682 C C . ASP A 1 347 ? -1.979 14.078 19.719 1 93 347 ASP A C 1
ATOM 2684 O O . ASP A 1 347 ? -3.082 14.055 20.266 1 93 347 ASP A O 1
ATOM 2688 N N . PHE A 1 348 ? -1.262 15.148 19.562 1 91.06 348 PHE A N 1
ATOM 2689 C CA . PHE A 1 348 ? -1.76 16.469 19.969 1 91.06 348 PHE A CA 1
ATOM 2690 C C . PHE A 1 348 ? -3.051 16.797 19.234 1 91.06 348 PHE A C 1
ATOM 2692 O O . PHE A 1 348 ? -4.02 17.25 19.844 1 91.06 348 PHE A O 1
ATOM 2699 N N . MET A 1 349 ? -3.053 16.578 17.906 1 92.44 349 MET A N 1
ATOM 2700 C CA . MET A 1 349 ? -4.246 16.844 17.109 1 92.44 349 MET A CA 1
ATOM 2701 C C . MET A 1 349 ? -5.406 15.969 17.562 1 92.44 349 MET A C 1
ATOM 2703 O O . MET A 1 349 ? -6.539 16.438 17.688 1 92.44 349 MET A O 1
ATOM 2707 N N . GLU A 1 350 ? -5.121 14.727 17.781 1 93.75 350 GLU A N 1
ATOM 2708 C CA . GLU A 1 350 ? -6.172 13.812 18.219 1 93.75 350 GLU A CA 1
ATOM 2709 C C . GLU A 1 350 ? -6.773 14.258 19.547 1 93.75 350 GLU A C 1
ATOM 2711 O O . GLU A 1 350 ? -7.996 14.297 19.703 1 93.75 350 GLU A O 1
ATOM 2716 N N . ASN A 1 351 ? -5.969 14.703 20.484 1 90.44 351 ASN A N 1
ATOM 2717 C CA . ASN A 1 351 ? -6.402 15.047 21.828 1 90.44 351 ASN A CA 1
ATOM 2718 C C . ASN A 1 351 ? -7.117 16.391 21.859 1 90.44 351 ASN A C 1
ATOM 2720 O O . ASN A 1 351 ? -8 16.609 22.688 1 90.44 351 ASN A O 1
ATOM 2724 N N . ASN A 1 352 ? -6.762 17.266 20.938 1 87.94 352 ASN A N 1
ATOM 2725 C CA . ASN A 1 352 ? -7.266 18.625 21.047 1 87.94 352 ASN A CA 1
ATOM 2726 C C . ASN A 1 352 ? -8.336 18.922 20 1 87.94 352 ASN A C 1
ATOM 2728 O O . ASN A 1 352 ? -9.172 19.812 20.188 1 87.94 352 ASN A O 1
ATOM 2732 N N . LEU A 1 353 ? -8.289 18.109 18.938 1 91.44 353 LEU A N 1
ATOM 2733 C CA . LEU A 1 353 ? -9.227 18.438 17.859 1 91.44 353 LEU A CA 1
ATOM 2734 C C . LEU A 1 353 ? -10.305 17.359 17.75 1 91.44 353 LEU A C 1
ATOM 2736 O O . LEU A 1 353 ? -11.375 17.609 17.172 1 91.44 353 LEU A O 1
ATOM 2740 N N . ARG A 1 354 ? -10.062 16.172 18.219 1 90.94 354 ARG A N 1
ATOM 2741 C CA . ARG A 1 354 ? -11.055 15.109 18.094 1 90.94 354 ARG A CA 1
ATOM 2742 C C . ARG A 1 354 ? -11.719 14.812 19.422 1 90.94 354 ARG A C 1
ATOM 2744 O O . ARG A 1 354 ? -12.852 14.32 19.469 1 90.94 354 ARG A O 1
ATOM 2751 N N . ARG A 1 355 ? -11.039 14.93 20.469 1 82.06 355 ARG A N 1
ATOM 2752 C CA . ARG A 1 355 ? -11.594 14.625 21.797 1 82.06 355 ARG A CA 1
ATOM 2753 C C . ARG A 1 355 ? -12.07 15.891 22.484 1 82.06 355 ARG A C 1
ATOM 2755 O O . ARG A 1 355 ? -11.555 16.984 22.234 1 82.06 355 ARG A O 1
ATOM 2762 N N . MET B 1 1 ? -24 25.281 20.062 1 52.78 1 MET B N 1
ATOM 2763 C CA . MET B 1 1 ? -23.688 23.891 20.406 1 52.78 1 MET B CA 1
ATOM 2764 C C . MET B 1 1 ? -22.375 23.469 19.781 1 52.78 1 MET B C 1
ATOM 2766 O O . MET B 1 1 ? -22.094 23.812 18.625 1 52.78 1 MET B O 1
ATOM 2770 N N . ILE B 1 2 ? -21.422 23.031 20.531 1 69.81 2 ILE B N 1
ATOM 2771 C CA . ILE B 1 2 ? -20.094 22.656 20.094 1 69.81 2 ILE B CA 1
ATOM 2772 C C . ILE B 1 2 ? -20.172 21.484 19.109 1 69.81 2 ILE B C 1
ATOM 2774 O O . ILE B 1 2 ? -20.812 20.469 19.406 1 69.81 2 ILE B O 1
ATOM 2778 N N . GLN B 1 3 ? -19.938 21.719 17.859 1 81.81 3 GLN B N 1
ATOM 2779 C CA . GLN B 1 3 ? -19.922 20.656 16.844 1 81.81 3 GLN B CA 1
ATOM 2780 C C . GLN B 1 3 ? -18.734 19.734 17.031 1 81.81 3 GLN B C 1
ATOM 2782 O O . GLN B 1 3 ? -17.609 20.188 17.266 1 81.81 3 GLN B O 1
ATOM 2787 N N . LEU B 1 4 ? -19.016 18.359 17.156 1 88.56 4 LEU B N 1
ATOM 2788 C CA . LEU B 1 4 ? -17.953 17.375 17.234 1 88.56 4 LEU B CA 1
ATOM 2789 C C . LEU B 1 4 ? -17.609 16.828 15.859 1 88.56 4 LEU B C 1
ATOM 2791 O O . LEU B 1 4 ? -18.484 16.703 15 1 88.56 4 LEU B O 1
ATOM 2795 N N . PRO B 1 5 ? -16.344 16.562 15.656 1 94.88 5 PRO B N 1
ATOM 2796 C CA . PRO B 1 5 ? -15.969 15.969 14.367 1 94.88 5 PRO B CA 1
ATOM 2797 C C . PRO B 1 5 ? -16.625 14.609 14.133 1 94.88 5 PRO B C 1
ATOM 2799 O O . PRO B 1 5 ? -16.969 13.906 15.086 1 94.88 5 PRO B O 1
ATOM 2802 N N . ALA B 1 6 ? -16.75 14.281 12.891 1 96.38 6 ALA B N 1
ATOM 2803 C CA . ALA B 1 6 ? -17.234 12.961 12.508 1 96.38 6 ALA B CA 1
ATOM 2804 C C . ALA B 1 6 ? -16.25 11.867 12.922 1 96.38 6 ALA B C 1
ATOM 2806 O O . ALA B 1 6 ? -15.062 12.133 13.102 1 96.38 6 ALA B O 1
ATOM 2807 N N . PRO B 1 7 ? -16.734 10.648 13.133 1 97.81 7 PRO B N 1
ATOM 2808 C CA . PRO B 1 7 ? -15.852 9.508 13.398 1 97.81 7 PRO B CA 1
ATOM 2809 C C . PRO B 1 7 ? -14.82 9.289 12.297 1 97.81 7 PRO B C 1
ATOM 2811 O O . PRO B 1 7 ? -14.859 9.953 11.266 1 97.81 7 PRO B O 1
ATOM 2814 N N . LEU B 1 8 ? -13.906 8.438 12.633 1 98.31 8 LEU B N 1
ATOM 2815 C CA . LEU B 1 8 ? -12.82 8.133 11.703 1 98.31 8 LEU B CA 1
ATOM 2816 C C . LEU B 1 8 ? -12.82 6.66 11.328 1 98.31 8 LEU B C 1
ATOM 2818 O O . LEU B 1 8 ? -12.984 5.793 12.188 1 98.31 8 LEU B O 1
ATOM 2822 N N . LEU B 1 9 ? -12.75 6.34 10.047 1 98.75 9 LEU B N 1
ATOM 2823 C CA . LEU B 1 9 ? -12.531 4.996 9.531 1 98.75 9 LEU B CA 1
ATOM 2824 C C . LEU B 1 9 ? -11.18 4.895 8.836 1 98.75 9 LEU B C 1
ATOM 2826 O O . LEU B 1 9 ? -10.844 5.727 7.984 1 98.75 9 LEU B O 1
ATOM 2830 N N . THR B 1 10 ? -10.359 3.889 9.227 1 98.31 10 THR B N 1
ATOM 2831 C CA . THR B 1 10 ? -9.031 3.756 8.648 1 98.31 10 THR B CA 1
ATOM 2832 C C . THR B 1 10 ? -8.812 2.346 8.109 1 98.31 10 THR B C 1
ATOM 2834 O O . THR B 1 10 ? -9.461 1.396 8.562 1 98.31 10 THR B O 1
ATOM 2837 N N . ALA B 1 11 ? -8.023 2.256 7.113 1 98.12 11 ALA B N 1
ATOM 2838 C CA . ALA B 1 11 ? -7.496 1.008 6.57 1 98.12 11 ALA B CA 1
ATOM 2839 C C . ALA B 1 11 ? -5.969 1.021 6.551 1 98.12 11 ALA B C 1
ATOM 2841 O O . ALA B 1 11 ? -5.355 1.953 6.027 1 98.12 11 ALA B O 1
ATOM 2842 N N . ALA B 1 12 ? -5.379 0.047 7.105 1 96.56 12 ALA B N 1
ATOM 2843 C CA . ALA B 1 12 ? -3.924 -0.01 7.199 1 96.56 12 ALA B CA 1
ATOM 2844 C C . ALA B 1 12 ? -3.406 -1.4 6.844 1 96.56 12 ALA B C 1
ATOM 2846 O O . ALA B 1 12 ? -3.688 -2.375 7.543 1 96.56 12 ALA B O 1
ATOM 2847 N N . PRO B 1 13 ? -2.607 -1.613 5.781 1 96.5 13 PRO B N 1
ATOM 2848 C CA . PRO B 1 13 ? -2.301 -0.529 4.844 1 96.5 13 PRO B CA 1
ATOM 2849 C C . PRO B 1 13 ? -3.475 -0.193 3.926 1 96.5 13 PRO B C 1
ATOM 2851 O O . PRO B 1 13 ? -4.344 -1.036 3.697 1 96.5 13 PRO B O 1
ATOM 2854 N N . ALA B 1 14 ? -3.479 0.999 3.395 1 97.94 14 ALA B N 1
ATOM 2855 C CA . ALA B 1 14 ? -4.543 1.428 2.492 1 97.94 14 ALA B CA 1
ATOM 2856 C C . ALA B 1 14 ? -4.34 0.856 1.093 1 97.94 14 ALA B C 1
ATOM 2858 O O . ALA B 1 14 ? -5.289 0.766 0.309 1 97.94 14 ALA B O 1
ATOM 2859 N N . ARG B 1 15 ? -3.121 0.571 0.752 1 98.56 15 ARG B N 1
ATOM 2860 C CA . ARG B 1 15 ? -2.75 -0.1 -0.489 1 98.56 15 ARG B CA 1
ATOM 2861 C C . ARG B 1 15 ? -2.014 -1.405 -0.205 1 98.56 15 ARG B C 1
ATOM 2863 O O . ARG B 1 15 ? -0.966 -1.405 0.445 1 98.56 15 ARG B O 1
ATOM 2870 N N . ALA B 1 16 ? -2.6 -2.508 -0.674 1 98.06 16 ALA B N 1
ATOM 2871 C CA . ALA B 1 16 ? -2.002 -3.807 -0.372 1 98.06 16 ALA B CA 1
ATOM 2872 C C . ALA B 1 16 ? -2.254 -4.801 -1.502 1 98.06 16 ALA B C 1
ATOM 2874 O O . ALA B 1 16 ? -3.158 -4.609 -2.318 1 98.06 16 ALA B O 1
ATOM 2875 N N . LEU B 1 17 ? -1.425 -5.77 -1.571 1 98.31 17 LEU B N 1
ATOM 2876 C CA . LEU B 1 17 ? -1.709 -6.902 -2.449 1 98.31 17 LEU B CA 1
ATOM 2877 C C . LEU B 1 17 ? -2.99 -7.609 -2.023 1 98.31 17 LEU B C 1
ATOM 2879 O O . LEU B 1 17 ? -3.35 -7.598 -0.844 1 98.31 17 LEU B O 1
ATOM 2883 N N . ILE B 1 18 ? -3.592 -8.25 -2.939 1 98.12 18 ILE B N 1
ATOM 2884 C CA . ILE B 1 18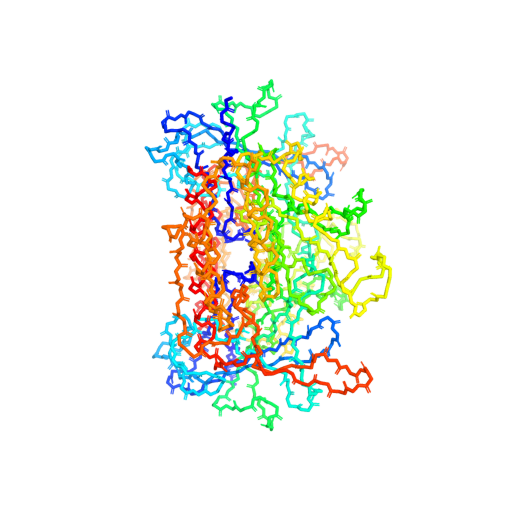 ? -4.91 -8.852 -2.752 1 98.12 18 ILE B CA 1
ATOM 2885 C C . ILE B 1 18 ? -4.836 -9.945 -1.694 1 98.12 18 ILE B C 1
ATOM 2887 O O . ILE B 1 18 ? -5.809 -10.195 -0.978 1 98.12 18 ILE B O 1
ATOM 2891 N N . ASP B 1 19 ? -3.66 -10.57 -1.544 1 98 19 ASP B N 1
ATOM 2892 C CA . ASP B 1 19 ? -3.541 -11.711 -0.634 1 98 19 ASP B CA 1
ATOM 2893 C C . ASP B 1 19 ? -2.99 -11.273 0.721 1 98 19 ASP B C 1
ATOM 2895 O O . ASP B 1 19 ? -2.531 -12.102 1.508 1 98 19 ASP B O 1
ATOM 2899 N N . GLU B 1 20 ? -2.92 -10 0.966 1 97.5 20 GLU B N 1
ATOM 2900 C CA . GLU B 1 20 ? -2.506 -9.469 2.26 1 97.5 20 GLU B CA 1
ATOM 2901 C C . GLU B 1 20 ? -3.709 -9.016 3.082 1 97.5 20 GLU B C 1
ATOM 2903 O O . GLU B 1 20 ? -4.629 -8.391 2.553 1 97.5 20 GLU B O 1
ATOM 2908 N N . GLN B 1 21 ? -3.676 -9.383 4.336 1 97.75 21 GLN B N 1
ATOM 2909 C CA . GLN B 1 21 ? -4.703 -8.859 5.23 1 97.75 21 GLN B CA 1
ATOM 2910 C C . GLN B 1 21 ? -4.438 -7.402 5.582 1 97.75 21 GLN B C 1
ATOM 2912 O O . GLN B 1 21 ? -3.281 -6.98 5.664 1 97.75 21 GLN B O 1
ATOM 2917 N N . ILE B 1 22 ? -5.457 -6.656 5.719 1 97.62 22 ILE B N 1
ATOM 2918 C CA . ILE B 1 22 ? -5.344 -5.289 6.215 1 97.62 22 ILE B CA 1
ATOM 2919 C C . ILE B 1 22 ? -6.262 -5.098 7.418 1 97.62 22 ILE B C 1
ATOM 2921 O O . ILE B 1 22 ? -7.152 -5.918 7.664 1 97.62 22 ILE B O 1
ATOM 2925 N N . SER B 1 23 ? -6.023 -4.094 8.164 1 97.88 23 SER B N 1
ATOM 2926 C CA . SER B 1 23 ? -6.82 -3.764 9.336 1 97.88 23 SER B CA 1
ATOM 2927 C C . SER B 1 23 ? -7.75 -2.588 9.062 1 97.88 23 SER B C 1
ATOM 2929 O O . SER B 1 23 ? -7.305 -1.523 8.633 1 97.88 23 SER B O 1
ATOM 2931 N N . ILE B 1 24 ? -9.031 -2.816 9.273 1 98.62 24 ILE B N 1
ATOM 2932 C CA . ILE B 1 24 ? -10.039 -1.763 9.18 1 98.62 24 ILE B CA 1
ATOM 2933 C C . ILE B 1 24 ? -10.539 -1.401 10.578 1 98.62 24 ILE B C 1
ATOM 2935 O O . ILE B 1 24 ? -10.969 -2.273 11.336 1 98.62 24 ILE B O 1
ATOM 2939 N N . LYS B 1 25 ? -10.484 -0.098 10.914 1 98.69 25 LYS B N 1
ATOM 2940 C CA . LYS B 1 25 ? -10.82 0.321 12.273 1 98.69 25 LYS B CA 1
ATOM 2941 C C . LYS B 1 25 ? -11.641 1.606 12.258 1 98.69 25 LYS B C 1
ATOM 2943 O O . LYS B 1 25 ? -11.344 2.533 11.5 1 98.69 25 LYS B O 1
ATOM 2948 N N . GLY B 1 26 ? -12.719 1.606 13 1 98.69 26 GLY B N 1
ATOM 2949 C CA . GLY B 1 26 ? -13.469 2.812 13.312 1 98.69 26 GLY B CA 1
ATOM 2950 C C . GLY B 1 26 ? -13.156 3.371 14.688 1 98.69 26 GLY B C 1
ATOM 2951 O O . GLY B 1 26 ? -12.992 2.615 15.648 1 98.69 26 GLY B O 1
ATOM 2952 N N . ARG B 1 27 ? -13.055 4.711 14.758 1 98.25 27 ARG B N 1
ATOM 2953 C CA . ARG B 1 27 ? -12.75 5.371 16.016 1 98.25 27 ARG B CA 1
ATOM 2954 C C . ARG B 1 27 ? -13.633 6.602 16.219 1 98.25 27 ARG B C 1
ATOM 2956 O O . ARG B 1 27 ? -14.234 7.105 15.273 1 98.25 27 ARG B O 1
ATOM 2963 N N . PHE B 1 28 ? -13.633 7.051 17.5 1 97.69 28 PHE B N 1
ATOM 2964 C CA . PHE B 1 28 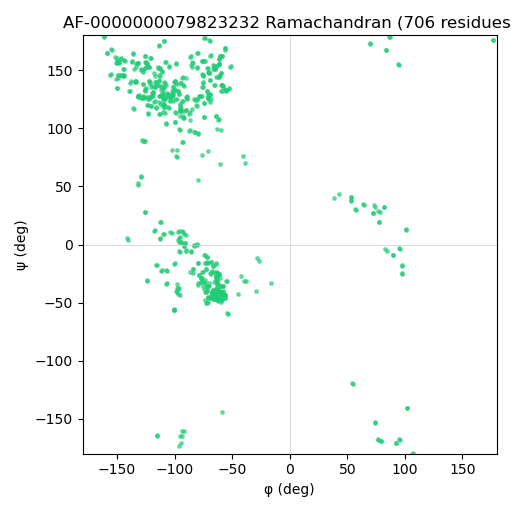? -14.352 8.242 17.922 1 97.69 28 PHE B CA 1
ATOM 2965 C C . PHE B 1 28 ? -15.859 8.062 17.75 1 97.69 28 PHE B C 1
ATOM 2967 O O . PHE B 1 28 ? -16.547 8.969 17.297 1 97.69 28 PHE B O 1
ATOM 2974 N N . LEU B 1 29 ? -16.281 6.832 17.969 1 98 29 LEU B N 1
ATOM 2975 C CA . LEU B 1 29 ? -17.703 6.48 17.938 1 98 29 LEU B CA 1
ATOM 2976 C C . LEU B 1 29 ? -18.281 6.43 19.344 1 98 29 LEU B C 1
ATOM 2978 O O . LEU B 1 29 ? -17.531 6.293 20.328 1 98 29 LEU B O 1
ATOM 2982 N N . PRO B 1 30 ? -19.625 6.621 19.484 1 96.81 30 PRO B N 1
ATOM 2983 C CA . PRO B 1 30 ? -20.219 6.336 20.797 1 96.81 30 PRO B CA 1
ATOM 2984 C C . PRO B 1 30 ? -20.047 4.883 21.219 1 96.81 30 PRO B C 1
ATOM 2986 O O . PRO B 1 30 ? -20.062 3.98 20.375 1 96.81 30 PRO B O 1
ATOM 2989 N N . PRO B 1 31 ? -19.859 4.613 22.516 1 98 31 PRO B N 1
ATOM 2990 C CA . PRO B 1 31 ? -19.672 3.244 23 1 98 31 PRO B CA 1
ATOM 2991 C C . PRO B 1 31 ? -20.938 2.402 22.922 1 98 31 PRO B C 1
ATOM 2993 O O . PRO B 1 31 ? -22.047 2.924 23.078 1 98 31 PRO B O 1
ATOM 2996 N N . HIS B 1 32 ? -20.781 1.103 22.688 1 98.25 32 HIS B N 1
ATOM 2997 C CA . HIS B 1 32 ? -21.828 0.09 22.703 1 98.25 32 HIS B CA 1
ATOM 2998 C C . HIS B 1 32 ? -22.984 0.484 21.797 1 98.25 32 HIS B C 1
ATOM 3000 O O . HIS B 1 32 ? -24.156 0.368 22.188 1 98.25 32 HIS B O 1
ATOM 3006 N N . CYS B 1 33 ? -22.672 1.017 20.656 1 98.06 33 CYS B N 1
ATOM 3007 C CA . CYS B 1 33 ? -23.688 1.418 19.688 1 98.06 33 CYS B CA 1
ATOM 3008 C C . CYS B 1 33 ? -23.609 0.564 18.438 1 98.06 33 CYS B C 1
ATOM 3010 O O . CYS B 1 33 ? -22.516 0.145 18.031 1 98.06 33 CYS B O 1
ATOM 3012 N N . PRO B 1 34 ? -24.75 0.3 17.828 1 98.56 34 PRO B N 1
ATOM 3013 C CA . PRO B 1 34 ? -24.75 -0.457 16.562 1 98.56 34 PRO B CA 1
ATOM 3014 C C . PRO B 1 34 ? -24.219 0.35 15.391 1 98.56 34 PRO B C 1
ATOM 3016 O O . PRO B 1 34 ? -24.562 1.522 15.227 1 98.56 34 PRO B O 1
ATOM 3019 N N . VAL B 1 35 ? -23.328 -0.222 14.633 1 98.69 35 VAL B N 1
ATOM 3020 C CA . VAL B 1 35 ? -22.828 0.39 13.406 1 98.69 35 VAL B CA 1
ATOM 3021 C C . VAL B 1 35 ? -22.75 -0.659 12.297 1 98.69 35 VAL B C 1
ATOM 3023 O O . VAL B 1 35 ? -22.688 -1.859 12.578 1 98.69 35 VAL B O 1
ATOM 3026 N N . THR B 1 36 ? -22.75 -0.25 11.062 1 98.69 36 THR B N 1
ATOM 3027 C CA . THR B 1 36 ? -22.547 -1.082 9.875 1 98.69 36 THR B CA 1
ATOM 3028 C C . THR B 1 36 ? -21.312 -0.622 9.094 1 98.69 36 THR B C 1
ATOM 3030 O O . THR B 1 36 ? -21.125 0.576 8.875 1 98.69 36 THR B O 1
ATOM 3033 N N . VAL B 1 37 ? -20.453 -1.497 8.812 1 98.75 37 VAL B N 1
ATOM 3034 C CA . VAL B 1 37 ? -19.391 -1.211 7.855 1 98.75 37 VAL B CA 1
ATOM 3035 C C . VAL B 1 37 ? -19.719 -1.847 6.508 1 98.75 37 VAL B C 1
ATOM 3037 O O . VAL B 1 37 ? -20.031 -3.037 6.434 1 98.75 37 VAL B O 1
ATOM 3040 N N . CYS B 1 38 ? -19.656 -1.032 5.484 1 98.06 38 CYS B N 1
ATOM 3041 C CA . CYS B 1 38 ? -20.031 -1.465 4.145 1 98.06 38 CYS B CA 1
ATOM 3042 C C . CYS B 1 38 ? -18.875 -1.283 3.17 1 98.06 38 CYS B C 1
ATOM 3044 O O . CYS B 1 38 ? -18.109 -0.319 3.273 1 98.06 38 CYS B O 1
ATOM 3046 N N . ALA B 1 39 ? -18.703 -2.223 2.283 1 98.44 39 ALA B N 1
ATOM 3047 C CA . ALA B 1 39 ? -17.734 -2.141 1.191 1 98.44 39 ALA B CA 1
ATOM 3048 C C . ALA B 1 39 ? -18.438 -2.16 -0.164 1 98.44 39 ALA B C 1
ATOM 3050 O O . ALA B 1 39 ? -19.344 -2.959 -0.386 1 98.44 39 ALA B O 1
ATOM 3051 N N . ARG B 1 40 ? -18 -1.288 -1.035 1 97.81 40 ARG B N 1
ATOM 3052 C CA . ARG B 1 40 ? -18.5 -1.232 -2.406 1 97.81 40 ARG B CA 1
ATOM 3053 C C . ARG B 1 40 ? -17.344 -1.109 -3.398 1 97.81 40 ARG B C 1
ATOM 3055 O O . ARG B 1 40 ? -16.359 -0.409 -3.135 1 97.81 40 ARG B O 1
ATOM 3062 N N . MET B 1 41 ? -17.453 -1.771 -4.457 1 97.38 41 MET B N 1
ATOM 3063 C CA . MET B 1 41 ? -16.453 -1.709 -5.512 1 97.38 41 MET B CA 1
ATOM 3064 C C . MET B 1 41 ? -17.078 -1.932 -6.883 1 97.38 41 MET B C 1
ATOM 3066 O O . MET B 1 41 ? -18.078 -2.645 -7 1 97.38 41 MET B O 1
ATOM 3070 N N . HIS B 1 42 ? -16.547 -1.265 -7.883 1 97.19 42 HIS B N 1
ATOM 3071 C CA . HIS B 1 42 ? -16.922 -1.532 -9.266 1 97.19 42 HIS B CA 1
ATOM 3072 C C . HIS B 1 42 ? -15.875 -2.377 -9.969 1 97.19 42 HIS B C 1
ATOM 3074 O O . HIS B 1 42 ? -14.68 -2.084 -9.891 1 97.19 42 HIS B O 1
ATOM 3080 N N . SER B 1 43 ? -16.375 -3.406 -10.586 1 96 43 SER B N 1
ATOM 3081 C CA . SER B 1 43 ? -15.469 -4.191 -11.414 1 96 43 SER B CA 1
ATOM 3082 C C . SER B 1 43 ? -15.055 -3.422 -12.664 1 96 43 SER B C 1
ATOM 3084 O O . SER B 1 43 ? -15.516 -2.301 -12.891 1 96 43 SER B O 1
ATOM 3086 N N . GLU B 1 44 ? -14.172 -3.996 -13.438 1 96.12 44 GLU B N 1
ATOM 3087 C CA . GLU B 1 44 ? -13.695 -3.371 -14.672 1 96.12 44 GLU B CA 1
ATOM 3088 C C . GLU B 1 44 ? -14.812 -3.273 -15.703 1 96.12 44 GLU B C 1
ATOM 3090 O O . GLU B 1 44 ? -14.742 -2.461 -16.625 1 96.12 44 GLU B O 1
ATOM 3095 N N . ASP B 1 45 ? -15.906 -4.047 -15.562 1 94.06 45 ASP B N 1
ATOM 3096 C CA . ASP B 1 45 ? -17.094 -3.986 -16.422 1 94.06 45 ASP B CA 1
ATOM 3097 C C . ASP B 1 45 ? -18.156 -3.08 -15.828 1 94.06 45 ASP B C 1
ATOM 3099 O O . ASP B 1 45 ? -19.312 -3.117 -16.25 1 94.06 45 ASP B O 1
ATOM 3103 N N . ASP B 1 46 ? -17.844 -2.486 -14.727 1 95.06 46 ASP B N 1
ATOM 3104 C CA . ASP B 1 46 ? -18.656 -1.475 -14.055 1 95.06 46 ASP B CA 1
ATOM 3105 C C . ASP B 1 46 ? -19.828 -2.113 -13.305 1 95.06 46 ASP B C 1
ATOM 3107 O O . ASP B 1 46 ? -20.875 -1.48 -13.109 1 95.06 46 ASP B O 1
ATOM 3111 N N . ASP B 1 47 ? -19.703 -3.398 -13.039 1 95.62 47 ASP B N 1
ATOM 3112 C CA . ASP B 1 47 ? -20.672 -4.031 -12.141 1 95.62 47 ASP B CA 1
ATOM 3113 C C . ASP B 1 47 ? -20.406 -3.645 -10.688 1 95.62 47 ASP B C 1
ATOM 3115 O O . ASP B 1 47 ? -19.25 -3.609 -10.25 1 95.62 47 ASP B O 1
ATOM 3119 N N . LEU B 1 48 ? -21.438 -3.408 -9.969 1 96.19 48 LEU B N 1
ATOM 3120 C CA . LEU B 1 48 ? -21.312 -3.025 -8.57 1 96.19 48 LEU B CA 1
ATOM 3121 C C . LEU B 1 48 ? -21.312 -4.254 -7.664 1 96.19 48 LEU B C 1
ATOM 3123 O O . LEU B 1 48 ? -22.188 -5.121 -7.789 1 96.19 48 LEU B O 1
ATOM 3127 N N . TRP B 1 49 ? -20.328 -4.371 -6.816 1 96.81 49 TRP B N 1
ATOM 3128 C CA . TRP B 1 49 ? -20.219 -5.395 -5.781 1 96.81 49 TRP B CA 1
ATOM 3129 C C . TRP B 1 49 ? -20.312 -4.773 -4.391 1 96.81 49 TRP B C 1
ATOM 3131 O O . TRP B 1 49 ? -19.766 -3.693 -4.148 1 96.81 49 TRP B O 1
ATOM 3141 N N . GLU B 1 50 ? -21 -5.492 -3.488 1 96.56 50 GLU B N 1
ATOM 3142 C CA . GLU B 1 50 ? -21.219 -4.918 -2.164 1 96.56 50 GLU B CA 1
ATOM 3143 C C . GLU B 1 50 ? -21.172 -5.992 -1.082 1 96.56 50 GLU B C 1
ATOM 3145 O O . GLU B 1 50 ? -21.562 -7.141 -1.32 1 96.56 50 GLU B O 1
ATOM 3150 N N . ALA B 1 51 ? -20.703 -5.664 0.025 1 97.44 51 ALA B N 1
ATOM 3151 C CA . ALA B 1 51 ? -20.75 -6.438 1.264 1 97.44 51 ALA B CA 1
ATOM 3152 C C . ALA B 1 51 ? -20.906 -5.523 2.475 1 97.44 51 ALA B C 1
ATOM 3154 O O . ALA B 1 51 ? -20.578 -4.34 2.416 1 97.44 51 ALA B O 1
ATOM 3155 N N . PHE B 1 52 ? -21.5 -5.98 3.486 1 97.88 52 PHE B N 1
ATOM 3156 C CA . PHE B 1 52 ? -21.609 -5.199 4.711 1 97.88 52 PHE B CA 1
ATOM 3157 C C . PHE B 1 52 ? -21.672 -6.105 5.934 1 97.88 52 PHE B C 1
ATOM 3159 O O . PHE B 1 52 ? -21.984 -7.293 5.812 1 97.88 52 PHE B O 1
ATOM 3166 N N . ALA B 1 53 ? -21.344 -5.602 7.074 1 98.56 53 ALA B N 1
ATOM 3167 C CA . ALA B 1 53 ? -21.359 -6.336 8.336 1 98.56 53 ALA B CA 1
ATOM 3168 C C . ALA B 1 53 ? -21.781 -5.434 9.492 1 98.56 53 ALA B C 1
ATOM 3170 O O . ALA B 1 53 ? -21.469 -4.238 9.492 1 98.56 53 ALA B O 1
ATOM 3171 N N . HIS B 1 54 ? -22.469 -6.02 10.406 1 98.69 54 HIS B N 1
ATOM 3172 C CA . HIS B 1 54 ? -22.969 -5.32 11.586 1 98.69 54 HIS B CA 1
ATOM 3173 C C . HIS B 1 54 ? -22.047 -5.523 12.781 1 98.69 54 HIS B C 1
ATOM 3175 O O . HIS B 1 54 ? -21.672 -6.656 13.086 1 98.69 54 HIS B O 1
ATOM 3181 N N . TYR B 1 55 ? -21.703 -4.422 13.461 1 98.81 55 TYR B N 1
ATOM 3182 C CA . TYR B 1 55 ? -20.875 -4.457 14.664 1 98.81 55 TYR B CA 1
ATOM 3183 C C . TYR B 1 55 ? -21.5 -3.619 15.773 1 98.81 55 TYR B C 1
ATOM 3185 O O . TYR B 1 55 ? -22.375 -2.781 15.516 1 98.81 55 TYR B O 1
ATOM 3193 N N . ASN B 1 56 ? -21.141 -3.953 16.953 1 98.81 56 ASN B N 1
ATOM 3194 C CA . ASN B 1 56 ? -21.312 -3.057 18.094 1 98.81 56 ASN B CA 1
ATOM 3195 C C . ASN B 1 56 ? -19.984 -2.459 18.531 1 98.81 56 ASN B C 1
ATOM 3197 O O . ASN B 1 56 ? -19 -3.184 18.719 1 98.81 56 ASN B O 1
ATOM 3201 N N . THR B 1 57 ? -19.984 -1.155 18.656 1 98.69 57 THR B N 1
ATOM 3202 C CA . THR B 1 57 ? -18.734 -0.517 19.062 1 98.69 57 THR B CA 1
ATOM 3203 C C . THR B 1 57 ? -18.344 -0.951 20.469 1 98.69 57 THR B C 1
ATOM 3205 O O . THR B 1 57 ? -19.203 -1.27 21.297 1 98.69 57 THR B O 1
ATOM 3208 N N . ASN B 1 58 ? -17.078 -0.962 20.734 1 98.62 58 ASN B N 1
ATOM 3209 C CA . ASN B 1 58 ? -16.516 -1.307 22.031 1 98.62 58 ASN B CA 1
ATOM 3210 C C . ASN B 1 58 ? -16.719 -0.18 23.047 1 98.62 58 ASN B C 1
ATOM 3212 O O . ASN B 1 58 ? -17.188 0.901 22.688 1 98.62 58 ASN B O 1
ATOM 3216 N N . ALA B 1 59 ? -16.281 -0.412 24.312 1 98.38 59 ALA B N 1
ATOM 3217 C CA . ALA B 1 59 ? -16.438 0.541 25.406 1 98.38 59 ALA B CA 1
ATOM 3218 C C . ALA B 1 59 ? -15.633 1.811 25.156 1 98.38 59 ALA B C 1
ATOM 3220 O O . ALA B 1 59 ? -15.992 2.893 25.609 1 98.38 59 ALA B O 1
ATOM 3221 N N . ASP B 1 60 ? -14.664 1.714 24.391 1 97.56 60 ASP B N 1
ATOM 3222 C CA . ASP B 1 60 ? -13.812 2.867 24.125 1 97.56 60 ASP B CA 1
ATOM 3223 C C . ASP B 1 60 ? -14.219 3.576 22.844 1 97.56 60 ASP B C 1
ATOM 3225 O O . ASP B 1 60 ? -13.484 4.426 22.328 1 97.56 60 ASP B O 1
ATOM 3229 N N . GLY B 1 61 ? -15.305 3.143 22.234 1 97.94 61 GLY B N 1
ATOM 3230 C CA . GLY B 1 61 ? -15.828 3.812 21.047 1 97.94 61 GLY B CA 1
ATOM 3231 C C . GLY B 1 61 ? -15.125 3.396 19.781 1 97.94 61 GLY B C 1
ATOM 3232 O O . GLY B 1 61 ? -14.945 4.211 18.859 1 97.94 61 GLY B O 1
ATOM 3233 N N . THR B 1 62 ? -14.68 2.154 19.719 1 98.62 62 THR B N 1
ATOM 3234 C CA . THR B 1 62 ? -13.961 1.68 18.547 1 98.62 62 THR B CA 1
ATOM 3235 C C . THR B 1 62 ? -14.617 0.424 17.984 1 98.62 62 THR B C 1
ATOM 3237 O O . THR B 1 62 ? -15.398 -0.239 18.672 1 98.62 62 THR B O 1
ATOM 3240 N N . VAL B 1 63 ? -14.391 0.172 16.781 1 98.75 63 VAL B N 1
ATOM 3241 C CA . VAL B 1 63 ? -14.641 -1.114 16.125 1 98.75 63 VAL B CA 1
ATOM 3242 C C . VAL B 1 63 ? -13.406 -1.535 15.328 1 98.75 63 VAL B C 1
ATOM 3244 O O . VAL B 1 63 ? -12.805 -0.716 14.633 1 98.75 63 VAL B O 1
ATOM 3247 N N . ASN B 1 64 ? -12.945 -2.658 15.531 1 98.75 64 ASN B N 1
ATOM 3248 C CA . ASN B 1 64 ? -11.789 -3.246 14.867 1 98.75 64 ASN B CA 1
ATOM 3249 C C . ASN B 1 64 ? -12.141 -4.562 14.188 1 98.75 64 ASN B C 1
ATOM 3251 O O . ASN B 1 64 ? -12.352 -5.578 14.852 1 98.75 64 ASN B O 1
ATOM 3255 N N . LEU B 1 65 ? -12.117 -4.594 12.906 1 98.56 65 LEU B N 1
ATOM 3256 C CA . LEU B 1 65 ? -12.633 -5.742 12.172 1 98.56 65 LEU B CA 1
ATOM 3257 C C . LEU B 1 65 ? -11.695 -6.938 12.289 1 98.56 65 LEU B C 1
ATOM 3259 O O . LEU B 1 65 ? -12.07 -8.062 11.961 1 98.56 65 LEU B O 1
ATOM 3263 N N . THR B 1 66 ? -10.492 -6.719 12.703 1 97.88 66 THR B N 1
ATOM 3264 C CA . THR B 1 66 ? -9.539 -7.805 12.891 1 97.88 66 THR B CA 1
ATOM 3265 C C . THR B 1 66 ? -9.844 -8.586 14.164 1 97.88 66 THR B C 1
ATOM 3267 O O . THR B 1 66 ? -9.477 -9.75 14.289 1 97.88 66 THR B O 1
ATOM 3270 N N . LYS B 1 67 ? -10.523 -7.941 15.109 1 98.06 67 LYS B N 1
ATOM 3271 C CA . LYS B 1 67 ? -10.672 -8.578 16.422 1 98.06 67 LYS B CA 1
ATOM 3272 C C . LYS B 1 67 ? -12.148 -8.703 16.797 1 98.06 67 LYS B C 1
ATOM 3274 O O . LYS B 1 67 ? -12.523 -9.609 17.547 1 98.06 67 LYS B O 1
ATOM 3279 N N . ASP B 1 68 ? -12.961 -7.789 16.359 1 98.5 68 ASP B N 1
ATOM 3280 C CA . ASP B 1 68 ? -14.352 -7.73 16.797 1 98.5 68 ASP B CA 1
ATOM 3281 C C . ASP B 1 68 ? -15.227 -8.672 15.961 1 98.5 68 ASP B C 1
ATOM 3283 O O . ASP B 1 68 ? -14.898 -8.984 14.82 1 98.5 68 ASP B O 1
ATOM 3287 N N . HIS B 1 69 ? -16.344 -9.086 16.516 1 98.25 69 HIS B N 1
ATOM 3288 C CA . HIS B 1 69 ? -17.25 -10.039 15.875 1 98.25 69 HIS B CA 1
ATOM 3289 C C . HIS B 1 69 ? -18.406 -9.328 15.188 1 98.25 69 HIS B C 1
ATOM 3291 O O . HIS B 1 69 ? -19.125 -8.531 15.812 1 98.25 69 HIS B O 1
ATOM 3297 N N . SER B 1 70 ? -18.547 -9.625 13.914 1 98.5 70 SER B N 1
ATOM 3298 C CA . SER B 1 70 ? -19.766 -9.195 13.242 1 98.5 70 SER B CA 1
ATOM 3299 C C . SER B 1 70 ? -20.969 -9.969 13.75 1 98.5 70 SER B C 1
ATOM 3301 O O . SER B 1 70 ? -20.906 -11.188 13.93 1 98.5 70 SER B O 1
ATOM 3303 N N . VAL B 1 71 ? -22.078 -9.297 13.898 1 98.5 71 VAL B N 1
ATOM 3304 C CA . VAL B 1 71 ? -23.266 -9.938 14.445 1 98.5 71 VAL B CA 1
ATOM 3305 C C . VAL B 1 71 ? -24.344 -10.039 13.367 1 98.5 71 VAL B C 1
ATOM 3307 O O . VAL B 1 71 ? -25.484 -10.453 13.641 1 98.5 71 VAL B O 1
ATOM 3310 N N . GLY B 1 72 ? -24 -9.664 12.141 1 97.75 72 GLY B N 1
ATOM 3311 C CA . GLY B 1 72 ? -24.938 -9.734 11.031 1 97.75 72 GLY B CA 1
ATOM 3312 C C . GLY B 1 72 ? -24.375 -9.172 9.734 1 97.75 72 GLY B C 1
ATOM 3313 O O . GLY B 1 72 ? -23.266 -8.656 9.719 1 97.75 72 GLY B O 1
ATOM 3314 N N . GLY B 1 73 ? -25.172 -9.297 8.695 1 96.75 73 GLY B N 1
ATOM 3315 C CA . GLY B 1 73 ? -24.766 -8.844 7.371 1 96.75 73 GLY B CA 1
ATOM 3316 C C . GLY B 1 73 ? -24.312 -9.969 6.469 1 96.75 73 GLY B C 1
ATOM 3317 O O . GLY B 1 73 ? -24.906 -11.055 6.469 1 96.75 73 GLY B O 1
ATOM 3318 N N . SER B 1 74 ? -23.281 -9.695 5.707 1 96.12 74 SER B N 1
ATOM 3319 C CA . SER B 1 74 ? -22.797 -10.641 4.703 1 96.12 74 SER B CA 1
ATOM 3320 C C . SER B 1 74 ? -22.094 -11.828 5.352 1 96.12 74 SER B C 1
ATOM 3322 O O . SER B 1 74 ? -21.938 -12.883 4.734 1 96.12 74 SER B O 1
ATOM 3324 N N . TYR B 1 75 ? -21.656 -11.648 6.566 1 96.62 75 TYR B N 1
ATOM 3325 C CA . TYR B 1 75 ? -20.969 -12.703 7.305 1 96.62 75 TYR B CA 1
ATOM 3326 C C . TYR B 1 75 ? -21.109 -12.492 8.805 1 96.62 75 TYR B C 1
ATOM 3328 O O . TYR B 1 75 ? -21.516 -11.43 9.258 1 96.62 75 TYR B O 1
ATOM 3336 N N . LEU B 1 76 ? -20.734 -13.531 9.57 1 97.38 76 LEU B N 1
ATOM 3337 C CA . LEU B 1 76 ? -20.719 -13.516 11.031 1 97.38 76 LEU B CA 1
ATOM 3338 C C . LEU B 1 76 ? -19.344 -13.859 11.57 1 97.38 76 LEU B C 1
ATOM 3340 O O . LEU B 1 76 ? -18.531 -14.484 10.875 1 97.38 76 LEU B O 1
ATOM 3344 N N . GLY B 1 77 ? -19.078 -13.336 12.805 1 97.56 77 GLY B N 1
ATOM 3345 C CA . GLY B 1 77 ? -17.859 -13.734 13.492 1 97.56 77 GLY B CA 1
ATOM 3346 C C . GLY B 1 77 ? -16.688 -12.797 13.227 1 97.56 77 GLY B C 1
ATOM 3347 O O . GLY B 1 77 ? -16.891 -11.664 12.773 1 97.56 77 GLY B O 1
ATOM 3348 N N . CYS B 1 78 ? -15.539 -13.211 13.656 1 97.94 78 CYS B N 1
ATOM 3349 C CA . CYS B 1 78 ? -14.328 -12.406 13.484 1 97.94 78 CYS B CA 1
ATOM 3350 C C . CYS B 1 78 ? -13.68 -12.688 12.141 1 97.94 78 CYS B C 1
ATOM 3352 O O . CYS B 1 78 ? -12.984 -13.695 11.977 1 97.94 78 CYS B O 1
ATOM 3354 N N . GLU B 1 79 ? -13.938 -11.859 11.188 1 97.56 79 GLU B N 1
ATOM 3355 C CA . GLU B 1 79 ? -13.477 -12 9.805 1 97.56 79 GLU B CA 1
ATOM 3356 C C . GLU B 1 79 ? -12.773 -10.734 9.328 1 97.56 79 GLU B C 1
ATOM 3358 O O . GLU B 1 79 ? -13.391 -9.883 8.68 1 97.56 79 GLU B O 1
ATOM 3363 N N . PRO B 1 80 ? -11.477 -10.68 9.555 1 97.56 80 PRO B N 1
ATOM 3364 C CA . PRO B 1 80 ? -10.75 -9.461 9.203 1 97.56 80 PRO B CA 1
ATOM 3365 C C . PRO B 1 80 ? -10.945 -9.055 7.742 1 97.56 80 PRO B C 1
ATOM 3367 O O . PRO B 1 80 ? -10.945 -7.863 7.422 1 97.56 80 PRO B O 1
ATOM 3370 N N . MET B 1 81 ? -11.133 -10.039 6.875 1 98.5 81 MET B N 1
ATOM 3371 C CA . MET B 1 81 ? -11.211 -9.75 5.445 1 98.5 81 MET B CA 1
ATOM 3372 C C . MET B 1 81 ? -12.617 -10.016 4.914 1 98.5 81 MET B C 1
ATOM 3374 O O . MET B 1 81 ? -12.805 -10.156 3.703 1 98.5 81 MET B O 1
ATOM 3378 N N . GLY B 1 82 ? -13.562 -10.055 5.777 1 98.44 82 GLY B N 1
ATOM 3379 C CA . GLY B 1 82 ? -14.922 -10.406 5.406 1 98.44 82 GLY B CA 1
ATOM 3380 C C . GLY B 1 82 ? -15.523 -9.469 4.383 1 98.44 82 GLY B C 1
ATOM 3381 O O . GLY B 1 82 ? -16.281 -9.898 3.5 1 98.44 82 GLY B O 1
ATOM 3382 N N . LEU B 1 83 ? -15.211 -8.211 4.449 1 98.5 83 LEU B N 1
ATOM 3383 C CA . LEU B 1 83 ? -15.781 -7.199 3.566 1 98.5 83 LEU B CA 1
ATOM 3384 C C . LEU B 1 83 ? -15.227 -7.332 2.152 1 98.5 83 LEU B C 1
ATOM 3386 O O . LEU B 1 83 ? -15.719 -6.691 1.223 1 98.5 83 LEU B O 1
ATOM 3390 N N . PHE B 1 84 ? -14.195 -8.156 1.995 1 98.38 84 PHE B N 1
ATOM 3391 C CA . PHE B 1 84 ? -13.602 -8.367 0.68 1 98.38 84 PHE B CA 1
ATOM 3392 C C . PHE B 1 84 ? -14.094 -9.672 0.068 1 98.38 84 PHE B C 1
ATOM 3394 O O . PHE B 1 84 ? -14.688 -9.672 -1.014 1 98.38 84 PHE B O 1
ATOM 3401 N N . TRP B 1 85 ? -13.898 -10.758 0.808 1 97.5 85 TRP B N 1
ATOM 3402 C CA . TRP B 1 85 ? -14.359 -12.023 0.25 1 97.5 85 TRP B CA 1
ATOM 3403 C C . TRP B 1 85 ? -15.883 -12.102 0.269 1 97.5 85 TRP B C 1
ATOM 3405 O O . TRP B 1 85 ? -16.484 -12.922 -0.438 1 97.5 85 TRP B O 1
ATOM 3415 N N . GLY B 1 86 ? -16.578 -11.227 1.037 1 97.19 86 GLY B N 1
ATOM 3416 C CA . GLY B 1 86 ? -18.031 -11.211 1.155 1 97.19 86 GLY B CA 1
ATOM 3417 C C . GLY B 1 86 ? -18.703 -10.398 0.067 1 97.19 86 GLY B C 1
ATOM 3418 O O . GLY B 1 86 ? -19.938 -10.406 -0.044 1 97.19 86 GLY B O 1
ATOM 3419 N N . LEU B 1 87 ? -17.953 -9.734 -0.754 1 97.25 87 LEU B N 1
ATOM 3420 C CA . LEU B 1 87 ? -18.531 -8.945 -1.842 1 97.25 87 LEU B CA 1
ATOM 3421 C C . LEU B 1 87 ? -19.344 -9.828 -2.777 1 97.25 87 LEU B C 1
ATOM 3423 O O . LEU B 1 87 ? -18.891 -10.891 -3.189 1 97.25 87 LEU B O 1
ATOM 3427 N N . GLN B 1 88 ? -20.5 -9.406 -3.086 1 95.25 88 GLN B N 1
ATOM 3428 C CA . GLN B 1 88 ? -21.422 -10.023 -4.039 1 95.25 88 GLN B CA 1
ATOM 3429 C C . GLN B 1 88 ? -22.016 -8.984 -4.992 1 95.25 88 GLN B C 1
ATOM 3431 O O . GLN B 1 88 ? -22 -7.789 -4.695 1 95.25 88 GLN B O 1
ATOM 3436 N N . PRO B 1 89 ? -22.422 -9.445 -6.129 1 94.75 89 PRO B N 1
ATOM 3437 C CA . PRO B 1 89 ? -23.109 -8.477 -6.98 1 94.75 89 PRO B CA 1
ATOM 3438 C C . PRO B 1 89 ? -24.266 -7.781 -6.258 1 94.75 89 PRO B C 1
ATOM 3440 O O . PRO B 1 89 ? -25.031 -8.43 -5.539 1 94.75 89 PRO B O 1
ATOM 3443 N N . ALA B 1 90 ? -24.344 -6.496 -6.395 1 93.19 90 ALA B N 1
ATOM 3444 C CA . ALA B 1 90 ? -25.391 -5.73 -5.734 1 93.19 90 ALA B CA 1
ATOM 3445 C C . ALA B 1 90 ? -26.766 -6.168 -6.207 1 93.19 90 ALA B C 1
ATOM 3447 O O . ALA B 1 90 ? -26.906 -6.77 -7.277 1 93.19 90 ALA B O 1
ATOM 3448 N N . PRO B 1 91 ? -27.797 -5.863 -5.406 1 89.06 91 PRO B N 1
ATOM 3449 C CA . PRO B 1 91 ? -29.156 -6.18 -5.855 1 89.06 91 PRO B CA 1
ATOM 3450 C C . PRO B 1 91 ? -29.484 -5.57 -7.215 1 89.06 91 PRO B C 1
ATOM 3452 O O . PRO B 1 91 ? -29.172 -4.41 -7.473 1 89.06 91 PRO B O 1
ATOM 3455 N N . GLY B 1 92 ? -30.016 -6.32 -8.055 1 88.44 92 GLY B N 1
ATOM 3456 C CA . GLY B 1 92 ? -30.406 -5.848 -9.375 1 88.44 92 GLY B CA 1
ATOM 3457 C C . GLY B 1 92 ? -29.344 -6.105 -10.43 1 88.44 92 GLY B C 1
ATOM 3458 O O . GLY B 1 92 ? -29.547 -5.812 -11.609 1 88.44 92 GLY B O 1
ATOM 3459 N N . ALA B 1 93 ? -28.266 -6.633 -9.992 1 89.69 93 ALA B N 1
ATOM 3460 C CA . ALA B 1 93 ? -27.203 -6.938 -10.945 1 89.69 93 ALA B CA 1
ATOM 3461 C C . ALA B 1 93 ? -27.594 -8.078 -11.867 1 89.69 93 ALA B C 1
ATOM 3463 O O . ALA B 1 93 ? -28.547 -8.812 -11.586 1 89.69 93 ALA B O 1
ATOM 3464 N N . ARG B 1 94 ? -26.875 -8.188 -12.969 1 86.44 94 ARG B N 1
ATOM 3465 C CA . ARG B 1 94 ? -27.094 -9.305 -13.883 1 86.44 94 ARG B CA 1
ATOM 3466 C C . ARG B 1 94 ? -26.781 -10.641 -13.219 1 86.44 94 ARG B C 1
ATOM 3468 O O . ARG B 1 94 ? -26 -10.695 -12.273 1 86.44 94 ARG B O 1
ATOM 3475 N N . GLU B 1 95 ? -27.391 -11.617 -13.695 1 83.44 95 GLU B N 1
ATOM 3476 C CA . GLU B 1 95 ? -27.234 -12.945 -13.117 1 83.44 95 GLU B CA 1
ATOM 3477 C C . GLU B 1 95 ? -25.891 -13.57 -13.516 1 83.44 95 GLU B C 1
ATOM 3479 O O . GLU B 1 95 ? -25.422 -13.359 -14.625 1 83.44 95 GLU B O 1
ATOM 3484 N N . GLY B 1 96 ? -25.391 -14.336 -12.57 1 89 96 GLY B N 1
ATOM 3485 C CA . GLY B 1 96 ? -24.266 -15.211 -12.875 1 89 96 GLY B CA 1
ATOM 3486 C C . GLY B 1 96 ? -22.938 -14.469 -12.953 1 89 96 GLY B C 1
ATOM 3487 O O . GLY B 1 96 ? -22.047 -14.883 -13.688 1 89 96 GLY B O 1
ATOM 3488 N N . LEU B 1 97 ? -22.844 -13.398 -12.227 1 91.81 97 LEU B N 1
ATOM 3489 C CA . LEU B 1 97 ? -21.594 -12.641 -12.25 1 91.81 97 LEU B CA 1
ATOM 3490 C C . LEU B 1 97 ? -20.516 -13.344 -11.445 1 91.81 97 LEU B C 1
ATOM 3492 O O . LEU B 1 97 ? -20.781 -13.875 -10.367 1 91.81 97 LEU B O 1
ATOM 3496 N N . ARG B 1 98 ? -19.344 -13.398 -12.023 1 92.56 98 ARG B N 1
ATOM 3497 C CA . ARG B 1 98 ? -18.109 -13.805 -11.352 1 92.56 98 ARG B CA 1
ATOM 3498 C C . ARG B 1 98 ? -17.016 -12.758 -11.516 1 92.56 98 ARG B C 1
ATOM 3500 O O . ARG B 1 98 ? -16.734 -12.328 -12.633 1 92.56 98 ARG B O 1
ATOM 3507 N N . LEU B 1 99 ? -16.5 -12.367 -10.422 1 93.12 99 LEU B N 1
ATOM 3508 C CA . LEU B 1 99 ? -15.438 -11.367 -10.5 1 93.12 99 LEU B CA 1
ATOM 3509 C C . LEU B 1 99 ? -14.133 -11.984 -10.992 1 93.12 99 LEU B C 1
ATOM 3511 O O . LEU B 1 99 ? -13.633 -12.938 -10.406 1 93.12 99 LEU B O 1
ATOM 3515 N N . ARG B 1 100 ? -13.602 -11.508 -12.047 1 91.88 100 ARG B N 1
ATOM 3516 C CA . ARG B 1 100 ? -12.297 -11.883 -12.594 1 91.88 100 ARG B CA 1
ATOM 3517 C C . ARG B 1 100 ? -11.469 -10.648 -12.93 1 91.88 100 ARG B C 1
ATOM 3519 O O . ARG B 1 100 ? -11.93 -9.758 -13.648 1 91.88 100 ARG B O 1
ATOM 3526 N N . LYS B 1 101 ? -10.328 -10.656 -12.406 1 96.56 101 LYS B N 1
ATOM 3527 C CA . LYS B 1 101 ? -9.445 -9.531 -12.695 1 96.56 101 LYS B CA 1
ATOM 3528 C C . LYS B 1 101 ? -8.984 -9.555 -14.148 1 96.56 101 LYS B C 1
ATOM 3530 O O . LYS B 1 101 ? -8.492 -10.578 -14.633 1 96.56 101 LYS B O 1
ATOM 3535 N N . LYS B 1 102 ? -9.117 -8.461 -14.852 1 95.81 102 LYS B N 1
ATOM 3536 C CA . LYS B 1 102 ? -8.711 -8.375 -16.25 1 95.81 102 LYS B CA 1
ATOM 3537 C C . LYS B 1 102 ? -7.359 -7.684 -16.391 1 95.81 102 LYS B C 1
ATOM 3539 O O . LYS B 1 102 ? -6.426 -8.242 -16.969 1 95.81 102 LYS B O 1
ATOM 3544 N N . ASN B 1 103 ? -7.273 -6.488 -15.875 1 98.06 103 ASN B N 1
ATOM 3545 C CA . ASN B 1 103 ? -6.031 -5.723 -15.898 1 98.06 103 ASN B CA 1
ATOM 3546 C C . ASN B 1 103 ? -5.297 -5.797 -14.57 1 98.06 103 ASN B C 1
ATOM 3548 O O . ASN B 1 103 ? -5.656 -5.105 -13.617 1 98.06 103 ASN B O 1
ATOM 3552 N N . VAL B 1 104 ? -4.23 -6.562 -14.555 1 98.5 104 VAL B N 1
ATOM 3553 C CA . VAL B 1 104 ? -3.543 -6.816 -13.289 1 98.5 104 VAL B CA 1
ATOM 3554 C C . VAL B 1 104 ? -2.645 -5.633 -12.945 1 98.5 104 VAL B C 1
ATOM 3556 O O . VAL B 1 104 ? -2.018 -5.609 -11.883 1 98.5 104 VAL B O 1
ATOM 3559 N N . GLU B 1 105 ? -2.586 -4.582 -13.75 1 97.81 105 GLU B N 1
ATOM 3560 C CA . GLU B 1 105 ? -1.703 -3.439 -13.523 1 97.81 105 GLU B CA 1
ATOM 3561 C C . GLU B 1 105 ? -2.432 -2.312 -12.805 1 97.81 105 GLU B C 1
ATOM 3563 O O . GLU B 1 105 ? -1.825 -1.296 -12.453 1 97.81 105 GLU B O 1
ATOM 3568 N N . ILE B 1 106 ? -3.686 -2.459 -12.602 1 98.12 106 ILE B N 1
ATOM 3569 C CA . ILE B 1 106 ? -4.457 -1.501 -11.82 1 98.12 106 ILE B CA 1
ATOM 3570 C C . ILE B 1 106 ? -5.133 -2.217 -10.648 1 98.12 106 ILE B C 1
ATOM 3572 O O . ILE B 1 106 ? -5.426 -3.412 -10.734 1 98.12 106 ILE B O 1
ATOM 3576 N N . PRO B 1 107 ? -5.391 -1.514 -9.594 1 98.31 107 PRO B N 1
ATOM 3577 C CA . PRO B 1 107 ? -5.992 -2.164 -8.43 1 98.31 107 PRO B CA 1
ATOM 3578 C C . PRO B 1 107 ? -7.516 -2.215 -8.5 1 98.31 107 PRO B C 1
ATOM 3580 O O . PRO B 1 107 ? -8.117 -1.559 -9.359 1 98.31 107 PRO B O 1
ATOM 3583 N N . TYR B 1 108 ? -8.109 -3.088 -7.707 1 98.25 108 TYR B N 1
ATOM 3584 C CA . TYR B 1 108 ? -9.484 -2.838 -7.281 1 98.25 108 TYR B CA 1
ATOM 3585 C C . TYR B 1 108 ? -9.547 -1.684 -6.289 1 98.25 108 TYR B C 1
ATOM 3587 O O . TYR B 1 108 ? -8.789 -1.651 -5.316 1 98.25 108 TYR B O 1
ATOM 3595 N N . VAL B 1 109 ? -10.336 -0.739 -6.586 1 98.62 109 VAL B N 1
ATOM 3596 C CA . VAL B 1 109 ? -10.602 0.345 -5.645 1 98.62 109 VAL B CA 1
ATOM 3597 C C . VAL B 1 109 ? -11.859 0.036 -4.84 1 98.62 109 VAL B C 1
ATOM 3599 O O . VAL B 1 109 ? -12.953 -0.068 -5.402 1 98.62 109 VAL B O 1
ATOM 3602 N N . VAL B 1 110 ? -11.711 -0.153 -3.549 1 98.62 110 VAL B N 1
ATOM 3603 C CA . VAL B 1 110 ? -12.828 -0.514 -2.674 1 98.62 110 VAL B CA 1
ATOM 3604 C C . VAL B 1 110 ? -13.172 0.664 -1.766 1 98.62 110 VAL B C 1
ATOM 3606 O O . VAL B 1 110 ? -12.328 1.135 -1.001 1 98.62 110 VAL B O 1
ATOM 3609 N N . HIS B 1 111 ? -14.375 1.127 -1.858 1 98.56 111 HIS B N 1
ATOM 3610 C CA . HIS B 1 111 ? -14.891 2.193 -1.004 1 98.56 111 HIS B CA 1
ATOM 3611 C C . HIS B 1 111 ? -15.586 1.628 0.229 1 98.56 111 HIS B C 1
ATOM 3613 O O . HIS B 1 111 ? -16.547 0.859 0.11 1 98.56 111 HIS B O 1
ATOM 3619 N N . MET B 1 112 ? -15.148 2.012 1.372 1 98.62 112 MET B N 1
ATOM 3620 C CA . MET B 1 112 ? -15.734 1.52 2.615 1 98.62 112 MET B CA 1
ATOM 3621 C C . MET B 1 112 ? -16.391 2.654 3.391 1 98.62 112 MET B C 1
ATOM 3623 O O . MET B 1 112 ? -15.836 3.746 3.502 1 98.62 112 MET B 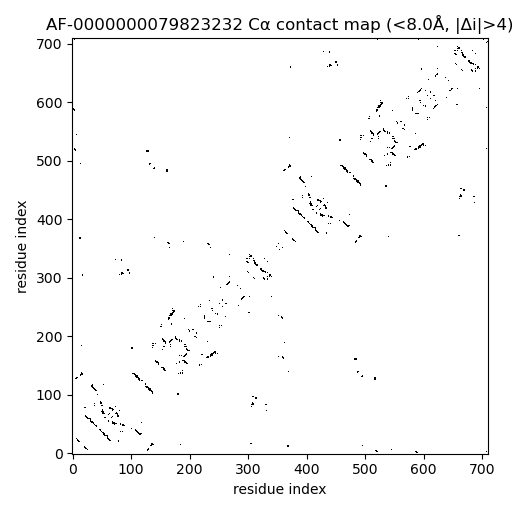O 1
ATOM 3627 N N . SER B 1 113 ? -17.562 2.352 3.916 1 98.25 113 SER B N 1
ATOM 3628 C CA . SER B 1 113 ? -18.328 3.34 4.668 1 98.25 113 SER B CA 1
ATOM 3629 C C . SER B 1 113 ? -18.734 2.801 6.039 1 98.25 113 SER B C 1
ATOM 3631 O O . SER B 1 113 ? -19.062 1.623 6.172 1 98.25 113 SER B O 1
ATOM 3633 N N . LEU B 1 114 ? -18.609 3.643 6.973 1 98.62 114 LEU B N 1
ATOM 3634 C CA . LEU B 1 114 ? -19.172 3.416 8.305 1 98.62 114 LEU B CA 1
ATOM 3635 C C . LEU B 1 114 ? -20.531 4.066 8.438 1 98.62 114 LEU B C 1
ATOM 3637 O O . LEU B 1 114 ? -20.672 5.285 8.289 1 98.62 114 LEU B O 1
ATOM 3641 N N . LEU B 1 115 ? -21.562 3.254 8.734 1 98.25 115 LEU B N 1
ATOM 3642 C CA . LEU B 1 115 ? -22.938 3.727 8.789 1 98.25 115 LEU B CA 1
ATOM 3643 C C . LEU B 1 115 ? -23.484 3.625 10.211 1 98.25 115 LEU B C 1
ATOM 3645 O O . LEU B 1 115 ? -23.125 2.715 10.953 1 98.25 115 LEU B O 1
ATOM 3649 N N . GLU B 1 116 ? -24.422 4.5 10.484 1 97.44 116 GLU B N 1
ATOM 3650 C CA . GLU B 1 116 ? -25.078 4.488 11.789 1 97.44 116 GLU B CA 1
ATOM 3651 C C . GLU B 1 116 ? -26.125 3.369 11.867 1 97.44 116 GLU B C 1
ATOM 3653 O O . GLU B 1 116 ? -26.938 3.213 10.961 1 97.44 116 GLU B O 1
ATOM 3658 N N . GLY B 1 117 ? -26 2.562 12.938 1 97.44 117 GLY B N 1
ATOM 3659 C CA . GLY B 1 117 ? -26.984 1.519 13.172 1 97.44 117 GLY B CA 1
ATOM 3660 C C . GLY B 1 117 ? -26.703 0.249 12.391 1 97.44 117 GLY B C 1
ATOM 3661 O O . GLY B 1 117 ? -25.75 0.186 11.617 1 97.44 117 GLY B O 1
ATOM 3662 N N . HIS B 1 118 ? -27.375 -0.803 12.734 1 97.5 118 HIS B N 1
ATOM 3663 C CA . HIS B 1 118 ? -27.406 -2.016 11.922 1 97.5 118 HIS B CA 1
ATOM 3664 C C . HIS B 1 118 ? -28.375 -1.875 10.75 1 97.5 118 HIS B C 1
ATOM 3666 O O . HIS B 1 118 ? -29.578 -2.098 10.906 1 97.5 118 HIS B O 1
ATOM 3672 N N . VAL B 1 119 ? -27.781 -1.486 9.617 1 96.5 119 VAL B N 1
ATOM 3673 C CA . VAL B 1 119 ? -28.609 -1.21 8.445 1 96.5 119 VAL B CA 1
ATOM 3674 C C . VAL B 1 119 ? -28.156 -2.057 7.266 1 96.5 119 VAL B C 1
ATOM 3676 O O . VAL B 1 119 ? -27.031 -2.574 7.27 1 96.5 119 VAL B O 1
ATOM 3679 N N . SER B 1 120 ? -29.047 -2.303 6.32 1 90.75 120 SER B N 1
ATOM 3680 C CA . SE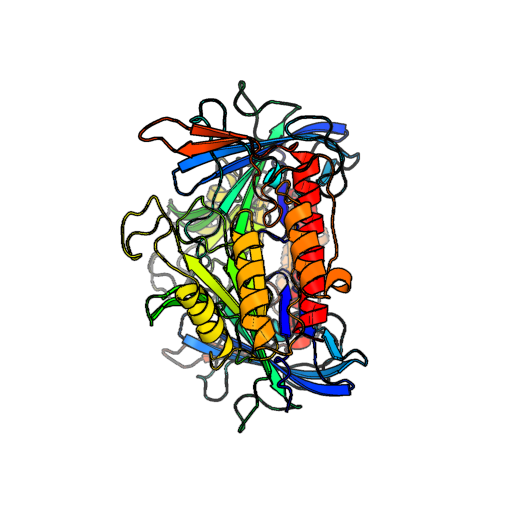R B 1 120 ? -28.719 -2.885 5.023 1 90.75 120 SER B CA 1
ATOM 3681 C C . SER B 1 120 ? -28.516 -1.805 3.967 1 90.75 120 SER B C 1
ATOM 3683 O O . SER B 1 120 ? -29.453 -1.091 3.617 1 90.75 120 SER B O 1
ATOM 3685 N N . PRO B 1 121 ? -27.203 -1.853 3.527 1 81.06 121 PRO B N 1
ATOM 3686 C CA . PRO B 1 121 ? -26.953 -0.779 2.564 1 81.06 121 PRO B CA 1
ATOM 3687 C C . PRO B 1 121 ? -27.875 -0.854 1.343 1 81.06 121 PRO B C 1
ATOM 3689 O O . PRO B 1 121 ? -28.188 -1.948 0.875 1 81.06 121 PRO B O 1
ATOM 3692 N N . GLY B 1 122 ? -28.438 0.202 0.823 1 76.44 122 GLY B N 1
ATOM 3693 C CA . GLY B 1 122 ? -29.328 0.272 -0.328 1 76.44 122 GLY B CA 1
ATOM 3694 C C . GLY B 1 122 ? -30.797 0.307 0.05 1 76.44 122 GLY B C 1
ATOM 3695 O O . GLY B 1 122 ? -31.656 0.611 -0.786 1 76.44 122 GLY B O 1
ATOM 3696 N N . GLU B 1 123 ? -31.016 -0.29 1.297 1 74.19 123 GLU B N 1
ATOM 3697 C CA . GLU B 1 123 ? -32.406 -0.297 1.756 1 74.19 123 GLU B CA 1
ATOM 3698 C C . GLU B 1 123 ? -32.719 0.921 2.625 1 74.19 123 GLU B C 1
ATOM 3700 O O . GLU B 1 123 ? -32.312 0.965 3.795 1 74.19 123 GLU B O 1
ATOM 3705 N N . GLY B 1 124 ? -33.094 1.937 2.049 1 73.5 124 GLY B N 1
ATOM 3706 C CA . GLY B 1 124 ? -33.531 3.086 2.818 1 73.5 124 GLY B CA 1
ATOM 3707 C C . GLY B 1 124 ? -32.438 4.117 3.043 1 73.5 124 GLY B C 1
ATOM 3708 O O . GLY B 1 124 ? -31.359 4.035 2.443 1 73.5 124 GLY B O 1
ATOM 3709 N N . GLN B 1 125 ? -32.75 5.043 3.967 1 80.06 125 GLN B N 1
ATOM 3710 C CA . GLN B 1 125 ? -31.844 6.148 4.246 1 80.06 125 GLN B CA 1
ATOM 3711 C C . GLN B 1 125 ? -30.828 5.758 5.312 1 80.06 125 GLN B C 1
ATOM 3713 O O . GLN B 1 125 ? -31.188 5.188 6.344 1 80.06 125 GLN B O 1
ATOM 3718 N N . SER B 1 126 ? -29.516 5.629 5.035 1 90 126 SER B N 1
ATOM 3719 C CA . SER B 1 126 ? -28.453 5.398 5.996 1 90 126 SER B CA 1
ATOM 3720 C C . SER B 1 126 ? -27.578 6.645 6.164 1 90 126 SER B C 1
ATOM 3722 O O . SER B 1 126 ? -27.438 7.434 5.23 1 90 126 SER B O 1
ATOM 3724 N N . THR B 1 127 ? -27.234 6.875 7.402 1 95.31 127 THR B N 1
ATOM 3725 C CA . THR B 1 127 ? -26.328 7.98 7.699 1 95.31 127 THR B CA 1
ATOM 3726 C C . THR B 1 127 ? -24.875 7.52 7.656 1 95.31 127 THR B C 1
ATOM 3728 O O . THR B 1 127 ? -24.469 6.664 8.445 1 95.31 127 THR B O 1
ATOM 3731 N N . GLU B 1 128 ? -24.172 8.031 6.77 1 97.38 128 GLU B N 1
ATOM 3732 C CA . GLU B 1 128 ? -22.734 7.73 6.68 1 97.38 128 GLU B CA 1
ATOM 3733 C C . GLU B 1 128 ? -21.938 8.555 7.68 1 97.38 128 GLU B C 1
ATOM 3735 O O . GLU B 1 128 ? -22 9.789 7.672 1 97.38 128 GLU B O 1
ATOM 3740 N N . LEU B 1 129 ? -21.172 7.887 8.516 1 97.94 129 LEU B N 1
ATOM 3741 C CA . LEU B 1 129 ? -20.422 8.539 9.586 1 97.94 129 LEU B CA 1
ATOM 3742 C C . LEU B 1 129 ? -18.984 8.812 9.164 1 97.94 129 LEU B C 1
ATOM 3744 O O . LEU B 1 129 ? -18.391 9.805 9.594 1 97.94 129 LEU B O 1
ATOM 3748 N N . ALA B 1 130 ? -18.406 7.949 8.453 1 98.56 130 ALA B N 1
ATOM 3749 C CA . ALA B 1 130 ? -17.016 8.016 8 1 98.56 130 ALA B CA 1
ATOM 3750 C C . ALA B 1 130 ? -16.797 7.125 6.781 1 98.56 130 ALA B C 1
ATOM 3752 O O . ALA B 1 130 ? -17.641 6.289 6.453 1 98.56 130 ALA B O 1
ATOM 3753 N N . ALA B 1 131 ? -15.703 7.324 6.098 1 98.75 131 ALA B N 1
ATOM 3754 C CA . ALA B 1 131 ? -15.375 6.512 4.93 1 98.75 131 ALA B CA 1
ATOM 3755 C C . ALA B 1 131 ? -13.859 6.391 4.754 1 98.75 131 ALA B C 1
ATOM 3757 O O . ALA B 1 131 ? -13.102 7.207 5.277 1 98.75 131 ALA B O 1
ATOM 3758 N N . VAL B 1 132 ? -13.453 5.367 4.105 1 98.69 132 VAL B N 1
ATOM 3759 C CA . VAL B 1 132 ? -12.07 5.176 3.693 1 98.69 132 VAL B CA 1
ATOM 3760 C C . VAL B 1 132 ? -12.023 4.43 2.361 1 98.69 132 VAL B C 1
ATOM 3762 O O . VAL B 1 132 ? -12.938 3.66 2.043 1 98.69 132 VAL B O 1
ATOM 3765 N N . THR B 1 133 ? -11.102 4.703 1.542 1 98.81 133 THR B N 1
ATOM 3766 C CA . THR B 1 133 ? -10.875 3.992 0.287 1 98.81 133 THR B CA 1
ATOM 3767 C C . THR B 1 133 ? -9.602 3.152 0.36 1 98.81 133 THR B C 1
ATOM 3769 O O . THR B 1 133 ? -8.578 3.607 0.879 1 98.81 133 THR B O 1
ATOM 3772 N N . THR B 1 134 ? -9.625 1.953 -0.085 1 98.31 134 THR B N 1
ATOM 3773 C CA . THR B 1 134 ? -8.461 1.078 -0.118 1 98.31 134 THR B CA 1
ATOM 3774 C C . THR B 1 134 ? -8.227 0.545 -1.528 1 98.31 134 THR B C 1
ATOM 3776 O O . THR B 1 134 ? -9.156 0.459 -2.33 1 98.31 134 THR B O 1
ATOM 3779 N N . GLU B 1 135 ? -6.973 0.237 -1.851 1 98.75 135 GLU B N 1
ATOM 3780 C CA . GLU B 1 135 ? -6.582 -0.381 -3.115 1 98.75 135 GLU B CA 1
ATOM 3781 C C . GLU B 1 135 ? -6.074 -1.803 -2.9 1 98.75 135 GLU B C 1
ATOM 3783 O O . GLU B 1 135 ? -5.211 -2.037 -2.051 1 98.75 135 GLU B O 1
ATOM 3788 N N . ARG B 1 136 ? -6.617 -2.715 -3.646 1 98.5 136 ARG B N 1
ATOM 3789 C CA . ARG B 1 136 ? -6.176 -4.105 -3.648 1 98.5 136 ARG B CA 1
ATOM 3790 C C . ARG B 1 136 ? -5.477 -4.457 -4.957 1 98.5 136 ARG B C 1
ATOM 3792 O O . ARG B 1 136 ? -6.078 -4.379 -6.031 1 98.5 136 ARG B O 1
ATOM 3799 N N . TRP B 1 137 ? -4.246 -4.844 -4.898 1 98.69 137 TRP B N 1
ATOM 3800 C CA . TRP B 1 137 ? -3.402 -5.039 -6.07 1 98.69 137 TRP B CA 1
ATOM 3801 C C . TRP B 1 137 ? -3.086 -6.516 -6.281 1 98.69 137 TRP B C 1
ATOM 3803 O O . TRP B 1 137 ? -2.902 -7.258 -5.312 1 98.69 137 TRP B O 1
ATOM 3813 N N . TYR B 1 138 ? -2.934 -6.871 -7.551 1 98.56 138 TYR B N 1
ATOM 3814 C CA . TYR B 1 138 ? -2.426 -8.203 -7.859 1 98.56 138 TYR B CA 1
ATOM 3815 C C . TYR B 1 138 ? -0.939 -8.156 -8.195 1 98.56 138 TYR B C 1
ATOM 3817 O O . TYR B 1 138 ? -0.271 -9.195 -8.227 1 98.56 138 TYR B O 1
ATOM 3825 N N . THR B 1 139 ? -0.448 -6.953 -8.477 1 98.75 139 THR B N 1
ATOM 3826 C CA . THR B 1 139 ? 0.936 -6.793 -8.914 1 98.75 139 THR B CA 1
ATOM 3827 C C . THR B 1 139 ? 1.683 -5.832 -7.992 1 98.75 139 THR B C 1
ATOM 3829 O O . THR B 1 139 ? 1.23 -4.707 -7.758 1 98.75 139 THR B O 1
ATOM 3832 N N . ALA B 1 140 ? 2.766 -6.27 -7.469 1 98.62 140 ALA B N 1
ATOM 3833 C CA . ALA B 1 140 ? 3.639 -5.406 -6.68 1 98.62 140 ALA B CA 1
ATOM 3834 C C . ALA B 1 140 ? 4.445 -4.473 -7.578 1 98.62 140 ALA B C 1
ATOM 3836 O O . ALA B 1 140 ? 4.664 -4.77 -8.758 1 98.62 140 ALA B O 1
ATOM 3837 N N . PRO B 1 141 ? 4.93 -3.316 -6.984 1 98.5 141 PRO B N 1
ATOM 3838 C CA . PRO B 1 141 ? 5.82 -2.465 -7.773 1 98.5 141 PRO B CA 1
ATOM 3839 C C . PRO B 1 141 ? 7.086 -3.191 -8.227 1 98.5 141 PRO B C 1
ATOM 3841 O O . PRO B 1 141 ? 7.652 -3.979 -7.465 1 98.5 141 PRO B O 1
ATOM 3844 N N . GLY B 1 142 ? 7.465 -2.973 -9.5 1 98.44 142 GLY B N 1
ATOM 3845 C CA . GLY B 1 142 ? 8.719 -3.521 -9.992 1 98.44 142 GLY B CA 1
ATOM 3846 C C . GLY B 1 142 ? 8.547 -4.828 -10.742 1 98.44 142 GLY B C 1
ATOM 3847 O O . GLY B 1 142 ? 9.445 -5.258 -11.469 1 98.44 142 GLY B O 1
ATOM 3848 N N . VAL B 1 143 ? 7.379 -5.508 -10.562 1 98.81 143 VAL B N 1
ATOM 3849 C CA . VAL B 1 143 ? 7.105 -6.723 -11.312 1 98.81 143 VAL B CA 1
ATOM 3850 C C . VAL B 1 143 ? 6.977 -6.391 -12.797 1 98.81 143 VAL B C 1
ATOM 3852 O O . VAL B 1 143 ? 6.355 -5.395 -13.172 1 98.81 143 VAL B O 1
ATOM 3855 N N . LYS B 1 144 ? 7.559 -7.223 -13.609 1 98.81 144 LYS B N 1
ATOM 3856 C CA . LYS B 1 144 ? 7.469 -7.035 -15.055 1 98.81 144 LYS B CA 1
ATOM 3857 C C . LYS B 1 144 ? 6.41 -7.945 -15.664 1 98.81 144 LYS B C 1
ATOM 3859 O O . LYS B 1 144 ? 6.309 -9.117 -15.297 1 98.81 144 LYS B O 1
ATOM 3864 N N . ARG B 1 145 ? 5.621 -7.414 -16.453 1 98.88 145 ARG B N 1
ATOM 3865 C CA . ARG B 1 145 ? 4.641 -8.117 -17.266 1 98.88 145 ARG B CA 1
ATOM 3866 C C . ARG B 1 145 ? 5.082 -8.18 -18.734 1 98.88 145 ARG B C 1
ATOM 3868 O O . ARG B 1 145 ? 5.219 -7.141 -19.391 1 98.88 145 ARG B O 1
ATOM 3875 N N . ILE B 1 146 ? 5.301 -9.391 -19.281 1 98.62 146 ILE B N 1
ATOM 3876 C CA . ILE B 1 146 ? 5.848 -9.547 -20.625 1 98.62 146 ILE B CA 1
ATOM 3877 C C . ILE B 1 146 ? 4.891 -10.383 -21.469 1 98.62 146 ILE B C 1
ATOM 3879 O O . ILE B 1 146 ? 4.645 -11.555 -21.172 1 98.62 146 ILE B O 1
ATOM 3883 N N . LYS B 1 147 ? 4.375 -9.875 -22.547 1 97.88 147 LYS B N 1
ATOM 3884 C CA . LYS B 1 147 ? 3.543 -10.617 -23.484 1 97.88 147 LYS B CA 1
ATOM 3885 C C . LYS B 1 147 ? 4.367 -11.633 -24.266 1 97.88 147 LYS B C 1
ATOM 3887 O O . LYS B 1 147 ? 5.418 -11.297 -24.812 1 97.88 147 LYS B O 1
ATOM 3892 N N . ILE B 1 148 ? 3.938 -12.828 -24.25 1 98.19 148 ILE B N 1
ATOM 3893 C CA . ILE B 1 148 ? 4.637 -13.891 -24.969 1 98.19 148 ILE B CA 1
ATOM 3894 C C . ILE B 1 148 ? 3.818 -14.32 -26.188 1 98.19 148 ILE B C 1
ATOM 3896 O O . ILE B 1 148 ? 2.658 -14.719 -26.047 1 98.19 148 ILE B O 1
ATOM 3900 N N . ARG B 1 149 ? 4.332 -14.18 -27.344 1 96.38 149 ARG B N 1
ATOM 3901 C CA . ARG B 1 149 ? 3.801 -14.688 -28.609 1 96.38 149 ARG B CA 1
ATOM 3902 C C . ARG B 1 149 ? 4.887 -15.391 -29.406 1 96.38 149 ARG B C 1
ATOM 3904 O O . ARG B 1 149 ? 5.156 -15.031 -30.562 1 96.38 149 ARG B O 1
ATOM 3911 N N . GLN B 1 150 ? 5.539 -16.281 -28.766 1 91.19 150 GLN B N 1
ATOM 3912 C CA . GLN B 1 150 ? 6.664 -17 -29.359 1 91.19 150 GLN B CA 1
ATOM 3913 C C . GLN B 1 150 ? 6.363 -18.484 -29.484 1 91.19 150 GLN B C 1
ATOM 3915 O O . GLN B 1 150 ? 5.758 -19.078 -28.578 1 91.19 150 GLN B O 1
ATOM 3920 N N . ASN B 1 151 ? 6.789 -19.078 -30.609 1 88.38 151 ASN B N 1
ATOM 3921 C CA . ASN B 1 151 ? 6.648 -20.516 -30.828 1 88.38 151 ASN B CA 1
ATOM 3922 C C . ASN B 1 151 ? 5.195 -20.969 -30.719 1 88.38 151 ASN B C 1
ATOM 3924 O O . ASN B 1 151 ? 4.906 -22.031 -30.156 1 88.38 151 ASN B O 1
ATOM 3928 N N . GLY B 1 152 ? 4.328 -20.094 -31.062 1 92.06 152 GLY B N 1
ATOM 3929 C CA . GLY B 1 152 ? 2.91 -20.406 -31.031 1 92.06 152 GLY B CA 1
ATOM 3930 C C . GLY B 1 152 ? 2.285 -20.25 -29.656 1 92.06 152 GLY B C 1
ATOM 3931 O O . GLY B 1 152 ? 1.073 -20.406 -29.5 1 92.06 152 GLY B O 1
ATOM 3932 N N . ILE B 1 153 ? 3.105 -19.938 -28.688 1 96.12 153 ILE B N 1
ATOM 3933 C CA . ILE B 1 153 ? 2.617 -19.812 -27.328 1 96.12 153 ILE B CA 1
ATOM 3934 C C . ILE B 1 153 ? 1.916 -18.469 -27.141 1 96.12 153 ILE B C 1
ATOM 3936 O O . ILE B 1 153 ? 2.441 -17.422 -27.531 1 96.12 153 ILE B O 1
ATOM 3940 N N . VAL B 1 154 ? 0.714 -18.516 -26.641 1 97.75 154 VAL B N 1
ATOM 3941 C CA . VAL B 1 154 ? -0.025 -17.312 -26.25 1 97.75 154 VAL B CA 1
ATOM 3942 C C . VAL B 1 154 ? -0.081 -17.219 -24.734 1 97.75 154 VAL B C 1
ATOM 3944 O O . VAL B 1 154 ? -0.793 -17.984 -24.078 1 97.75 154 VAL B O 1
ATOM 3947 N N . GLY B 1 155 ? 0.747 -16.312 -24.156 1 98.38 155 GLY B N 1
ATOM 3948 C CA . GLY B 1 155 ? 0.785 -16.203 -22.703 1 98.38 155 GLY B CA 1
ATOM 3949 C C . GLY B 1 155 ? 1.381 -14.906 -22.203 1 98.38 155 GLY B C 1
ATOM 3950 O O . GLY B 1 155 ? 1.604 -13.984 -23 1 98.38 155 GLY B O 1
ATOM 3951 N N . THR B 1 156 ? 1.438 -14.727 -20.969 1 98.81 156 THR B N 1
ATOM 3952 C CA . THR B 1 156 ? 2.088 -13.602 -20.312 1 98.81 156 THR B CA 1
ATOM 3953 C C . THR B 1 156 ? 3.053 -14.102 -19.234 1 98.81 156 THR B C 1
ATOM 3955 O O . THR B 1 156 ? 2.686 -14.922 -18.391 1 98.81 156 THR B O 1
ATOM 3958 N N . LEU B 1 157 ? 4.293 -13.641 -19.344 1 98.88 157 LEU B N 1
ATOM 3959 C CA . LEU B 1 157 ? 5.312 -13.938 -18.344 1 98.88 157 LEU B CA 1
ATOM 3960 C C . LEU B 1 157 ? 5.43 -12.805 -17.328 1 98.88 157 LEU B C 1
ATOM 3962 O O . LEU B 1 157 ? 5.52 -11.633 -17.703 1 98.88 157 LEU B O 1
ATOM 3966 N N . PHE B 1 158 ? 5.391 -13.133 -16.094 1 98.94 158 PHE B N 1
ATOM 3967 C CA . PHE B 1 158 ? 5.621 -12.188 -15.008 1 98.94 158 PHE B CA 1
ATOM 3968 C C . PHE B 1 158 ? 6.949 -12.469 -14.312 1 98.94 158 PHE B C 1
ATOM 3970 O O . PHE B 1 158 ? 7.227 -13.617 -13.945 1 98.94 158 PHE B O 1
ATOM 3977 N N . LEU B 1 159 ? 7.777 -11.453 -14.133 1 98.88 159 LEU B N 1
ATOM 3978 C CA . LEU B 1 159 ? 9.07 -11.586 -13.484 1 98.88 159 LEU B CA 1
ATOM 3979 C C . LEU B 1 159 ? 9.148 -10.703 -12.242 1 98.88 159 LEU B C 1
ATOM 3981 O O . LEU B 1 159 ? 8.75 -9.539 -12.281 1 98.88 159 LEU B O 1
ATOM 3985 N N . PRO B 1 160 ? 9.594 -11.297 -11.086 1 98.69 160 PRO B N 1
ATOM 3986 C CA . PRO B 1 160 ? 9.891 -10.445 -9.93 1 98.69 160 PRO B CA 1
ATOM 3987 C C . PRO B 1 160 ? 10.961 -9.398 -10.227 1 98.69 160 PRO B C 1
ATOM 3989 O O . PRO B 1 160 ? 11.672 -9.508 -11.234 1 98.69 160 PRO B O 1
ATOM 3992 N N . PRO B 1 161 ? 11 -8.375 -9.359 1 98.12 161 PRO B N 1
ATOM 3993 C CA . PRO B 1 161 ? 12.156 -7.484 -9.484 1 98.12 161 PRO B CA 1
ATOM 3994 C C . PRO B 1 161 ? 13.477 -8.172 -9.141 1 98.12 161 PRO B C 1
ATOM 3996 O O . PRO B 1 161 ? 13.5 -9.078 -8.305 1 98.12 161 PRO B O 1
ATOM 3999 N N . GLY B 1 162 ? 14.602 -7.656 -9.789 1 97.31 162 GLY B N 1
ATOM 4000 C CA . GLY B 1 162 ? 15.914 -8.227 -9.523 1 97.31 162 GLY B CA 1
ATOM 4001 C C . GLY B 1 162 ? 16.438 -9.078 -10.664 1 97.31 162 GLY B C 1
ATOM 4002 O O . GLY B 1 162 ? 15.734 -9.305 -11.648 1 97.31 162 GLY B O 1
ATOM 4003 N N . PRO B 1 163 ? 17.578 -9.602 -10.484 1 96.94 163 PRO B N 1
ATOM 4004 C CA . PRO B 1 163 ? 18.234 -10.281 -11.594 1 96.94 163 PRO B CA 1
ATOM 4005 C C . PRO B 1 163 ? 17.781 -11.734 -11.75 1 96.94 163 PRO B C 1
ATOM 4007 O O . PRO B 1 163 ? 17.859 -12.289 -12.844 1 96.94 163 PRO B O 1
ATOM 4010 N N . GLY B 1 164 ? 17.234 -12.297 -10.656 1 96.81 164 GLY B N 1
ATOM 4011 C CA . GLY B 1 164 ? 17.031 -13.734 -10.656 1 96.81 164 GLY B CA 1
ATOM 4012 C C . GLY B 1 164 ? 18.328 -14.516 -10.477 1 96.81 164 GLY B C 1
ATOM 4013 O O . GLY B 1 164 ? 19.297 -14 -9.922 1 96.81 164 GLY B O 1
ATOM 4014 N N . PRO B 1 165 ? 18.484 -15.82 -10.961 1 97.44 165 PRO B N 1
ATOM 4015 C CA . PRO B 1 165 ? 17.359 -16.562 -11.523 1 97.44 165 PRO B CA 1
ATOM 4016 C C . PRO B 1 165 ? 16.25 -16.844 -10.5 1 97.44 165 PRO B C 1
ATOM 4018 O O . PRO B 1 165 ? 16.547 -17.094 -9.328 1 97.44 165 PRO B O 1
ATOM 4021 N N . PHE B 1 166 ? 15.039 -16.812 -10.938 1 98.12 166 PHE B N 1
ATOM 4022 C CA . PHE B 1 166 ? 13.867 -17.016 -10.102 1 98.12 166 PHE B CA 1
ATOM 4023 C C . PHE B 1 166 ? 13.352 -18.438 -10.234 1 98.12 166 PHE B C 1
ATOM 4025 O O . PHE B 1 166 ? 13.43 -19.031 -11.312 1 98.12 166 PHE B O 1
ATOM 4032 N N . PRO B 1 167 ? 12.914 -19.031 -9.133 1 96.25 167 PRO B N 1
ATOM 4033 C CA . PRO B 1 167 ? 12.008 -20.156 -9.367 1 96.25 167 PRO B CA 1
ATOM 4034 C C . PRO B 1 167 ? 10.742 -19.75 -10.117 1 96.25 167 PRO B C 1
ATOM 4036 O O . PRO B 1 167 ? 10.422 -18.562 -10.195 1 96.25 167 PRO B O 1
ATOM 4039 N N . ALA B 1 168 ? 10.07 -20.781 -10.68 1 95.19 168 ALA B N 1
ATOM 4040 C CA . ALA B 1 168 ? 9.008 -20.344 -11.594 1 95.19 168 ALA B CA 1
ATOM 4041 C C . ALA B 1 168 ? 7.828 -21.312 -11.555 1 95.19 168 ALA B C 1
ATOM 4043 O O . ALA B 1 168 ? 7.961 -22.453 -11.078 1 95.19 168 ALA B O 1
ATOM 4044 N N . MET B 1 169 ? 6.695 -20.828 -12 1 94.44 169 MET B N 1
ATOM 4045 C CA . MET B 1 169 ? 5.457 -21.594 -12.078 1 94.44 169 MET B CA 1
ATOM 4046 C C . MET B 1 169 ? 4.809 -21.438 -13.453 1 94.44 169 MET B C 1
ATOM 4048 O O . MET B 1 169 ? 4.617 -20.312 -13.93 1 94.44 169 MET B O 1
ATOM 4052 N N . LEU B 1 170 ? 4.5 -22.562 -14.047 1 93.69 170 LEU B N 1
ATOM 4053 C CA . LEU B 1 170 ? 3.555 -22.547 -15.156 1 93.69 170 LEU B CA 1
ATOM 4054 C C . LEU B 1 170 ? 2.117 -22.562 -14.648 1 93.69 170 LEU B C 1
ATOM 4056 O O . LEU B 1 170 ? 1.741 -23.453 -13.875 1 93.69 170 LEU B O 1
ATOM 4060 N N . ASP B 1 171 ? 1.329 -21.625 -15.055 1 94.19 171 ASP B N 1
ATOM 4061 C CA . ASP B 1 171 ? -0.004 -21.406 -14.508 1 94.19 171 ASP B CA 1
ATOM 4062 C C . ASP B 1 171 ? -1.085 -21.781 -15.516 1 94.19 171 ASP B C 1
ATOM 4064 O O . ASP B 1 171 ? -1.252 -21.109 -16.547 1 94.19 171 ASP B O 1
ATOM 4068 N N . LEU B 1 172 ? -1.843 -22.812 -15.188 1 92 172 LEU B N 1
ATOM 4069 C CA . LEU B 1 172 ? -2.863 -23.359 -16.078 1 92 172 LEU B CA 1
ATOM 4070 C C . LEU B 1 172 ? -4.254 -23.203 -15.469 1 92 172 LEU B C 1
ATOM 4072 O O . LEU B 1 172 ? -4.527 -23.75 -14.398 1 92 172 LEU B O 1
ATOM 4076 N N . TRP B 1 173 ? -5.105 -22.469 -16.141 1 91.88 173 TRP B N 1
ATOM 4077 C CA . TRP B 1 173 ? -6.465 -22.234 -15.672 1 91.88 173 TRP B CA 1
ATOM 4078 C C . TRP B 1 173 ? -7.441 -23.203 -16.328 1 91.88 173 TRP B C 1
ATOM 4080 O O . TRP B 1 173 ? -7.027 -24.156 -17 1 91.88 173 TRP B O 1
ATOM 4090 N N . GLY B 1 174 ? -8.695 -23.016 -16.109 1 87.25 174 GLY B N 1
ATOM 4091 C CA . GLY B 1 174 ? -9.703 -23.969 -16.562 1 87.25 174 GLY B CA 1
ATOM 4092 C C . GLY B 1 174 ? -10.25 -23.625 -17.938 1 87.25 174 GLY B C 1
ATOM 4093 O O . GLY B 1 174 ? -9.617 -22.906 -18.703 1 87.25 174 GLY B O 1
ATOM 4094 N N . MET B 1 175 ? -11.391 -24.172 -18.219 1 86.06 175 MET B N 1
ATOM 4095 C CA . MET B 1 175 ? -11.992 -24.109 -19.547 1 86.06 175 MET B CA 1
ATOM 4096 C C . MET B 1 175 ? -12.742 -22.797 -19.75 1 86.06 175 MET B C 1
ATOM 4098 O O . MET B 1 175 ? -13.344 -22.578 -20.797 1 86.06 175 MET B O 1
ATOM 4102 N N . GLY B 1 176 ? -12.727 -21.969 -18.688 1 83.81 176 GLY B N 1
ATOM 4103 C CA . GLY B 1 176 ? -13.359 -20.672 -18.844 1 83.81 176 GLY B CA 1
ATOM 4104 C C . GLY B 1 176 ? -12.672 -19.781 -19.875 1 83.81 176 GLY B C 1
ATOM 4105 O O . GLY B 1 176 ? -13.258 -18.812 -20.344 1 83.81 176 GLY B O 1
ATOM 4106 N N . GLY B 1 177 ? -11.523 -20.156 -20.188 1 85.5 177 GLY B N 1
ATOM 4107 C CA . GLY B 1 177 ? -10.812 -19.578 -21.312 1 85.5 177 GLY B CA 1
ATOM 4108 C C . GLY B 1 177 ? -10.188 -18.234 -21 1 85.5 177 GLY B C 1
ATOM 4109 O O . GLY B 1 177 ? -9.914 -17.922 -19.828 1 85.5 177 GLY B O 1
ATOM 4110 N N . ALA B 1 178 ? -9.719 -17.578 -22.125 1 90.44 178 ALA B N 1
ATOM 4111 C CA . ALA B 1 178 ? -9.031 -16.297 -22.047 1 90.44 178 ALA B CA 1
ATOM 4112 C C . ALA B 1 178 ? -7.656 -16.453 -21.406 1 90.44 178 ALA B C 1
ATOM 4114 O O . ALA B 1 178 ? -7.211 -17.562 -21.125 1 90.44 178 ALA B O 1
ATOM 4115 N N . LEU B 1 179 ? -6.945 -15.453 -21.406 1 96.56 179 LEU B N 1
ATOM 4116 C CA . LEU B 1 179 ? -5.66 -15.391 -20.719 1 96.56 179 LEU B CA 1
ATOM 4117 C C . LEU B 1 179 ? -5.812 -14.766 -19.344 1 96.56 179 LEU B C 1
ATOM 4119 O O . LEU B 1 179 ? -5.914 -13.539 -19.219 1 96.56 179 LEU B O 1
ATOM 4123 N N . VAL B 1 180 ? -5.879 -15.602 -18.312 1 96.38 180 VAL B N 1
ATOM 4124 C CA . VAL B 1 180 ? -6.047 -15.156 -16.922 1 96.38 180 VAL B CA 1
ATOM 4125 C C . VAL B 1 180 ? -4.684 -14.906 -16.297 1 96.38 180 VAL B C 1
ATOM 4127 O O . VAL B 1 180 ? -3.844 -15.805 -16.234 1 96.38 180 VAL B O 1
ATOM 4130 N N . GLU B 1 181 ? -4.461 -13.703 -15.75 1 98.44 181 GLU B N 1
ATOM 4131 C CA . GLU B 1 181 ? -3.102 -13.289 -15.414 1 98.44 181 GLU B CA 1
ATOM 4132 C C . GLU B 1 181 ? -2.93 -13.109 -13.914 1 98.44 181 GLU B C 1
ATOM 4134 O O . GLU B 1 181 ? -1.805 -13.062 -13.414 1 98.44 181 GLU B O 1
ATOM 4139 N N . TYR B 1 182 ? -3.961 -12.977 -13.141 1 98.06 182 TYR B N 1
ATOM 4140 C CA . TYR B 1 182 ? -3.846 -12.352 -11.828 1 98.06 182 TYR B CA 1
ATOM 4141 C C . TYR B 1 182 ? -3.156 -13.281 -10.844 1 98.06 182 TYR B C 1
ATOM 4143 O O . TYR B 1 18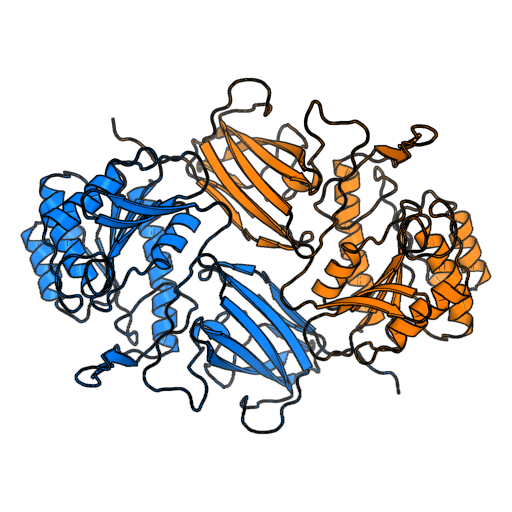2 ? -2.467 -12.828 -9.93 1 98.06 182 TYR B O 1
ATOM 4151 N N . ARG B 1 183 ? -3.316 -14.617 -10.938 1 97.06 183 ARG B N 1
ATOM 4152 C CA . ARG B 1 183 ? -2.572 -15.523 -10.07 1 97.06 183 ARG B CA 1
ATOM 4153 C C . ARG B 1 183 ? -1.078 -15.469 -10.375 1 97.06 183 ARG B C 1
ATOM 4155 O O . ARG B 1 183 ? -0.255 -15.422 -9.461 1 97.06 183 ARG B O 1
ATOM 4162 N N . SER B 1 184 ? -0.7 -15.453 -11.625 1 98.19 184 SER B N 1
ATOM 4163 C CA . SER B 1 184 ? 0.697 -15.359 -12.039 1 98.19 184 SER B CA 1
ATOM 4164 C C . SER B 1 184 ? 1.322 -14.047 -11.57 1 98.19 184 SER B C 1
ATOM 4166 O O . SER B 1 184 ? 2.479 -14.023 -11.148 1 98.19 184 SER B O 1
ATOM 4168 N N . ALA B 1 185 ? 0.55 -12.969 -11.695 1 98.81 185 ALA B N 1
ATOM 4169 C CA . ALA B 1 185 ? 1.028 -11.672 -11.211 1 98.81 185 ALA B CA 1
ATOM 4170 C C . ALA B 1 185 ? 1.332 -11.727 -9.719 1 98.81 185 ALA B C 1
ATOM 4172 O O . ALA B 1 185 ? 2.344 -11.188 -9.266 1 98.81 185 ALA B O 1
ATOM 4173 N N . LEU B 1 186 ? 0.485 -12.383 -9 1 98.38 186 LEU B N 1
ATOM 4174 C CA . LEU B 1 186 ? 0.676 -12.523 -7.562 1 98.38 186 LEU B CA 1
ATOM 4175 C C . LEU B 1 186 ? 1.907 -13.367 -7.254 1 98.38 186 LEU B C 1
ATOM 4177 O O . LEU B 1 186 ? 2.658 -13.062 -6.324 1 98.38 186 LEU B O 1
ATOM 4181 N N . PHE B 1 187 ? 2.146 -14.438 -8.031 1 97.81 187 PHE B N 1
ATOM 4182 C CA . PHE B 1 187 ? 3.342 -15.258 -7.844 1 97.81 187 PHE B CA 1
ATOM 4183 C C . PHE B 1 187 ? 4.602 -14.414 -8.023 1 97.81 187 PHE B C 1
ATOM 4185 O O . PHE B 1 187 ? 5.523 -14.484 -7.207 1 97.81 187 PHE B O 1
ATOM 4192 N N . ALA B 1 188 ? 4.625 -13.633 -9.078 1 98.81 188 ALA B N 1
ATOM 4193 C CA . ALA B 1 188 ? 5.793 -12.789 -9.328 1 98.81 188 ALA B CA 1
ATOM 4194 C C . ALA B 1 188 ? 5.98 -11.766 -8.211 1 98.81 188 ALA B C 1
ATOM 4196 O O . ALA B 1 188 ? 7.109 -11.445 -7.84 1 98.81 188 ALA B O 1
ATOM 4197 N N . SER B 1 189 ? 4.852 -11.312 -7.66 1 98.62 189 SER B N 1
ATOM 4198 C CA . SER B 1 189 ? 4.883 -10.359 -6.559 1 98.62 189 SER B CA 1
ATOM 4199 C C . SER B 1 189 ? 5.438 -10.992 -5.289 1 98.62 189 SER B C 1
ATOM 4201 O O . SER B 1 189 ? 5.805 -10.297 -4.344 1 98.62 189 SER B O 1
ATOM 4203 N N . ARG B 1 190 ? 5.492 -12.32 -5.312 1 97.31 190 ARG B N 1
ATOM 4204 C CA . ARG B 1 190 ? 6.004 -13.062 -4.164 1 97.31 190 ARG B CA 1
ATOM 4205 C C . ARG B 1 190 ? 7.352 -13.703 -4.484 1 97.31 190 ARG B C 1
ATOM 4207 O O . ARG B 1 190 ? 7.816 -14.578 -3.758 1 97.31 190 ARG B O 1
ATOM 4214 N N . GLY B 1 191 ? 7.938 -13.367 -5.629 1 98 191 GLY B N 1
ATOM 4215 C CA . GLY B 1 191 ? 9.312 -13.766 -5.891 1 98 191 GLY B CA 1
ATOM 4216 C C . GLY B 1 191 ? 9.414 -14.977 -6.805 1 98 191 GLY B C 1
ATOM 4217 O O . GLY B 1 191 ? 10.477 -15.602 -6.895 1 98 191 GLY B O 1
ATOM 4218 N N . TYR B 1 192 ? 8.336 -15.398 -7.484 1 97.69 192 TYR B N 1
ATOM 4219 C CA . TYR B 1 192 ? 8.344 -16.516 -8.422 1 97.69 192 TYR B CA 1
ATOM 4220 C C . TYR B 1 192 ? 7.977 -16.062 -9.82 1 97.69 192 TYR B C 1
ATOM 4222 O O . TYR B 1 192 ? 6.91 -15.477 -10.031 1 97.69 192 TYR B O 1
ATOM 4230 N N . ALA B 1 193 ? 8.828 -16.297 -10.758 1 98.44 193 ALA B N 1
ATOM 4231 C CA . ALA B 1 193 ? 8.398 -16.078 -12.133 1 98.44 193 ALA B CA 1
ATOM 4232 C C . ALA B 1 193 ? 7.195 -16.953 -12.477 1 98.44 193 ALA B C 1
ATOM 4234 O O . ALA B 1 193 ? 7.031 -18.047 -11.922 1 98.44 193 ALA B O 1
ATOM 4235 N N . SER B 1 194 ? 6.359 -16.422 -13.336 1 98.12 194 SER B N 1
ATOM 4236 C CA . SER B 1 194 ? 5.18 -17.203 -13.664 1 98.12 194 SER B CA 1
ATOM 4237 C C . SER B 1 194 ? 4.707 -16.922 -15.086 1 98.12 194 SER B C 1
ATOM 4239 O O . SER B 1 194 ? 4.652 -15.766 -15.516 1 98.12 194 SER B O 1
ATOM 4241 N N . LEU B 1 195 ? 4.398 -17.953 -15.812 1 97.88 195 LEU B N 1
ATOM 4242 C CA . LEU B 1 195 ? 3.859 -17.875 -17.172 1 97.88 195 LEU B CA 1
ATOM 4243 C C . LEU B 1 195 ? 2.42 -18.391 -17.203 1 97.88 195 LEU B C 1
ATOM 4245 O O . LEU B 1 195 ? 2.162 -19.562 -16.922 1 97.88 195 LEU B O 1
ATOM 4249 N N . SER B 1 196 ? 1.523 -17.516 -17.453 1 97.69 196 SER B N 1
ATOM 4250 C CA . SER B 1 196 ? 0.148 -17.891 -17.75 1 97.69 196 SER B CA 1
ATOM 4251 C C . SER B 1 196 ? -0.066 -18.047 -19.266 1 97.69 196 SER B C 1
ATOM 4253 O O . SER B 1 196 ? 0.406 -17.219 -20.047 1 97.69 196 SER B O 1
ATOM 4255 N N . ILE B 1 197 ? -0.79 -19.109 -19.625 1 97.06 197 ILE B N 1
ATOM 4256 C CA . ILE B 1 197 ? -0.99 -19.312 -21.062 1 97.06 197 ILE B CA 1
ATOM 4257 C C . ILE B 1 197 ? -2.477 -19.516 -21.359 1 97.06 197 ILE B C 1
ATOM 4259 O O . ILE B 1 197 ? -3.217 -20.016 -20.516 1 97.06 197 ILE B O 1
ATOM 4263 N N . ALA B 1 198 ? -2.883 -19.125 -22.516 1 96.75 198 ALA B N 1
ATOM 4264 C CA . ALA B 1 198 ? -4.215 -19.406 -23.047 1 96.75 198 ALA B CA 1
ATOM 4265 C C . ALA B 1 198 ? -4.207 -20.641 -23.922 1 96.75 198 ALA B C 1
ATOM 4267 O O . ALA B 1 198 ? -3.26 -20.859 -24.688 1 96.75 198 ALA B O 1
ATOM 4268 N N . TYR B 1 199 ? -5.227 -21.453 -23.781 1 94.88 199 TYR B N 1
ATOM 4269 C CA . TYR B 1 199 ? -5.316 -22.594 -24.672 1 94.88 199 TYR B CA 1
ATOM 4270 C C . TYR B 1 199 ? -6.762 -22.859 -25.094 1 94.88 199 TYR B C 1
ATOM 4272 O O . TYR B 1 199 ? -7.055 -23.844 -25.766 1 94.88 199 TYR B O 1
ATOM 4280 N N . ILE B 1 200 ? -7.602 -21.922 -24.656 1 92.25 200 ILE B N 1
ATOM 4281 C CA . ILE B 1 200 ? -8.977 -21.859 -25.125 1 92.25 200 ILE B CA 1
ATOM 4282 C C . ILE B 1 200 ? -9.508 -20.438 -24.953 1 92.25 200 ILE B C 1
ATOM 4284 O O . ILE B 1 200 ? -9.07 -19.703 -24.078 1 92.25 200 ILE B O 1
ATOM 4288 N N . GLY B 1 201 ? -10.352 -20.016 -25.859 1 90.5 201 GLY B N 1
ATOM 4289 C CA . GLY B 1 201 ? -11.086 -18.766 -25.688 1 90.5 201 GLY B CA 1
ATOM 4290 C C . GLY B 1 201 ? -10.227 -17.531 -25.891 1 90.5 201 GLY B C 1
ATOM 4291 O O . GLY B 1 201 ? -10.375 -16.547 -25.172 1 90.5 201 GLY B O 1
ATOM 4292 N N . HIS B 1 202 ? -9.266 -17.656 -26.766 1 93.19 202 HIS B N 1
ATOM 4293 C CA . HIS B 1 202 ? -8.414 -16.516 -27.062 1 93.19 202 HIS B CA 1
ATOM 4294 C C . HIS B 1 202 ? -8.242 -16.344 -28.562 1 93.19 202 HIS B C 1
ATOM 4296 O O . HIS B 1 202 ? -8.016 -17.312 -29.297 1 93.19 202 HIS B O 1
ATOM 4302 N N . LYS B 1 203 ? -8.258 -15.125 -29.016 1 91.62 203 LYS B N 1
ATOM 4303 C CA . LYS B 1 203 ? -8.328 -14.805 -30.438 1 91.62 203 LYS B CA 1
ATOM 4304 C C . LYS B 1 203 ? -7.031 -15.188 -31.141 1 91.62 203 LYS B C 1
ATOM 4306 O O . LYS B 1 203 ? -7.035 -15.438 -32.344 1 91.62 203 LYS B O 1
ATOM 4311 N N . GLU B 1 204 ? -5.938 -15.25 -30.406 1 93.5 204 GLU B N 1
ATOM 4312 C CA . GLU B 1 204 ? -4.652 -15.484 -31.062 1 93.5 204 GLU B CA 1
ATOM 4313 C C . GLU B 1 204 ? -4.328 -16.969 -31.109 1 93.5 204 GLU B C 1
ATOM 4315 O O . GLU B 1 204 ? -3.285 -17.375 -31.641 1 93.5 204 GLU B O 1
ATOM 4320 N N . LEU B 1 205 ? -5.211 -17.797 -30.547 1 92.69 205 LEU B N 1
ATOM 4321 C CA . LEU B 1 205 ? -5.066 -19.234 -30.656 1 92.69 205 LEU B CA 1
ATOM 4322 C C . LEU B 1 205 ? -5.582 -19.734 -32 1 92.69 205 LEU B C 1
ATOM 4324 O O . LEU B 1 205 ? -6.488 -19.141 -32.594 1 92.69 205 LEU B O 1
ATOM 4328 N N . PRO B 1 206 ? -5.043 -20.812 -32.469 1 90.38 206 PRO B N 1
ATOM 4329 C CA . PRO B 1 206 ? -5.559 -21.375 -33.719 1 90.38 206 PRO B CA 1
ATOM 4330 C C . PRO B 1 206 ? -6.941 -22.016 -33.562 1 90.38 206 PRO B C 1
ATOM 4332 O O . PRO B 1 206 ? -7.289 -22.469 -32.469 1 90.38 206 PRO B O 1
ATOM 4335 N N . GLY B 1 207 ? -7.719 -22.016 -34.656 1 88.38 207 GLY B N 1
ATOM 4336 C CA . GLY B 1 207 ? -9.008 -22.688 -34.688 1 88.38 207 GLY B CA 1
ATOM 4337 C C . GLY B 1 207 ? -10.094 -21.922 -33.969 1 88.38 207 GLY B C 1
ATOM 4338 O O . GLY B 1 207 ? -9.914 -20.75 -33.625 1 88.38 207 GLY B O 1
ATOM 4339 N N . PRO B 1 208 ? -11.188 -22.672 -33.781 1 87.94 208 PRO B N 1
ATOM 4340 C CA . PRO B 1 208 ? -12.312 -22.016 -33.094 1 87.94 208 PRO B CA 1
ATOM 4341 C C . PRO B 1 208 ? -12.031 -21.766 -31.625 1 87.94 208 PRO B C 1
ATOM 4343 O O . PRO B 1 208 ? -11.375 -22.562 -30.969 1 87.94 208 PRO B O 1
ATOM 4346 N N . GLN B 1 209 ? -12.578 -20.734 -31.094 1 86.38 209 GLN B N 1
ATOM 4347 C CA . GLN B 1 209 ? -12.258 -20.281 -29.75 1 86.38 209 GLN B CA 1
ATOM 4348 C C . GLN B 1 209 ? -12.992 -21.109 -28.703 1 86.38 209 GLN B C 1
ATOM 4350 O O . GLN B 1 209 ? -12.641 -21.078 -27.516 1 86.38 209 GLN B O 1
ATOM 4355 N N . ASN B 1 210 ? -13.969 -21.812 -29.125 1 84.5 210 ASN B N 1
ATOM 4356 C CA . ASN B 1 210 ? -14.805 -22.531 -28.172 1 84.5 210 ASN B CA 1
ATOM 4357 C C . ASN B 1 210 ? -14.312 -23.953 -27.938 1 84.5 210 ASN B C 1
ATOM 4359 O O . ASN B 1 210 ? -15.031 -24.781 -27.359 1 84.5 210 ASN B O 1
ATOM 4363 N N . ARG B 1 211 ? -13.156 -24.234 -28.469 1 87.56 211 ARG B N 1
ATOM 4364 C CA . ARG B 1 211 ? -12.57 -25.562 -28.25 1 87.56 211 ARG B CA 1
ATOM 4365 C C . ARG B 1 211 ? -11.062 -25.469 -28.094 1 87.56 211 ARG B C 1
ATOM 4367 O O . ARG B 1 211 ? -10.445 -24.469 -28.484 1 87.56 211 ARG B O 1
ATOM 4374 N N . ILE B 1 212 ? -10.5 -26.453 -27.469 1 89.31 212 ILE B N 1
ATOM 4375 C CA . ILE B 1 212 ? -9.047 -26.547 -27.344 1 89.31 212 ILE B CA 1
ATOM 4376 C C . ILE B 1 212 ? -8.453 -27.109 -28.641 1 89.31 212 ILE B C 1
ATOM 4378 O O . ILE B 1 212 ? -8.758 -28.234 -29.031 1 89.31 212 ILE B O 1
ATOM 4382 N N . ASN B 1 213 ? -7.605 -26.328 -29.266 1 88.25 213 ASN B N 1
ATOM 4383 C CA . ASN B 1 213 ? -7.027 -26.719 -30.547 1 88.25 213 ASN B CA 1
ATOM 4384 C C . ASN B 1 213 ? -5.512 -26.875 -30.453 1 88.25 213 ASN B C 1
ATOM 4386 O O . ASN B 1 213 ? -4.816 -26.844 -31.469 1 88.25 213 ASN B O 1
ATOM 4390 N N . VAL B 1 214 ? -5.055 -26.891 -29.25 1 88.75 214 VAL B N 1
ATOM 4391 C CA . VAL B 1 214 ? -3.627 -27.109 -29.047 1 88.75 214 VAL B CA 1
ATOM 4392 C C . VAL B 1 214 ? -3.404 -28.453 -28.359 1 88.75 214 VAL B C 1
ATOM 4394 O O . VAL B 1 214 ? -4.305 -28.984 -27.703 1 88.75 214 VAL B O 1
ATOM 4397 N N . GLY B 1 215 ? -2.199 -29.062 -28.641 1 87.5 215 GLY B N 1
ATOM 4398 C CA . GLY B 1 215 ? -1.913 -30.375 -28.109 1 87.5 215 GLY B CA 1
ATOM 4399 C C . GLY B 1 215 ? -0.76 -30.391 -27.125 1 87.5 215 GLY B C 1
ATOM 4400 O O . GLY B 1 215 ? -0.374 -29.344 -26.609 1 87.5 215 GLY B O 1
ATOM 4401 N N . ALA B 1 216 ? -0.274 -31.547 -26.891 1 87.38 216 ALA B N 1
ATOM 4402 C CA . ALA B 1 216 ? 0.777 -31.766 -25.891 1 87.38 216 ALA B CA 1
ATOM 4403 C C . ALA B 1 216 ? 2.016 -30.938 -26.203 1 87.38 216 ALA B C 1
ATOM 4405 O O . ALA B 1 216 ? 2.67 -30.422 -25.297 1 87.38 216 ALA B O 1
ATOM 4406 N N . SER B 1 217 ? 2.307 -30.781 -27.484 1 90.81 217 SER B N 1
ATOM 4407 C CA . SER B 1 217 ? 3.494 -30.031 -27.875 1 90.81 217 SER B CA 1
ATOM 4408 C C . SER B 1 217 ? 3.402 -28.562 -27.453 1 90.81 217 SER B C 1
ATOM 4410 O O . SER B 1 217 ? 4.418 -27.953 -27.125 1 90.81 217 SER B O 1
ATOM 4412 N N . TYR B 1 218 ? 2.18 -27.969 -27.406 1 93.75 218 TYR B N 1
ATOM 4413 C CA . TYR B 1 218 ? 1.949 -26.594 -26.984 1 93.75 218 TYR B CA 1
ATOM 4414 C C . TYR B 1 218 ? 2.307 -26.406 -25.516 1 93.75 218 TYR B C 1
ATOM 4416 O O . TYR B 1 218 ? 3.047 -25.484 -25.156 1 93.75 218 TYR B O 1
ATOM 4424 N N . PHE B 1 219 ? 1.885 -27.297 -24.75 1 91.5 219 PHE B N 1
ATOM 4425 C CA . PHE B 1 219 ? 2.09 -27.203 -23.312 1 91.5 219 PHE B CA 1
ATOM 4426 C C . PHE B 1 219 ? 3.545 -27.484 -22.953 1 91.5 219 PHE B C 1
ATOM 4428 O O . PHE B 1 219 ? 4.121 -26.812 -22.094 1 91.5 219 PHE B O 1
ATOM 4435 N N . ASN B 1 220 ? 4.137 -28.484 -23.625 1 88.94 220 ASN B N 1
ATOM 4436 C CA . ASN B 1 220 ? 5.551 -28.766 -23.391 1 88.94 220 ASN B CA 1
ATOM 4437 C C . ASN B 1 220 ? 6.43 -27.594 -23.812 1 88.94 220 ASN B C 1
ATOM 4439 O O . ASN B 1 220 ? 7.406 -27.281 -23.141 1 88.94 220 ASN B O 1
ATOM 4443 N N . SER B 1 221 ? 6.035 -27 -24.938 1 93.19 221 SER B N 1
ATOM 4444 C CA . SER B 1 221 ? 6.785 -25.844 -25.406 1 93.19 221 SER B CA 1
ATOM 4445 C C . SER B 1 221 ? 6.691 -24.672 -24.422 1 93.19 221 SER B C 1
ATOM 4447 O O . SER B 1 221 ? 7.66 -23.938 -24.234 1 93.19 221 SER B O 1
ATOM 4449 N N . ALA B 1 222 ? 5.516 -24.484 -23.844 1 94.44 222 ALA B N 1
ATOM 4450 C CA . ALA B 1 222 ? 5.336 -23.438 -22.859 1 94.44 222 ALA B CA 1
ATOM 4451 C C . ALA B 1 222 ? 6.199 -23.688 -21.625 1 94.44 222 ALA B C 1
ATOM 4453 O O . ALA B 1 222 ? 6.836 -22.766 -21.109 1 94.44 222 ALA B O 1
ATOM 4454 N N . PHE B 1 223 ? 6.219 -24.922 -21.203 1 91.5 223 PHE B N 1
ATOM 4455 C CA . PHE B 1 223 ? 7.047 -25.312 -20.062 1 91.5 223 PHE B CA 1
ATOM 4456 C C . PHE B 1 223 ? 8.523 -25.062 -20.359 1 91.5 223 PHE B C 1
ATOM 4458 O O . PHE B 1 223 ? 9.234 -24.484 -19.531 1 91.5 223 PHE B O 1
ATOM 4465 N N . ASP B 1 224 ? 8.953 -25.453 -21.531 1 91.81 224 ASP B N 1
ATOM 4466 C CA . ASP B 1 224 ? 10.344 -25.281 -21.938 1 91.81 224 ASP B CA 1
ATOM 4467 C C . ASP B 1 224 ? 10.695 -23.797 -22.062 1 91.81 224 ASP B C 1
ATOM 4469 O O . ASP B 1 224 ? 11.797 -23.391 -21.688 1 91.81 224 ASP B O 1
ATOM 4473 N N . LEU B 1 225 ? 9.789 -23.047 -22.609 1 95.44 225 LEU B N 1
ATOM 4474 C CA . LEU B 1 225 ? 10.008 -21.609 -22.719 1 95.44 225 LEU B CA 1
ATOM 4475 C C . LEU B 1 225 ? 10.281 -20.984 -21.359 1 95.44 225 LEU B C 1
ATOM 4477 O O . LEU B 1 225 ? 11.195 -20.188 -21.219 1 95.44 225 LEU B O 1
ATOM 4481 N N . LEU B 1 226 ? 9.461 -21.375 -20.391 1 94.5 226 LEU B N 1
ATOM 4482 C CA . LEU B 1 226 ? 9.625 -20.875 -19.031 1 94.5 226 LEU B CA 1
ATOM 4483 C C . LEU B 1 226 ? 10.938 -21.359 -18.422 1 94.5 226 LEU B C 1
ATOM 4485 O O . LEU B 1 226 ? 11.727 -20.562 -17.922 1 94.5 226 LEU B O 1
ATOM 4489 N N . ARG B 1 227 ? 11.203 -22.562 -18.578 1 91.44 227 ARG B N 1
ATOM 4490 C CA . ARG B 1 227 ? 12.375 -23.219 -18 1 91.44 227 ARG B CA 1
ATOM 4491 C C . ARG B 1 227 ? 13.656 -22.625 -18.578 1 91.44 227 ARG B C 1
ATOM 4493 O O . ARG B 1 227 ? 14.648 -22.453 -17.875 1 91.44 227 ARG B O 1
ATOM 4500 N N . ASP B 1 228 ? 13.633 -22.297 -19.828 1 93.62 228 ASP B N 1
ATOM 4501 C CA . ASP B 1 228 ? 14.844 -21.906 -20.547 1 93.62 228 ASP B CA 1
ATOM 4502 C C . ASP B 1 228 ? 15.055 -20.391 -20.453 1 93.62 228 ASP B C 1
ATOM 4504 O O . ASP B 1 228 ? 16.062 -19.875 -20.938 1 93.62 228 ASP B O 1
ATOM 4508 N N . HIS B 1 229 ? 14.117 -19.719 -19.859 1 95.94 229 HIS B N 1
ATOM 4509 C CA . HIS B 1 229 ? 14.289 -18.281 -19.734 1 95.94 229 HIS B CA 1
ATOM 4510 C C . HIS B 1 229 ? 15.531 -17.953 -18.906 1 95.94 229 HIS B C 1
ATOM 4512 O O . HIS B 1 229 ? 15.789 -18.578 -17.891 1 95.94 229 HIS B O 1
ATOM 4518 N N . ARG B 1 230 ? 16.219 -16.891 -19.25 1 96.81 230 ARG B N 1
ATOM 4519 C CA . ARG B 1 230 ? 17.531 -16.562 -18.672 1 96.81 230 ARG B CA 1
ATOM 4520 C C . ARG B 1 230 ? 17.406 -16.203 -17.203 1 96.81 230 ARG B C 1
ATOM 4522 O O . ARG B 1 230 ? 18.344 -16.391 -16.422 1 96.81 230 ARG B O 1
ATOM 4529 N N . GLN B 1 231 ? 16.234 -15.773 -16.75 1 98 231 GLN B N 1
ATOM 4530 C CA . GLN B 1 231 ? 16.078 -15.344 -15.367 1 98 231 GLN B CA 1
ATOM 4531 C C . GLN B 1 231 ? 15.352 -16.406 -14.547 1 98 231 GLN B C 1
ATOM 4533 O O . GLN B 1 231 ? 14.898 -16.156 -13.43 1 98 231 GLN B O 1
ATOM 4538 N N . VAL B 1 232 ? 15.203 -17.531 -15.109 1 96.38 232 VAL B N 1
ATOM 4539 C CA . VAL B 1 232 ? 14.508 -18.609 -14.406 1 96.38 232 VAL B CA 1
ATOM 4540 C C . VAL B 1 232 ? 15.5 -19.719 -14.062 1 96.38 232 VAL B C 1
ATOM 4542 O O . VAL B 1 232 ? 16.359 -20.062 -14.867 1 96.38 232 VAL B O 1
ATOM 4545 N N . CYS B 1 233 ? 15.352 -20.156 -12.844 1 94.25 233 CYS B N 1
ATOM 4546 C CA . CYS B 1 233 ? 16.109 -21.328 -12.43 1 94.25 233 CYS B CA 1
ATOM 4547 C C . CYS B 1 233 ? 15.516 -22.594 -13.031 1 94.25 233 CYS B C 1
ATOM 4549 O O . CYS B 1 233 ? 14.492 -23.094 -12.562 1 94.25 233 CYS B O 1
ATOM 4551 N N . ALA B 1 234 ? 16.172 -23.203 -13.938 1 89.69 234 ALA B N 1
ATOM 4552 C CA . ALA B 1 234 ? 15.641 -24.266 -14.781 1 89.69 234 ALA B CA 1
ATOM 4553 C C . ALA B 1 234 ? 15.25 -25.484 -13.953 1 89.69 234 ALA B C 1
ATOM 4555 O O . ALA B 1 234 ? 14.305 -26.203 -14.289 1 89.69 234 ALA B O 1
ATOM 4556 N N . ASP B 1 235 ? 15.922 -25.672 -12.859 1 86.38 235 ASP B N 1
ATOM 4557 C CA . ASP B 1 235 ? 15.695 -26.859 -12.055 1 86.38 235 ASP B CA 1
ATOM 4558 C C . ASP B 1 235 ? 14.625 -26.609 -10.992 1 86.38 235 ASP B C 1
ATOM 4560 O O . ASP B 1 235 ? 14.336 -27.484 -10.18 1 86.38 235 ASP B O 1
ATOM 4564 N N . ARG B 1 236 ? 14.086 -25.453 -10.977 1 91.44 236 ARG B N 1
ATOM 4565 C CA . ARG B 1 236 ? 13.125 -25.062 -9.945 1 91.44 236 ARG B CA 1
ATOM 4566 C C . ARG B 1 236 ? 11.859 -24.484 -10.57 1 91.44 236 ARG B C 1
ATOM 4568 O O . ARG B 1 236 ? 11.469 -23.344 -10.258 1 91.44 236 ARG B O 1
ATOM 4575 N N . VAL B 1 237 ? 11.203 -25.312 -11.414 1 90.81 237 VAL B N 1
ATOM 4576 C CA . VAL B 1 237 ? 9.984 -24.891 -12.109 1 90.81 237 VAL B CA 1
ATOM 4577 C C . VAL B 1 237 ? 8.836 -25.828 -11.734 1 90.81 237 VAL B C 1
ATOM 4579 O O . VAL B 1 237 ? 9 -27.062 -11.758 1 90.81 237 VAL B O 1
ATOM 4582 N N . GLY B 1 238 ? 7.762 -25.297 -11.289 1 87.88 238 GLY B N 1
ATOM 4583 C CA . GLY B 1 238 ? 6.559 -26.047 -10.977 1 87.88 238 GLY B CA 1
ATOM 4584 C C . GLY B 1 238 ? 5.398 -25.719 -11.898 1 87.88 238 GLY B C 1
ATOM 4585 O O . GLY B 1 238 ? 5.516 -24.875 -12.781 1 87.88 238 GLY B O 1
ATOM 4586 N N . ILE B 1 239 ? 4.328 -26.516 -11.766 1 88.44 239 ILE B N 1
ATOM 4587 C CA . ILE B 1 239 ? 3.09 -26.312 -12.508 1 88.44 239 ILE B CA 1
ATOM 4588 C C . ILE B 1 239 ? 1.913 -26.219 -11.547 1 88.44 239 ILE B C 1
ATOM 4590 O O . ILE B 1 239 ? 1.822 -26.984 -10.586 1 88.44 239 ILE B O 1
ATOM 4594 N N . ILE B 1 240 ? 1.104 -25.234 -11.758 1 89.38 240 ILE B N 1
ATOM 4595 C CA . ILE B 1 240 ? -0.139 -25.125 -11 1 89.38 240 ILE B CA 1
ATOM 4596 C C . ILE B 1 240 ? -1.328 -25.109 -11.961 1 89.38 240 ILE B C 1
ATOM 4598 O O . ILE B 1 240 ? -1.268 -24.5 -13.023 1 89.38 240 ILE B O 1
ATOM 4602 N N . GLY B 1 241 ? -2.354 -25.797 -11.562 1 87.81 241 GLY B N 1
ATOM 4603 C CA . GLY B 1 241 ? -3.561 -25.859 -12.375 1 87.81 241 GLY B CA 1
ATOM 4604 C C . GLY B 1 241 ? -4.832 -25.672 -11.562 1 87.81 241 GLY B C 1
ATOM 4605 O O . GLY B 1 241 ? -4.867 -25.984 -10.375 1 87.81 241 GLY B O 1
ATOM 4606 N N . LEU B 1 242 ? -5.844 -25.156 -12.172 1 87.31 242 LEU B N 1
ATOM 4607 C CA . LEU B 1 242 ? -7.203 -25.062 -11.648 1 87.31 242 LEU B CA 1
ATOM 4608 C C . LEU B 1 242 ? -8.203 -25.703 -12.602 1 87.31 242 LEU B C 1
ATOM 4610 O O . LEU B 1 242 ? -8.164 -25.438 -13.812 1 87.31 242 LEU B O 1
ATOM 4614 N N . SER B 1 243 ? -9.156 -26.547 -12.023 1 85.75 243 SER B N 1
ATOM 4615 C CA . SER B 1 243 ? -10.156 -27.234 -12.836 1 85.75 243 SER B CA 1
ATOM 4616 C C . SER B 1 243 ? -9.5 -28.047 -13.945 1 85.75 243 SER B C 1
ATOM 4618 O O . SER B 1 243 ? -8.594 -28.844 -13.688 1 85.75 243 SER B O 1
ATOM 4620 N N . PHE B 1 244 ? -9.781 -27.797 -15.234 1 84 244 PHE B N 1
ATOM 4621 C CA . PHE B 1 244 ? -9.195 -28.516 -16.359 1 84 244 PHE B CA 1
ATOM 4622 C C . PHE B 1 244 ? -7.684 -28.359 -16.375 1 84 244 PHE B C 1
ATOM 4624 O O . PHE B 1 244 ? -6.961 -29.25 -16.828 1 84 244 PHE B O 1
ATOM 4631 N N . GLY B 1 245 ? -7.207 -27.266 -15.859 1 86.56 245 GLY B N 1
ATOM 4632 C CA . GLY B 1 245 ? -5.777 -27.016 -15.781 1 86.56 245 GLY B CA 1
ATOM 4633 C C . GLY B 1 245 ? -5.039 -28.031 -14.945 1 86.56 245 GLY B C 1
ATOM 4634 O O . GLY B 1 245 ? -3.854 -28.297 -15.172 1 86.56 245 GLY B O 1
ATOM 4635 N N . VAL B 1 246 ? -5.723 -28.609 -14.078 1 81.88 246 VAL B N 1
ATOM 4636 C CA . VAL B 1 246 ? -5.121 -29.656 -13.25 1 81.88 246 VAL B CA 1
ATOM 4637 C C . VAL B 1 246 ? -4.82 -30.875 -14.109 1 81.88 246 VAL B C 1
ATOM 4639 O O . VAL B 1 246 ? -3.752 -31.484 -13.984 1 81.88 246 VAL B O 1
ATOM 4642 N N . TYR B 1 247 ? -5.793 -31.234 -14.914 1 79.75 247 TYR B N 1
ATOM 4643 C CA . TYR B 1 247 ? -5.609 -32.344 -15.828 1 79.75 247 TYR B CA 1
ATOM 4644 C C . TYR B 1 247 ? -4.402 -32.125 -16.734 1 79.75 247 TYR B C 1
ATOM 4646 O O . TYR B 1 247 ? -3.582 -33.031 -16.922 1 79.75 247 TYR B O 1
ATOM 4654 N N . LEU B 1 248 ? -4.316 -30.953 -17.188 1 82.5 248 LEU B N 1
ATOM 4655 C CA . LEU B 1 248 ? -3.205 -30.609 -18.078 1 82.5 248 LEU B CA 1
ATOM 4656 C C . LEU B 1 248 ? -1.877 -30.672 -17.328 1 82.5 248 LEU B C 1
ATOM 4658 O O . LEU B 1 248 ? -0.875 -31.141 -17.875 1 82.5 248 LEU B O 1
ATOM 4662 N N . ALA B 1 249 ? -1.897 -30.141 -16.125 1 83.94 249 ALA B N 1
ATOM 4663 C CA . ALA B 1 249 ? -0.688 -30.156 -15.305 1 83.94 249 ALA B CA 1
ATOM 4664 C C . ALA B 1 249 ? -0.194 -31.594 -15.086 1 83.94 249 ALA B C 1
ATOM 4666 O O . ALA B 1 249 ? 1.005 -31.859 -15.195 1 83.94 249 ALA B O 1
ATOM 4667 N N . LEU B 1 250 ? -1.077 -32.5 -14.867 1 78.31 250 LEU B N 1
ATOM 4668 C CA . LEU B 1 250 ? -0.729 -33.875 -14.656 1 78.31 250 LEU B CA 1
ATOM 4669 C C . LEU B 1 250 ? -0.169 -34.5 -15.938 1 78.31 250 LEU B C 1
ATOM 4671 O O . LEU B 1 250 ? 0.791 -35.281 -15.891 1 78.31 250 LEU B O 1
ATOM 4675 N N . ARG B 1 251 ? -0.793 -34.156 -16.984 1 78.62 251 ARG B N 1
ATOM 4676 C CA . ARG B 1 251 ? -0.344 -34.688 -18.266 1 78.62 251 ARG B CA 1
ATOM 4677 C C . ARG B 1 251 ? 1.067 -34.219 -18.594 1 78.62 251 ARG B C 1
ATOM 4679 O O . ARG B 1 251 ? 1.913 -35.031 -19 1 78.62 251 ARG B O 1
ATOM 4686 N N . ILE B 1 252 ? 1.26 -32.938 -18.359 1 79.44 252 ILE B N 1
ATOM 4687 C CA . ILE B 1 252 ? 2.578 -32.375 -18.625 1 79.44 252 ILE B CA 1
ATOM 4688 C C . ILE B 1 252 ? 3.613 -33.031 -17.719 1 79.44 252 ILE B C 1
ATOM 4690 O O . ILE B 1 252 ? 4.699 -33.406 -18.172 1 79.44 252 ILE B O 1
ATOM 4694 N N . ALA B 1 253 ? 3.279 -33.156 -16.5 1 76.12 253 ALA B N 1
ATOM 4695 C CA . ALA B 1 253 ? 4.195 -33.75 -15.523 1 76.12 253 ALA B CA 1
ATOM 4696 C C . ALA B 1 253 ? 4.555 -35.188 -15.891 1 76.12 253 ALA B C 1
ATOM 4698 O O . ALA B 1 253 ? 5.695 -35.625 -15.711 1 76.12 253 ALA B O 1
ATOM 4699 N N . THR B 1 254 ? 3.578 -35.875 -16.344 1 71.62 254 THR B N 1
ATOM 4700 C CA . THR B 1 254 ? 3.803 -37.281 -16.703 1 71.62 254 THR B CA 1
ATOM 4701 C C . THR B 1 254 ? 4.629 -37.375 -17.984 1 71.62 254 THR B C 1
ATOM 4703 O O . THR B 1 254 ? 5.457 -38.281 -18.125 1 71.62 254 THR B O 1
ATOM 4706 N N . GLU B 1 255 ? 4.332 -36.531 -18.859 1 71.06 255 GLU B N 1
ATOM 4707 C CA . GLU B 1 255 ? 5.062 -36.531 -20.125 1 71.06 255 GLU B CA 1
ATOM 4708 C C . GLU B 1 255 ? 6.484 -36.031 -19.953 1 71.06 255 GLU B C 1
ATOM 4710 O O . GLU B 1 255 ? 7.426 -36.562 -20.547 1 71.06 255 GLU B O 1
ATOM 4715 N N . THR B 1 256 ? 6.492 -34.875 -19.266 1 61.81 256 THR B N 1
ATOM 4716 C CA . THR B 1 256 ? 7.789 -34.25 -19.047 1 61.81 256 THR B CA 1
ATOM 4717 C C . THR B 1 256 ? 8.609 -35.031 -18.031 1 61.81 256 THR B C 1
ATOM 4719 O O . THR B 1 256 ? 9.844 -35 -18.062 1 61.81 256 THR B O 1
ATOM 4722 N N . GLY B 1 257 ? 8 -35.375 -16.797 1 56.38 257 GLY B N 1
ATOM 4723 C CA . GLY B 1 257 ? 8.68 -36.219 -15.812 1 56.38 257 GLY B CA 1
ATOM 4724 C C . GLY B 1 257 ? 9.477 -37.344 -16.422 1 56.38 257 GLY B C 1
ATOM 4725 O O . GLY B 1 257 ? 10.492 -37.781 -15.867 1 56.38 257 GLY B O 1
ATOM 4726 N N . ALA B 1 258 ? 8.977 -37.781 -17.516 1 46.41 258 ALA B N 1
ATOM 4727 C CA . ALA B 1 258 ? 9.789 -38.781 -18.219 1 46.41 258 ALA B CA 1
ATOM 4728 C C . ALA B 1 258 ? 11.117 -38.188 -18.672 1 46.41 258 ALA B C 1
ATOM 4730 O O . ALA B 1 258 ? 12.109 -38.906 -18.828 1 46.41 258 ALA B O 1
ATOM 4731 N N . LYS B 1 259 ? 11.047 -36.938 -18.859 1 47.16 259 LYS B N 1
ATOM 4732 C CA . LYS B 1 259 ? 12.281 -36.281 -19.281 1 47.16 259 LYS B CA 1
ATOM 4733 C C . LYS B 1 259 ? 12.992 -35.656 -18.094 1 47.16 259 LYS B C 1
ATOM 4735 O O . LYS B 1 259 ? 14.203 -35.438 -18.125 1 47.16 259 LYS B O 1
ATOM 4740 N N . VAL B 1 260 ? 12.141 -35.062 -17.141 1 47.34 260 VAL B N 1
ATOM 4741 C CA . VAL B 1 260 ? 12.727 -34.25 -16.062 1 47.34 260 VAL B CA 1
ATOM 4742 C C . VAL B 1 260 ? 12.852 -35.094 -14.797 1 47.34 260 VAL B C 1
ATOM 4744 O O . VAL B 1 260 ? 11.867 -35.625 -14.305 1 47.34 260 VAL B O 1
ATOM 4747 N N . ARG B 1 261 ? 13.828 -35.844 -14.727 1 44.78 261 ARG B N 1
ATOM 4748 C CA . ARG B 1 261 ? 14.156 -36.562 -13.5 1 44.78 261 ARG B CA 1
ATOM 4749 C C . ARG B 1 261 ? 13.633 -35.812 -12.273 1 44.78 261 ARG B C 1
ATOM 4751 O O . ARG B 1 261 ? 13.805 -36.281 -11.141 1 44.78 261 ARG B O 1
ATOM 4758 N N . GLN B 1 262 ? 13.172 -34.406 -12.328 1 47.47 262 GLN B N 1
ATOM 4759 C CA . GLN B 1 262 ? 13.109 -33.531 -11.18 1 47.47 262 GLN B CA 1
ATOM 4760 C C . GLN B 1 262 ? 11.703 -33.469 -10.586 1 47.47 262 GLN B C 1
ATOM 4762 O O . GLN B 1 262 ? 10.727 -33.75 -11.281 1 47.47 262 GLN B O 1
ATOM 4767 N N . LYS B 1 263 ? 11.57 -33.5 -9.219 1 47.56 263 LYS B N 1
ATOM 4768 C CA . LYS B 1 263 ? 10.445 -33.438 -8.289 1 47.56 263 LYS B CA 1
ATOM 4769 C C . LYS B 1 263 ? 9.391 -32.438 -8.766 1 47.56 263 LYS B C 1
ATOM 4771 O O . LYS B 1 263 ? 9.602 -31.234 -8.719 1 47.56 263 LYS B O 1
ATOM 4776 N N . VAL B 1 264 ? 8.719 -32.812 -9.828 1 51.28 264 VAL B N 1
ATOM 4777 C CA . VAL B 1 264 ? 7.535 -32.031 -10.125 1 51.28 264 VAL B CA 1
ATOM 4778 C C . VAL B 1 264 ? 6.547 -32.094 -8.969 1 51.28 264 VAL B C 1
ATOM 4780 O O . VAL B 1 264 ? 6.195 -33.188 -8.516 1 51.28 264 VAL B O 1
ATOM 4783 N N . GLN B 1 265 ? 6.527 -31.078 -8.102 1 54.19 265 GLN B N 1
ATOM 4784 C CA . GLN B 1 265 ? 5.504 -31.078 -7.062 1 54.19 265 GLN B CA 1
ATOM 4785 C C . GLN B 1 265 ? 4.215 -30.438 -7.551 1 54.19 265 GLN B C 1
ATOM 4787 O O . GLN B 1 265 ? 4.25 -29.375 -8.195 1 54.19 265 GLN B O 1
ATOM 4792 N N . CYS B 1 266 ? 3.258 -31.328 -7.754 1 54.22 266 CYS B N 1
ATOM 4793 C CA . CYS B 1 266 ? 1.917 -30.906 -8.141 1 54.22 266 CYS B CA 1
ATOM 4794 C C . CYS B 1 266 ? 1.036 -30.703 -6.914 1 54.22 266 CYS B C 1
ATOM 4796 O O . CYS B 1 266 ? 1.064 -31.5 -5.98 1 54.22 266 CYS B O 1
ATOM 4798 N N . LEU B 1 267 ? 0.604 -29.391 -6.668 1 56.41 267 LEU B N 1
ATOM 4799 C CA . LEU B 1 267 ? -0.421 -29.203 -5.648 1 56.41 267 LEU B CA 1
ATOM 4800 C C . LEU B 1 267 ? -1.813 -29.203 -6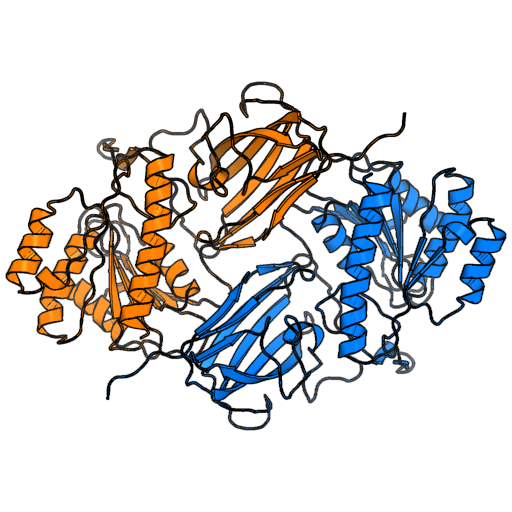.27 1 56.41 267 LEU B C 1
ATOM 4802 O O . LEU B 1 267 ? -2.082 -28.438 -7.199 1 56.41 267 LEU B O 1
ATOM 4806 N N . PHE B 1 268 ? -2.539 -30.297 -5.98 1 57.62 268 PHE B N 1
ATOM 4807 C CA . PHE B 1 268 ? -3.908 -30.438 -6.465 1 57.62 268 PHE B CA 1
ATOM 4808 C C . PHE B 1 268 ? -4.902 -29.953 -5.418 1 57.62 268 PHE B C 1
ATOM 4810 O O . PHE B 1 268 ? -4.82 -30.344 -4.25 1 57.62 268 PHE B O 1
ATOM 4817 N N . LEU B 1 269 ? -5.754 -28.844 -5.691 1 52.78 269 LEU B N 1
ATOM 4818 C CA . LEU B 1 269 ? -6.766 -28.375 -4.746 1 52.78 269 LEU B CA 1
ATOM 4819 C C . LEU B 1 269 ? -8.164 -28.734 -5.23 1 52.78 269 LEU B C 1
ATOM 4821 O O . LEU B 1 269 ? -8.516 -28.469 -6.383 1 52.78 269 LEU B O 1
ATOM 4825 N N . ASN B 1 270 ? -9.148 -29.234 -4.402 1 51.28 270 ASN B N 1
ATOM 4826 C CA . ASN B 1 270 ? -10.586 -29.5 -4.352 1 51.28 270 ASN B CA 1
ATOM 4827 C C . ASN B 1 270 ? -11.109 -30.016 -5.688 1 51.28 270 ASN B C 1
ATOM 4829 O O . ASN B 1 270 ? -12.031 -29.438 -6.266 1 51.28 270 ASN B O 1
ATOM 4833 N N . LEU B 1 271 ? -10.422 -30.859 -6.383 1 50.34 271 LEU B N 1
ATOM 4834 C CA . LEU B 1 271 ? -10.938 -31.359 -7.656 1 50.34 271 LEU B CA 1
ATOM 4835 C C . LEU B 1 271 ? -12.109 -32.312 -7.438 1 50.34 271 LEU B C 1
ATOM 4837 O O . LEU B 1 271 ? -11.969 -33.312 -6.758 1 50.34 271 LEU B O 1
ATOM 4841 N N . GLN B 1 272 ? -13.273 -31.734 -7.211 1 48.5 272 GLN B N 1
ATOM 4842 C CA . GLN B 1 272 ? -14.328 -32.75 -7.312 1 48.5 272 GLN B CA 1
ATOM 4843 C C . GLN B 1 272 ? -14.086 -33.656 -8.492 1 48.5 272 GLN B C 1
ATOM 4845 O O . GLN B 1 272 ? -14.719 -34.719 -8.602 1 48.5 272 GLN B O 1
ATOM 4850 N N . LEU B 1 273 ? -13.422 -33.094 -9.43 1 50.19 273 LEU B N 1
ATOM 4851 C CA . LEU B 1 273 ? -13.172 -34.094 -10.461 1 50.19 273 LEU B CA 1
ATOM 4852 C C . LEU B 1 273 ? -12.461 -35.312 -9.875 1 50.19 273 LEU B C 1
ATOM 4854 O O . LEU B 1 273 ? -11.867 -35.219 -8.797 1 50.19 273 LEU B O 1
ATOM 4858 N N . ASP B 1 274 ? -12.383 -36.469 -10.664 1 55.22 274 ASP B N 1
ATOM 4859 C CA . ASP B 1 274 ? -12.172 -37.844 -10.242 1 55.22 274 ASP B CA 1
ATOM 4860 C C . ASP B 1 274 ? -10.836 -38 -9.523 1 55.22 274 ASP B C 1
ATOM 4862 O O . ASP B 1 274 ? -9.781 -38.094 -10.164 1 55.22 274 ASP B O 1
ATOM 4866 N N . GLN B 1 275 ? -10.773 -37.406 -8.32 1 60.12 275 GLN B N 1
ATOM 4867 C CA . GLN B 1 275 ? -9.727 -37.844 -7.398 1 60.12 275 GLN B CA 1
ATOM 4868 C C . GLN B 1 275 ? -9.125 -39.188 -7.828 1 60.12 275 GLN B C 1
ATOM 4870 O O . GLN B 1 275 ? -7.91 -39.375 -7.754 1 60.12 275 GLN B O 1
ATOM 4875 N N . TYR B 1 276 ? -10.102 -39.812 -8.359 1 61.88 276 TYR B N 1
ATOM 4876 C CA . TYR B 1 276 ? -9.695 -41.188 -8.703 1 61.88 276 TYR B CA 1
ATOM 4877 C C . TYR B 1 276 ? -8.711 -41.188 -9.867 1 61.88 276 TYR B C 1
ATOM 4879 O O . TYR B 1 276 ? -7.719 -41.906 -9.852 1 61.88 276 TYR B O 1
ATOM 4887 N N . ILE B 1 277 ? -8.961 -40.25 -10.672 1 66.69 277 ILE B N 1
ATOM 4888 C CA . ILE B 1 277 ? -8.125 -40.219 -11.867 1 66.69 277 ILE B CA 1
ATOM 4889 C C . ILE B 1 277 ? -6.727 -39.719 -11.5 1 66.69 277 ILE B C 1
ATOM 4891 O O . ILE B 1 277 ? -5.727 -40.281 -11.977 1 66.69 277 ILE B O 1
ATOM 4895 N N . ILE B 1 278 ? -6.668 -38.75 -10.594 1 69.5 278 ILE B N 1
ATOM 4896 C CA . ILE B 1 278 ? -5.375 -38.219 -10.203 1 69.5 278 ILE B CA 1
ATOM 4897 C C . ILE B 1 278 ? -4.582 -39.25 -9.43 1 69.5 278 ILE B C 1
ATOM 4899 O O . ILE B 1 278 ? -3.412 -39.5 -9.727 1 69.5 278 ILE B O 1
ATOM 4903 N N . GLU B 1 279 ? -5.32 -39.844 -8.562 1 68.31 279 GLU B N 1
ATOM 4904 C CA . GLU B 1 279 ? -4.66 -40.844 -7.742 1 68.31 279 GLU B CA 1
ATOM 4905 C C . GLU B 1 279 ? -4.203 -42.031 -8.594 1 68.31 279 GLU B C 1
ATOM 4907 O O . GLU B 1 279 ? -3.102 -42.562 -8.398 1 68.31 279 GLU B O 1
ATOM 4912 N N . GLU B 1 280 ? -5.016 -42.344 -9.445 1 73 280 GLU B N 1
ATOM 4913 C CA . GLU B 1 280 ? -4.688 -43.469 -10.305 1 73 280 GLU B CA 1
ATOM 4914 C C . GLU B 1 280 ? -3.508 -43.156 -11.219 1 73 280 GLU B C 1
ATOM 4916 O O . GLU B 1 280 ? -2.637 -44 -11.438 1 73 280 GLU B O 1
ATOM 4921 N N . THR B 1 281 ? -3.605 -41.938 -11.656 1 70.62 281 THR B N 1
ATOM 4922 C CA . THR B 1 281 ? -2.527 -41.531 -12.547 1 70.62 281 THR B CA 1
ATOM 4923 C C . THR B 1 281 ? -1.197 -41.469 -11.797 1 70.62 281 THR B C 1
ATOM 4925 O O . THR B 1 281 ? -0.181 -41.969 -12.305 1 70.62 281 THR B O 1
ATOM 4928 N N . LEU B 1 282 ? -1.22 -40.969 -10.609 1 71.81 282 LEU B N 1
ATOM 4929 C CA . LEU B 1 282 ? 0.003 -40.875 -9.812 1 71.81 282 LEU B CA 1
ATOM 4930 C C . LEU B 1 282 ? 0.468 -42.25 -9.367 1 71.81 282 LEU B C 1
ATOM 4932 O O . LEU B 1 282 ? 1.671 -42.531 -9.312 1 71.81 282 LEU B O 1
ATOM 4936 N N . ARG B 1 283 ? -0.458 -43.062 -9.086 1 72.19 283 ARG B N 1
ATOM 4937 C CA . ARG B 1 283 ? -0.132 -44.438 -8.734 1 72.19 283 ARG B CA 1
ATOM 4938 C C . ARG B 1 283 ? 0.514 -45.188 -9.906 1 72.19 283 ARG B C 1
ATOM 4940 O O . ARG B 1 283 ? 1.503 -45.875 -9.734 1 72.19 283 ARG B O 1
ATOM 4947 N N . ALA B 1 284 ? -0.063 -44.906 -10.953 1 72.38 284 ALA B N 1
ATOM 4948 C CA . ALA B 1 284 ? 0.463 -45.531 -12.164 1 72.38 284 ALA B CA 1
ATOM 4949 C C . ALA B 1 284 ? 1.89 -45.094 -12.445 1 72.38 284 ALA B C 1
ATOM 4951 O O . ALA B 1 284 ? 2.693 -45.844 -13 1 72.38 284 ALA B O 1
ATOM 4952 N N . ALA B 1 285 ? 2.139 -43.875 -12.039 1 67.94 285 ALA B N 1
ATOM 4953 C CA . ALA B 1 285 ? 3.471 -43.344 -12.266 1 67.94 285 ALA B CA 1
ATOM 4954 C C . ALA B 1 285 ? 4.383 -43.594 -11.07 1 67.94 285 ALA B C 1
ATOM 4956 O O . ALA B 1 285 ? 5.52 -43.125 -11.023 1 67.94 285 ALA B O 1
ATOM 4957 N N . ASP B 1 286 ? 3.945 -44.438 -10.07 1 69.69 286 ASP B N 1
ATOM 4958 C CA . ASP B 1 286 ? 4.668 -44.781 -8.844 1 69.69 286 ASP B CA 1
ATOM 4959 C C . ASP B 1 286 ? 5.094 -43.531 -8.086 1 69.69 286 ASP B C 1
ATOM 4961 O O . ASP B 1 286 ? 6.23 -43.438 -7.621 1 69.69 286 ASP B O 1
ATOM 4965 N N . LYS B 1 287 ? 4.266 -42.5 -8.078 1 70.5 287 LYS B N 1
ATOM 4966 C CA . LYS B 1 287 ? 4.566 -41.25 -7.418 1 70.5 287 LYS B CA 1
ATOM 4967 C C . LYS B 1 287 ? 3.467 -40.844 -6.434 1 70.5 287 LYS B C 1
ATOM 4969 O O . LYS B 1 287 ? 3.199 -39.688 -6.223 1 70.5 287 LYS B O 1
ATOM 4974 N N . SER B 1 288 ? 2.795 -41.938 -5.926 1 68.62 288 SER B N 1
ATOM 4975 C CA . SER B 1 288 ? 1.675 -41.719 -5.02 1 68.62 288 SER B CA 1
ATOM 4976 C C . SER B 1 288 ? 2.129 -41 -3.75 1 68.62 288 SER B C 1
ATOM 4978 O O . SER B 1 288 ? 1.349 -40.281 -3.117 1 68.62 288 SER B O 1
ATOM 4980 N N . GLN B 1 289 ? 3.387 -41.156 -3.441 1 66.81 289 GLN B N 1
ATOM 4981 C CA . GLN B 1 289 ? 3.916 -40.562 -2.213 1 66.81 289 GLN B CA 1
ATOM 4982 C C . GLN B 1 289 ? 4.066 -39.062 -2.346 1 66.81 289 GLN B C 1
ATOM 4984 O O . GLN B 1 289 ? 4.219 -38.344 -1.344 1 66.81 289 GLN B O 1
ATOM 4989 N N . LEU B 1 290 ? 3.885 -38.656 -3.553 1 69 290 LEU B N 1
ATOM 4990 C CA . LEU B 1 290 ? 4.066 -37.219 -3.795 1 69 290 LEU B CA 1
ATOM 4991 C C . LEU B 1 290 ? 2.73 -36.5 -3.754 1 69 290 LEU B C 1
ATOM 4993 O O . LEU B 1 290 ? 2.688 -35.25 -3.867 1 69 290 LEU B O 1
ATOM 4997 N N . PHE B 1 291 ? 1.728 -37.312 -3.465 1 73.81 291 PHE B N 1
ATOM 4998 C CA . PHE B 1 291 ? 0.384 -36.75 -3.504 1 73.81 291 PHE B CA 1
ATOM 4999 C C . PHE B 1 291 ? -0.065 -36.312 -2.109 1 73.81 291 PHE B C 1
ATOM 5001 O O . PHE B 1 291 ? -0.017 -37.125 -1.168 1 73.81 291 PHE B O 1
ATOM 5008 N N . THR B 1 292 ? -0.256 -35.031 -1.962 1 76.06 292 THR B N 1
ATOM 5009 C CA . THR B 1 292 ? -0.916 -34.5 -0.768 1 76.06 292 THR B CA 1
ATOM 5010 C C . THR B 1 292 ? -2.303 -33.969 -1.105 1 76.06 292 THR B C 1
ATOM 5012 O O . THR B 1 292 ? -2.455 -33.156 -2.029 1 76.06 292 THR B O 1
ATOM 5015 N N . ARG B 1 293 ? -3.254 -34.5 -0.383 1 77.44 293 ARG B N 1
ATOM 5016 C CA . ARG B 1 293 ? -4.629 -34.062 -0.585 1 77.44 293 ARG B CA 1
ATOM 5017 C C . ARG B 1 293 ? -5.07 -33.094 0.526 1 77.44 293 ARG B C 1
ATOM 5019 O O . ARG B 1 293 ? -4.902 -33.406 1.709 1 77.44 293 ARG B O 1
ATOM 5026 N N . LEU B 1 294 ? -5.602 -31.938 0.075 1 81.75 294 LEU B N 1
ATOM 5027 C CA . LEU B 1 294 ? -6.246 -31.016 0.996 1 81.75 294 LEU B CA 1
ATOM 5028 C C . LEU B 1 294 ? -7.754 -30.984 0.777 1 81.75 294 LEU B C 1
ATOM 5030 O O . LEU B 1 294 ? -8.219 -30.828 -0.355 1 81.75 294 LEU B O 1
ATOM 5034 N N . SER B 1 295 ? -8.523 -31.203 1.813 1 82.56 295 SER B N 1
ATOM 5035 C CA . SER B 1 295 ? -9.984 -31.188 1.752 1 82.56 295 SER B CA 1
ATOM 5036 C C . SER B 1 295 ? -10.562 -30 2.512 1 82.56 295 SER B C 1
ATOM 5038 O O . SER B 1 295 ? -10.156 -29.719 3.643 1 82.56 295 SER B O 1
ATOM 5040 N N . TYR B 1 296 ? -11.461 -29.359 1.844 1 88.25 296 TYR B N 1
ATOM 5041 C CA . TYR B 1 296 ? -12.109 -28.188 2.439 1 88.25 296 TYR B CA 1
ATOM 5042 C C . TYR B 1 296 ? -13.625 -28.344 2.41 1 88.25 296 TYR B C 1
ATOM 5044 O O . TYR B 1 296 ? -14.281 -27.859 1.483 1 88.25 296 TYR B O 1
ATOM 5052 N N . PRO B 1 297 ? -14.109 -28.938 3.457 1 88.31 297 PRO B N 1
ATOM 5053 C CA . PRO B 1 297 ? -15.57 -29.031 3.5 1 88.31 297 PRO B CA 1
ATOM 5054 C C . PRO B 1 297 ? -16.266 -27.672 3.375 1 88.31 297 PRO B C 1
ATOM 5056 O O . PRO B 1 297 ? -15.852 -26.719 4.02 1 88.31 297 PRO B O 1
ATOM 5059 N N . GLY B 1 298 ? -17.281 -27.656 2.502 1 90.88 298 GLY B N 1
ATOM 5060 C CA . GLY B 1 298 ? -18.062 -26.438 2.336 1 90.88 298 GLY B CA 1
ATOM 5061 C C . GLY B 1 298 ? -17.5 -25.516 1.27 1 90.88 298 GLY B C 1
ATOM 5062 O O . GLY B 1 298 ? -18.141 -24.516 0.9 1 90.88 298 GLY B O 1
ATOM 5063 N N . ALA B 1 299 ? -16.344 -25.797 0.766 1 91.44 299 ALA B N 1
ATOM 5064 C CA . ALA B 1 299 ? -15.758 -25.016 -0.319 1 91.44 299 ALA B CA 1
ATOM 5065 C C . ALA B 1 299 ? -16.25 -25.5 -1.678 1 91.44 299 ALA B C 1
ATOM 5067 O O . ALA B 1 299 ? -16.656 -26.656 -1.815 1 91.44 299 ALA B O 1
ATOM 5068 N N . GLY B 1 300 ? -16.25 -24.578 -2.596 1 90.38 300 GLY B N 1
ATOM 5069 C CA . GLY B 1 300 ? -16.594 -24.938 -3.961 1 90.38 300 GLY B CA 1
ATOM 5070 C C . GLY B 1 300 ? -15.391 -25.266 -4.82 1 90.38 300 GLY B C 1
ATOM 5071 O O . GLY B 1 300 ? -14.297 -25.516 -4.305 1 90.38 300 GLY B O 1
ATOM 5072 N N . HIS B 1 301 ? -15.57 -25.297 -6.094 1 86.06 301 HIS B N 1
ATOM 5073 C CA . HIS B 1 301 ? -14.617 -25.797 -7.082 1 86.06 301 HIS B CA 1
ATOM 5074 C C . HIS B 1 301 ? -13.5 -24.781 -7.328 1 86.06 301 HIS B C 1
ATOM 5076 O O . HIS B 1 301 ? -12.352 -25.172 -7.547 1 86.06 301 HIS B O 1
ATOM 5082 N N . LEU B 1 302 ? -13.812 -23.5 -7.223 1 89.06 302 LEU B N 1
ATOM 5083 C CA . LEU B 1 302 ? -12.898 -22.469 -7.695 1 89.06 302 LEU B CA 1
ATOM 5084 C C . LEU B 1 302 ? -12.086 -21.891 -6.547 1 89.06 302 LEU B C 1
ATOM 5086 O O . LEU B 1 302 ? -12.297 -20.734 -6.148 1 89.06 302 LEU B O 1
ATOM 5090 N N . ILE B 1 303 ? -11.102 -22.641 -6.109 1 90.44 303 ILE B N 1
ATOM 5091 C CA . ILE B 1 303 ? -10.219 -22.141 -5.059 1 90.44 303 ILE B CA 1
ATOM 5092 C C . ILE B 1 303 ? -9.133 -21.266 -5.664 1 90.44 303 ILE B C 1
ATOM 5094 O O . ILE B 1 303 ? -8.102 -21.766 -6.121 1 90.44 303 ILE B O 1
ATOM 5098 N N . GLU B 1 304 ? -9.359 -20 -5.625 1 92.44 304 GLU B N 1
ATOM 5099 C CA . GLU B 1 304 ? -8.477 -18.984 -6.168 1 92.44 304 GLU B CA 1
ATOM 5100 C C . GLU B 1 304 ? -7.793 -18.188 -5.055 1 92.44 304 GLU B C 1
ATOM 5102 O O . GLU B 1 304 ? -7.945 -18.516 -3.875 1 92.44 304 GLU B O 1
ATOM 5107 N N . PRO B 1 305 ? -6.855 -17.25 -5.379 1 95 305 PRO B N 1
ATOM 5108 C CA . PRO B 1 305 ? -6.227 -16.469 -4.32 1 95 305 PRO B CA 1
ATOM 5109 C C . PRO B 1 305 ? -7.238 -15.828 -3.375 1 95 305 PRO B C 1
ATOM 5111 O O . PRO B 1 305 ? -8.352 -15.5 -3.789 1 95 305 PRO B O 1
ATOM 5114 N N . PRO B 1 306 ? -6.832 -15.586 -2.182 1 97.44 306 PRO B N 1
ATOM 5115 C CA . PRO B 1 306 ? -7.793 -15.203 -1.144 1 97.44 306 PRO B CA 1
ATOM 5116 C C . PRO B 1 306 ? -8.18 -13.727 -1.216 1 97.44 306 PRO B C 1
ATOM 5118 O O . PRO B 1 306 ? -7.531 -12.953 -1.927 1 97.44 306 PRO B O 1
ATOM 5121 N N . TYR B 1 307 ? -9.266 -13.414 -0.515 1 97.94 307 TYR B N 1
ATOM 5122 C CA . TYR B 1 307 ? -9.734 -12.078 -0.16 1 97.94 307 TYR B CA 1
ATOM 5123 C C . TYR B 1 307 ? -10.289 -11.359 -1.382 1 97.94 307 TYR B C 1
ATOM 5125 O O . TYR B 1 307 ? -10.102 -10.148 -1.527 1 97.94 307 TYR B O 1
ATOM 5133 N N . SER B 1 308 ? -10.773 -12.094 -2.316 1 93.94 308 SER B N 1
ATOM 5134 C CA . SER B 1 308 ? -11.609 -11.617 -3.416 1 93.94 308 SER B CA 1
ATOM 5135 C C . SER B 1 308 ? -12.961 -12.328 -3.424 1 93.94 308 SER B C 1
ATOM 5137 O O . SER B 1 308 ? -13.109 -13.391 -2.828 1 93.94 308 SER B O 1
ATOM 5139 N N . PRO B 1 309 ? -13.883 -11.727 -4.074 1 92.31 309 PRO B N 1
ATOM 5140 C CA . PRO B 1 309 ? -15.203 -12.367 -4.129 1 92.31 309 PRO B CA 1
ATOM 5141 C C . PRO B 1 309 ? -15.148 -13.773 -4.723 1 92.31 309 PRO B C 1
ATOM 5143 O O . PRO B 1 309 ? -14.406 -14.016 -5.676 1 92.31 309 PRO B O 1
ATOM 5146 N N . ASN B 1 310 ? -15.883 -14.656 -4.039 1 90.06 310 ASN B N 1
ATOM 5147 C CA . ASN B 1 310 ? -16.047 -16 -4.594 1 90.06 310 ASN B CA 1
ATOM 5148 C C . ASN B 1 310 ? -17.469 -16.219 -5.117 1 90.06 310 ASN B C 1
ATOM 5150 O O . ASN B 1 310 ? -18.375 -15.469 -4.77 1 90.06 310 ASN B O 1
ATOM 5154 N N . SER B 1 311 ? -17.578 -17.141 -6.008 1 88.06 311 SER B N 1
ATOM 5155 C CA . SER B 1 311 ? -18.875 -17.375 -6.664 1 88.06 311 SER B CA 1
ATOM 5156 C C . SER B 1 311 ? -19.297 -18.828 -6.555 1 88.06 311 SER B C 1
ATOM 5158 O O . SER B 1 311 ? -18.547 -19.734 -6.957 1 88.06 311 SER B O 1
ATOM 5160 N N . ARG B 1 312 ? -20.469 -18.969 -6.07 1 88.19 312 ARG B N 1
ATOM 5161 C CA . ARG B 1 312 ? -21.062 -20.312 -6.023 1 88.19 312 ARG B CA 1
ATOM 5162 C C . ARG B 1 312 ? -21.625 -20.703 -7.387 1 88.19 312 ARG B C 1
ATOM 5164 O O . ARG B 1 312 ? -21.594 -21.891 -7.75 1 88.19 312 ARG B O 1
ATOM 5171 N N . ILE B 1 313 ? -22.109 -19.719 -8.078 1 89.94 313 ILE B N 1
ATOM 5172 C CA . ILE B 1 313 ? -22.734 -19.922 -9.391 1 89.94 313 ILE B CA 1
ATOM 5173 C C . ILE B 1 313 ? -22.297 -18.797 -10.336 1 89.94 313 ILE B C 1
ATOM 5175 O O . ILE B 1 313 ? -22.141 -17.656 -9.922 1 89.94 313 ILE B O 1
ATOM 5179 N N . SER B 1 314 ? -22.016 -19.141 -11.562 1 90.5 314 SER B N 1
ATOM 5180 C CA . SER B 1 314 ? -21.766 -18.109 -12.555 1 90.5 314 SER B CA 1
ATOM 5181 C C . SER B 1 314 ? -22.172 -18.562 -13.945 1 90.5 314 SER B C 1
ATOM 5183 O O . SER B 1 314 ? -22.375 -19.75 -14.188 1 90.5 314 SER B O 1
ATOM 5185 N N . LEU B 1 315 ? -22.344 -17.578 -14.773 1 87.38 315 LEU B N 1
ATOM 5186 C CA . LEU B 1 315 ? -22.625 -17.844 -16.172 1 87.38 315 LEU B CA 1
ATOM 5187 C C . LEU B 1 315 ? -21.422 -18.422 -16.891 1 87.38 315 LEU B C 1
ATOM 5189 O O . LEU B 1 315 ? -20.312 -17.891 -16.766 1 87.38 315 LEU B O 1
ATOM 5193 N N . TRP B 1 316 ? -21.594 -19.484 -17.547 1 80.12 316 TRP B N 1
ATOM 5194 C CA . TRP B 1 316 ? -20.531 -20.141 -18.297 1 80.12 316 TRP B CA 1
ATOM 5195 C C . TRP B 1 316 ? -20.562 -19.703 -19.766 1 80.12 316 TRP B C 1
ATOM 5197 O O . TRP B 1 316 ? -19.516 -19.406 -20.344 1 80.12 316 TRP B O 1
ATOM 5207 N N . SER B 1 317 ? -21.734 -19.672 -20.266 1 76.19 317 SER B N 1
ATOM 5208 C CA . SER B 1 317 ? -21.922 -19.266 -21.656 1 76.19 317 SER B CA 1
ATOM 5209 C C . SER B 1 317 ? -23.281 -18.578 -21.859 1 76.19 317 SER B C 1
ATOM 5211 O O . SER B 1 317 ? -24.219 -18.812 -21.094 1 76.19 317 SER B O 1
ATOM 5213 N N . VAL B 1 318 ? -23.203 -17.625 -22.688 1 69.12 318 VAL B N 1
ATOM 5214 C CA . VAL B 1 318 ? -24.469 -16.953 -23 1 69.12 318 VAL B CA 1
ATOM 5215 C C . VAL B 1 318 ? -25.031 -17.484 -24.312 1 69.12 318 VAL B C 1
ATOM 5217 O O . VAL B 1 318 ? -26.234 -17.672 -24.438 1 69.12 318 VAL B O 1
ATOM 5220 N N . LYS B 1 319 ? -24.094 -17.719 -25.328 1 71.81 319 LYS B N 1
ATOM 5221 C CA . LYS B 1 319 ? -24.516 -18.234 -26.625 1 71.81 319 LYS B CA 1
ATOM 5222 C C . LYS B 1 319 ? -23.906 -19.609 -26.906 1 71.81 319 LYS B C 1
ATOM 5224 O O . LYS B 1 319 ? -22.766 -19.875 -26.5 1 71.81 319 LYS B O 1
ATOM 5229 N N . PRO B 1 320 ? -24.5 -20.328 -27.453 1 72 320 PRO B N 1
ATOM 5230 C CA . PRO B 1 320 ? -25.844 -20.281 -28.016 1 72 320 PRO B CA 1
ATOM 5231 C C . PRO B 1 320 ? -26.938 -20.438 -26.969 1 72 320 PRO B C 1
ATOM 5233 O O . PRO B 1 320 ? -28.094 -20.094 -27.203 1 72 320 PRO B O 1
ATOM 5236 N N . LYS B 1 321 ? -26.625 -21.172 -25.844 1 79.5 321 LYS B N 1
ATOM 5237 C CA . LYS B 1 321 ? -27.531 -21.344 -24.719 1 79.5 321 LYS B CA 1
ATOM 5238 C C . LYS B 1 321 ? -26.922 -20.812 -23.438 1 79.5 321 LYS B C 1
ATOM 5240 O O . LYS B 1 321 ? -25.719 -21.016 -23.188 1 79.5 321 LYS B O 1
ATOM 5245 N N . LYS B 1 322 ? -27.766 -20.109 -22.75 1 79.38 322 LYS B N 1
ATOM 5246 C CA . LYS B 1 322 ? -27.328 -19.625 -21.438 1 79.38 322 LYS B CA 1
ATOM 5247 C C . LYS B 1 322 ? -27.062 -20.797 -20.484 1 79.38 322 LYS B C 1
ATOM 5249 O O . LYS B 1 322 ? -27.969 -21.578 -20.203 1 79.38 322 LYS B O 1
ATOM 5254 N N . LEU B 1 323 ? -25.812 -20.984 -20.172 1 84.5 323 LEU B N 1
ATOM 5255 C CA . LEU B 1 323 ? -25.406 -22.047 -19.266 1 84.5 323 LEU B CA 1
ATOM 5256 C C . LEU B 1 323 ? -24.859 -21.484 -17.969 1 84.5 323 LEU B C 1
ATOM 5258 O O . LEU B 1 323 ? -23.938 -20.688 -17.969 1 84.5 323 LEU B O 1
ATOM 5262 N N . ILE B 1 324 ? -25.547 -21.906 -16.875 1 88.38 324 ILE B N 1
ATOM 5263 C CA . ILE B 1 324 ? -25.125 -21.516 -15.539 1 88.38 324 ILE B CA 1
ATOM 5264 C C . ILE B 1 324 ? -24.422 -22.688 -14.867 1 88.38 324 ILE B C 1
ATOM 5266 O O . ILE B 1 324 ? -24.906 -23.828 -14.906 1 88.38 324 ILE B O 1
ATOM 5270 N N . THR B 1 325 ? -23.266 -22.469 -14.391 1 88 325 THR B N 1
ATOM 5271 C CA . THR B 1 325 ? -22.484 -23.5 -13.719 1 88 325 THR B CA 1
ATOM 5272 C C . THR B 1 325 ? -22.547 -23.328 -12.203 1 88 325 THR B C 1
ATOM 5274 O O . THR B 1 325 ? -22.406 -22.219 -11.695 1 88 325 THR B O 1
ATOM 5277 N N . LEU B 1 326 ? -22.812 -24.406 -11.57 1 89.31 326 LEU B N 1
ATOM 5278 C CA . LEU B 1 326 ? -22.734 -24.453 -10.117 1 89.31 326 LEU B CA 1
ATOM 5279 C C . LEU B 1 326 ? -21.359 -24.906 -9.656 1 89.31 326 LEU B C 1
ATOM 5281 O O . LEU B 1 326 ? -21.016 -26.094 -9.789 1 89.31 326 LEU B O 1
ATOM 5285 N N . TRP B 1 327 ? -20.594 -24 -9.102 1 89.12 327 TRP B N 1
ATOM 5286 C CA . TRP B 1 327 ? -19.25 -24.312 -8.625 1 89.12 327 TRP B CA 1
ATOM 5287 C C . TRP B 1 327 ? -19.297 -24.891 -7.219 1 89.12 327 TRP B C 1
ATOM 5289 O O . TRP B 1 327 ? -18.375 -25.609 -6.805 1 89.12 327 TRP B O 1
ATOM 5299 N N . GLY B 1 328 ? -20.406 -24.531 -6.5 1 87.81 328 GLY B N 1
ATOM 5300 C CA . GLY B 1 328 ? -20.562 -24.984 -5.129 1 87.81 328 GLY B CA 1
ATOM 5301 C C . GLY B 1 328 ? -19.906 -24.078 -4.109 1 87.81 328 GLY B C 1
ATOM 5302 O O . GLY B 1 328 ? -19.438 -23 -4.453 1 87.81 328 GLY B O 1
ATOM 5303 N N . GLY B 1 329 ? -20.109 -24.547 -2.785 1 89.5 329 GLY B N 1
ATOM 5304 C CA . GLY B 1 329 ? -19.469 -23.844 -1.683 1 89.5 329 GLY B CA 1
ATOM 5305 C C . GLY B 1 329 ? -20.359 -22.812 -1.043 1 89.5 329 GLY B C 1
ATOM 5306 O O . GLY B 1 329 ? -21.312 -22.328 -1.666 1 89.5 329 GLY B O 1
ATOM 5307 N N . HIS B 1 330 ? -20 -22.625 0.151 1 92.12 330 HIS B N 1
ATOM 5308 C CA . HIS B 1 330 ? -20.562 -21.5 0.895 1 92.12 330 HIS B CA 1
ATOM 5309 C C . HIS B 1 330 ? -19.562 -20.359 1.04 1 92.12 330 HIS B C 1
ATOM 5311 O O . HIS B 1 330 ? -18.359 -20.594 1.002 1 92.12 330 HIS B O 1
ATOM 5317 N N . LEU B 1 331 ? -20.094 -19.25 1.169 1 92.94 331 LEU B N 1
ATOM 5318 C CA . LEU B 1 331 ? -19.281 -18.031 1.101 1 92.94 331 LEU B CA 1
ATOM 5319 C C . LEU B 1 331 ? -18.125 -18.094 2.098 1 92.94 331 LEU B C 1
ATOM 5321 O O . LEU B 1 331 ? -16.969 -18.141 1.702 1 92.94 331 LEU B O 1
ATOM 5325 N N . ALA B 1 332 ? -18.406 -18.234 3.377 1 95.19 332 ALA B N 1
ATOM 5326 C CA . ALA B 1 332 ? -17.391 -18.141 4.418 1 95.19 332 ALA B CA 1
ATOM 5327 C C . ALA B 1 332 ? -16.469 -19.359 4.387 1 95.19 332 ALA B C 1
ATOM 5329 O O . ALA B 1 332 ? -15.25 -19.219 4.395 1 95.19 332 ALA B O 1
ATOM 5330 N N . PRO B 1 333 ? -17.031 -20.594 4.27 1 94.38 333 PRO B N 1
ATOM 5331 C CA . PRO B 1 333 ? -16.141 -21.75 4.188 1 94.38 333 PRO B CA 1
ATOM 5332 C C . PRO B 1 333 ? -15.234 -21.719 2.955 1 94.38 333 PRO B C 1
ATOM 5334 O O . PRO B 1 333 ? -14.078 -22.141 3.018 1 94.38 333 PRO B O 1
ATOM 5337 N N . HIS B 1 334 ? -15.773 -21.281 1.851 1 94.31 334 HIS B N 1
ATOM 5338 C CA . HIS B 1 334 ? -14.953 -21.188 0.647 1 94.31 334 HIS B CA 1
ATOM 5339 C C . HIS B 1 334 ? -13.828 -20.172 0.831 1 94.31 334 HIS B C 1
ATOM 5341 O O . HIS B 1 334 ? -12.688 -20.422 0.444 1 94.31 334 HIS B O 1
ATOM 5347 N N . ALA B 1 335 ? -14.18 -19.031 1.449 1 96.44 335 ALA B N 1
ATOM 5348 C CA . ALA B 1 335 ? -13.164 -18.016 1.717 1 96.44 335 ALA B CA 1
ATOM 5349 C C . ALA B 1 335 ? -12.07 -18.562 2.625 1 96.44 335 ALA B C 1
ATOM 5351 O O . ALA B 1 335 ? -10.883 -18.312 2.398 1 96.44 335 ALA B O 1
ATOM 5352 N N . ALA B 1 336 ? -12.461 -19.266 3.609 1 95.88 336 ALA B N 1
ATOM 5353 C CA . ALA B 1 336 ? -11.5 -19.891 4.52 1 95.88 336 ALA B CA 1
ATOM 5354 C C . ALA B 1 336 ? -10.602 -20.875 3.783 1 95.88 336 ALA B C 1
ATOM 5356 O O . ALA B 1 336 ? -9.398 -20.938 4.047 1 95.88 336 ALA B O 1
ATOM 5357 N N . ALA B 1 337 ? -11.18 -21.609 2.898 1 93.38 337 ALA B N 1
ATOM 5358 C CA . ALA B 1 337 ? -10.414 -22.562 2.092 1 93.38 337 ALA B CA 1
ATOM 5359 C C . ALA B 1 337 ? -9.391 -21.844 1.218 1 93.38 337 ALA B C 1
ATOM 5361 O O . ALA B 1 337 ? -8.242 -22.281 1.108 1 93.38 337 ALA B O 1
ATOM 5362 N N . GLN B 1 338 ? -9.828 -20.75 0.604 1 94.69 338 GLN B N 1
ATOM 5363 C CA . GLN B 1 338 ? -8.922 -19.969 -0.237 1 94.69 338 GLN B CA 1
ATOM 5364 C C . GLN B 1 338 ? -7.727 -19.469 0.564 1 94.69 338 GLN B C 1
ATOM 5366 O O . GLN B 1 338 ? -6.59 -19.531 0.096 1 94.69 338 GLN B O 1
ATOM 5371 N N . GLU B 1 339 ? -7.973 -18.953 1.711 1 96.25 339 GLU B N 1
ATOM 5372 C CA . GLU B 1 339 ? -6.906 -18.422 2.561 1 96.25 339 GLU B CA 1
ATOM 5373 C C . GLU B 1 339 ? -5.922 -19.531 2.957 1 96.25 339 GLU B C 1
ATOM 5375 O O . GLU B 1 339 ? -4.711 -19.359 2.82 1 96.25 339 GLU B O 1
ATOM 5380 N N . ASP B 1 340 ? -6.449 -20.625 3.412 1 94.12 340 ASP B N 1
ATOM 5381 C CA . ASP B 1 340 ? -5.602 -21.734 3.859 1 94.12 340 ASP B CA 1
ATOM 5382 C C . ASP B 1 340 ? -4.828 -22.328 2.689 1 94.12 340 ASP B C 1
ATOM 5384 O O . ASP B 1 340 ? -3.623 -22.578 2.797 1 94.12 340 ASP B O 1
ATOM 5388 N N . ALA B 1 341 ? -5.508 -22.578 1.599 1 92.31 341 ALA B N 1
ATOM 5389 C CA . ALA B 1 341 ? -4.879 -23.172 0.426 1 92.31 341 ALA B CA 1
ATOM 5390 C C . ALA B 1 341 ? -3.754 -22.297 -0.109 1 92.31 341 ALA B C 1
ATOM 5392 O O . ALA B 1 341 ? -2.682 -22.797 -0.46 1 92.31 341 ALA B O 1
ATOM 5393 N N . TRP B 1 342 ? -4.004 -21.047 -0.146 1 94.88 342 TRP B N 1
ATOM 5394 C CA . TRP B 1 342 ? -2.994 -20.125 -0.664 1 94.88 342 TRP B CA 1
ATOM 5395 C C . TRP B 1 342 ? -1.74 -20.141 0.202 1 94.88 342 TRP B C 1
ATOM 5397 O O . TRP B 1 342 ? -0.622 -20.203 -0.315 1 94.88 342 TRP B O 1
ATOM 5407 N N . LYS B 1 343 ? -1.962 -20.094 1.472 1 94.88 343 LYS B N 1
ATOM 5408 C CA . LYS B 1 343 ? -0.83 -20.203 2.387 1 94.88 343 LYS B CA 1
ATOM 5409 C C . LYS B 1 343 ? -0.046 -21.484 2.148 1 94.88 343 LYS B C 1
ATOM 5411 O O . LYS B 1 343 ? 1.186 -21.469 2.088 1 94.88 343 LYS B O 1
ATOM 5416 N N . LYS B 1 344 ? -0.671 -22.547 1.964 1 91.56 344 LYS B N 1
ATOM 5417 C CA . LYS B 1 344 ? -0.03 -23.844 1.773 1 91.56 344 LYS B CA 1
ATOM 5418 C C . LYS B 1 344 ? 0.648 -23.922 0.409 1 91.56 344 LYS B C 1
ATOM 5420 O O . LYS B 1 344 ? 1.688 -24.578 0.265 1 91.56 344 LYS B O 1
ATOM 5425 N N . ILE B 1 345 ? 0.05 -23.312 -0.594 1 91.81 345 ILE B N 1
ATOM 5426 C CA . ILE B 1 345 ? 0.669 -23.25 -1.913 1 91.81 345 ILE B CA 1
ATOM 5427 C C . ILE B 1 345 ? 1.997 -22.5 -1.819 1 91.81 345 ILE B C 1
ATOM 5429 O O . ILE B 1 345 ? 3.021 -22.969 -2.316 1 91.81 345 ILE B O 1
ATOM 5433 N N . LEU B 1 346 ? 1.982 -21.344 -1.163 1 94.31 346 LEU B N 1
ATOM 5434 C CA . LEU B 1 346 ? 3.199 -20.562 -1.021 1 94.31 346 LEU B CA 1
ATOM 5435 C C . LEU B 1 346 ? 4.25 -21.312 -0.215 1 94.31 346 LEU B C 1
ATOM 5437 O O . LEU B 1 346 ? 5.43 -21.312 -0.568 1 94.31 346 LEU B O 1
ATOM 5441 N N . ASP B 1 347 ? 3.814 -21.984 0.839 1 92.06 347 ASP B N 1
ATOM 5442 C CA . ASP B 1 347 ? 4.73 -22.797 1.636 1 92.06 347 ASP B CA 1
ATOM 5443 C C . ASP B 1 347 ? 5.332 -23.922 0.802 1 92.06 347 ASP B C 1
ATOM 5445 O O . ASP B 1 347 ? 6.527 -24.219 0.9 1 92.06 347 ASP B O 1
ATOM 5449 N N . PHE B 1 348 ? 4.496 -24.578 0.05 1 90 348 PHE B N 1
ATOM 5450 C CA . PHE B 1 348 ? 4.934 -25.672 -0.815 1 90 348 PHE B CA 1
ATOM 5451 C C . PHE B 1 348 ? 5.984 -25.188 -1.809 1 90 348 PHE B C 1
ATOM 5453 O O . PHE B 1 348 ? 7.016 -25.828 -1.994 1 90 348 PHE B O 1
ATOM 5460 N N . MET B 1 349 ? 5.691 -24.047 -2.451 1 91.81 349 MET B N 1
ATOM 5461 C CA . MET B 1 349 ? 6.633 -23.469 -3.41 1 91.81 349 MET B CA 1
ATOM 5462 C C . MET B 1 349 ? 7.953 -23.109 -2.732 1 91.81 349 MET B C 1
ATOM 5464 O O . MET B 1 349 ? 9.023 -23.391 -3.27 1 91.81 349 MET B O 1
ATOM 5468 N N . GLU B 1 350 ? 7.859 -22.516 -1.583 1 93.38 350 GLU B N 1
ATOM 5469 C CA . GLU B 1 350 ? 9.07 -22.141 -0.861 1 93.38 350 GLU B CA 1
ATOM 5470 C C . GLU B 1 350 ? 9.914 -23.375 -0.527 1 93.38 350 GLU B C 1
ATOM 5472 O O . GLU B 1 350 ? 11.125 -23.375 -0.738 1 93.38 350 GLU B O 1
ATOM 5477 N N . ASN B 1 351 ? 9.305 -24.469 -0.107 1 89.38 351 ASN B N 1
ATOM 5478 C CA . ASN B 1 351 ? 10 -25.656 0.355 1 89.38 351 ASN B CA 1
ATOM 5479 C C . ASN B 1 351 ? 10.555 -26.469 -0.812 1 89.38 351 ASN B C 1
ATOM 5481 O O . ASN B 1 351 ? 11.578 -27.141 -0.676 1 89.38 351 ASN B O 1
ATOM 5485 N N . ASN B 1 352 ? 9.898 -26.375 -1.952 1 87 352 ASN B N 1
ATOM 5486 C CA . ASN B 1 352 ? 10.266 -27.281 -3.035 1 87 352 ASN B CA 1
ATOM 5487 C C . ASN B 1 352 ? 11.039 -26.547 -4.137 1 87 352 ASN B C 1
ATOM 5489 O O . ASN B 1 352 ? 11.789 -27.172 -4.883 1 87 352 ASN B O 1
ATOM 5493 N N . LEU B 1 353 ? 10.828 -25.234 -4.172 1 90.75 353 LEU B N 1
ATOM 5494 C CA . LEU B 1 353 ? 11.461 -24.531 -5.285 1 90.75 353 LEU B CA 1
ATOM 5495 C C . LEU B 1 353 ? 12.594 -23.641 -4.789 1 90.75 353 LEU B C 1
ATOM 5497 O O . LEU B 1 353 ? 13.469 -23.25 -5.566 1 90.75 353 LEU B O 1
ATOM 5501 N N . ARG B 1 354 ? 12.594 -23.266 -3.533 1 90.69 354 ARG B N 1
ATOM 5502 C CA . ARG B 1 354 ? 13.633 -22.359 -3.041 1 90.69 354 ARG B CA 1
ATOM 5503 C C . ARG B 1 354 ? 14.617 -23.109 -2.145 1 90.69 354 ARG B C 1
ATOM 5505 O O . ARG B 1 354 ? 15.773 -22.703 -2.01 1 90.69 354 ARG B O 1
ATOM 5512 N N . ARG B 1 355 ? 14.195 -24.047 -1.432 1 82.19 355 ARG B N 1
ATOM 5513 C CA . ARG B 1 355 ? 15.062 -24.797 -0.524 1 82.19 355 ARG B CA 1
ATOM 5514 C C . ARG B 1 355 ? 15.555 -26.094 -1.171 1 82.19 355 ARG B C 1
ATOM 5516 O O . ARG B 1 355 ? 14.883 -26.641 -2.043 1 82.19 355 ARG B O 1
#

Radius of gyration: 28.51 Å; Cα contacts (8 Å, |Δi|>4): 1687; chains: 2; bounding box: 67×87×65 Å

Nearest PDB structures (foldseek):
  3hlk-assembly2_B  TM=8.845E-01  e=2.659E-34  Homo sapiens
  3k2i-assembly1_A  TM=8.546E-01  e=3.370E-34  Homo sapiens
  3hlk-assembly1_A  TM=8.703E-01  e=6.938E-33  Homo sapiens
  1xrr-assembly1_A  TM=5.985E-01  e=3.840E-04  Thermoplasma acidophilum
  7ots-assembly1_A  TM=4.580E-01  e=1.487E-04  Homo sapiens